Protein 1DHK (pdb70)

Organism: Sus scrofa (NCBI:txid9823)

Secondary structure (DSSP, 8-state):
-----STT--EEEEETT--HHHHHHHIIIIITTTT--EEEEPP-S-BB--TTTTS-GGGGGSBS---S-BTTB-HHHHHHHHHHHHHTT-EEEEEE--SEEEETTSPSBS-BTT---BBGGGTBBTTTTB-GGGBSTTT--SSSSB---TT-HHHHHHSBSTTEEEB-TTSHHHHHHHHHHHHHHHHHT--EEEETTGGGS-HHHHHHHHHTPPPP-TTTS-TTPPPEEEE----SSSSS--GGGGTTTSEEE-HHHHHHHHHHHHT-TT--GGGGGG-SGGGTPPPGGGEEE-S--TTTTSS-TTS------GGGHHHHHHHHHHHHHS-SSEEEEEE-B-----EETTEES-TT--SSEETTEEPP-PBPTTS-B-TTB--GGGSHHHHHHHHHHHHTTTPPEEEEEE-SSSEEEEEETTTEEEEEE-SSS-EEEEEE--SPSEEEE-TTT--EETTEESS-EEEE-TTSEEEEEE-TTSSS-EEEEEGGGB-/----EEEESS--GGGEEEESSEEE-TTS-EEESSS-SSEEEEEEESS-EESEETTTTEE-EEEEEEEEEEE-----SEEEEEEEE---EEEEEETTTTEEEEEETTEEEEEEE--GGGTTTS-EEEEEEEETTTTEEEEEEE-TTT--EEEEEEE----SGGGSEEEEEEEEEE-SGGGS--EEEEEEEEEEEE-

Solvent-accessible surface area: 23912 Å² total

InterPro domains:
  IPR006046 Alpha amylase [PR00110] (73-90)
  IPR006046 Alpha amylase [PR00110] (105-116)
  IPR006046 Alpha amylase [PR00110] (206-217)
  IPR006046 Alpha amylase [PR00110] (244-262)
  IPR006046 Alpha amylase [PR00110] (305-317)
  IPR006047 Glycosyl hydrolase family 13, catalytic domain [PF00128] (84-217)
  IPR006047 Glycosyl hydrolase family 13, catalytic domain [SM00642] (26-413)
  IPR006048 Alpha-amylase/branching enzyme, C-terminal all beta [PF02806] (425-507)
  IPR013780 Glycosyl hydrolase, all-beta [G3DSA:2.60.40.1180] (419-511)
  IPR017853 Glycoside hydrolase superfamily [SSF51445] (17-414)
  IPR031319 Alpha-amylase, C-terminal domain [SM00632] (422-510)

Radius of gyration: 26.5 Å; Cα contacts (8 Å, |Δi|>4): 1754; chains: 2; bounding box: 72×70×67 Å

Foldse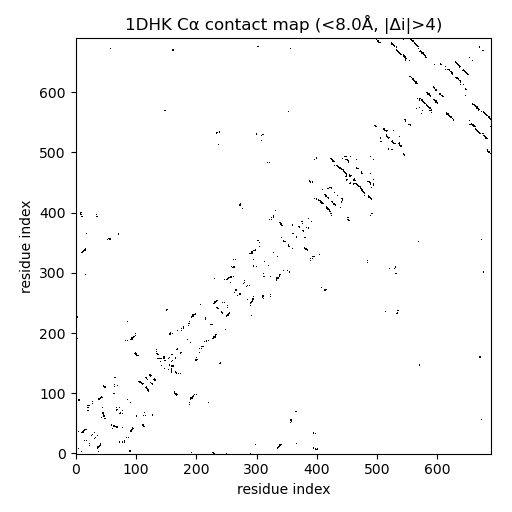ek 3Di:
DDQQFPALFFEEAEPQPAALQQLLVCLVPPCLVLRHRAYEYQAQAKFAADVVVHRFSPRSLAALALARFALSHHDVSNLSSQVSNLVSRYAYAYAQNQFFHHFLPDDFAQRMRVRATAHSVQQARPNLGDGPVQFLQPVADDPVQAQDDQQDLSRLQRGDDVRTTGGPLVDVVSLVSSLVSVQVVQQSFHQAYEHPSPSRHQLVSLVSSQVSHDAHDVVRGPPPHGHAYEYEDDPCPDHDDDPVSNQVPHAYEWPVLLQVLLCALVCHPVHFQVVCPVPAVVVVTDAQRRYEYENAELQRVDWQPLHPGSRDDVVNVQSRLVSLLVVLFDSGHRYYHYWAFDDDQDDDPRTGPCSRDDAQDDSSNHDHWDADPVRATDSRGGGPCSQQSNSVSSVLSSQLPPFCWAQWDDPVGHWIKIAGAQFKIKIADSDQFKDWDKGQRNYAFAKFAFSRQFAQDDPRTPGDIWGADRRRITIDIAGNPDSHRMTMTGPVRGD/DDWDKDKFQFADCVQKDKADQWDADPRRKIKGLAPWAQDKIWMWGNDKHFQADPVVLDGKKKKKKWKKAKAQLLCQFFKWKWWAQCLIWIFTCRPVVQKTFGDGPNRGPDIDGHDVVVRHRAIKMKMWIADSVVQKTKIWIARVVPGDIDIDMDHDDCSDPSRRITITTMMGHAHDDSRSHMMMIIRIMIMTIDD

B-factor: mean 22.89, std 11.28, range [7.16, 77.37]

CATH classification: 3.20.20.80 (+1 more: 2.60.40.1180)

Structure (mmCIF, N/CA/C/O backbone):
data_1DHK
#
_entry.id   1DHK
#
_cell.length_a   151.600
_cell.length_b   79.400
_cell.length_c   68.000
_cell.angle_alpha   90.00
_cell.angle_beta   91.54
_cell.angle_gamma   90.00
#
_symmetry.space_group_name_H-M   'C 1 2 1'
#
loop_
_entity.id
_entity.type
_entity.pdbx_description
1 polymer 'PORCINE PANCREATIC ALPHA-AMYLASE'
2 polymer 'BEAN LECTIN-LIKE INHIBITOR'
3 branched 2-acetamido-2-deoxy-beta-D-glucopyranose-(1-4)-2-acetamido-2-deoxy-beta-D-glucopyranose
4 non-polymer 'CALCIUM ION'
5 non-polymer 'CHLORIDE ION'
6 non-polymer 2-acetamido-2-deoxy-beta-D-glucopyranose
7 water water
#
loop_
_atom_site.group_PDB
_atom_site.id
_atom_site.type_symbol
_atom_site.label_atom_id
_atom_site.label_alt_id
_atom_site.label_comp_id
_atom_site.label_asym_id
_atom_site.label_entity_id
_atom_site.label_seq_id
_atom_site.pdbx_PDB_ins_code
_atom_site.Cartn_x
_atom_site.Cartn_y
_atom_site.Cartn_z
_atom_site.occupancy
_atom_site.B_iso_or_equiv
_atom_site.auth_seq_id
_atom_site.auth_comp_id
_atom_site.auth_asym_id
_atom_site.auth_atom_id
_atom_site.pdbx_PDB_model_num
ATOM 9 N N . TYR A 1 2 ? 90.498 51.545 19.370 1.00 19.31 2 TYR A N 1
ATOM 10 C CA . TYR A 1 2 ? 91.027 51.030 18.116 1.00 17.94 2 TYR A CA 1
ATOM 11 C C . TYR A 1 2 ? 92.308 51.713 17.687 1.00 17.91 2 TYR A C 1
ATOM 12 O O . TYR A 1 2 ? 93.097 51.129 16.956 1.00 20.42 2 TYR A O 1
ATOM 23 N N . ALA A 1 3 ? 92.513 52.948 18.139 1.00 19.24 3 ALA A N 1
ATOM 24 C CA . ALA A 1 3 ? 93.717 53.704 17.801 1.00 19.67 3 ALA A CA 1
ATOM 25 C C . ALA A 1 3 ? 94.872 53.204 18.662 1.00 20.18 3 ALA A C 1
ATOM 26 O O . ALA A 1 3 ? 94.781 53.192 19.888 1.00 20.72 3 ALA A O 1
ATOM 29 N N . PRO A 1 4 ? 95.992 52.819 18.030 1.00 20.99 4 PRO A N 1
ATOM 30 C CA . PRO A 1 4 ? 97.169 52.310 18.738 1.00 20.76 4 PRO A CA 1
ATOM 31 C C . PRO A 1 4 ? 97.856 53.280 19.684 1.00 18.69 4 PRO A C 1
ATOM 32 O O . PRO A 1 4 ? 98.558 52.854 20.587 1.00 20.04 4 PRO A O 1
ATOM 36 N N . GLN A 1 5 ? 97.648 54.577 19.480 1.00 18.99 5 GLN A N 1
ATOM 37 C CA . GLN A 1 5 ? 98.264 55.611 20.311 1.00 19.93 5 GLN A CA 1
ATOM 38 C C . GLN A 1 5 ? 99.777 55.662 20.141 1.00 21.66 5 GLN A C 1
ATOM 39 O O . GLN A 1 5 ? 100.504 56.049 21.058 1.00 22.14 5 GLN A O 1
ATOM 48 N N . THR A 1 6 ? 100.251 55.234 18.977 1.00 21.23 6 THR A N 1
ATOM 49 C CA . THR A 1 6 ? 101.675 55.270 18.685 1.00 19.76 6 THR A CA 1
ATOM 50 C C . THR A 1 6 ? 102.014 56.719 18.335 1.00 24.84 6 THR A C 1
ATOM 51 O O . THR A 1 6 ? 101.120 57.537 18.093 1.00 25.18 6 THR A O 1
ATOM 57 N N . GLN A 1 7 ? 103.298 57.045 18.340 1.00 29.29 7 GLN A N 1
ATOM 58 C CA . GLN A 1 7 ? 103.740 58.383 17.996 1.00 34.16 7 GLN A CA 1
ATOM 59 C C . GLN A 1 7 ? 103.453 58.562 16.509 1.00 36.11 7 GLN A C 1
ATOM 60 O O . GLN A 1 7 ? 103.600 57.619 15.725 1.00 35.94 7 GLN A O 1
ATOM 69 N N . SER A 1 8 ? 103.001 59.753 16.136 1.00 37.30 8 SER A N 1
ATOM 70 C CA . SER A 1 8 ? 103.036 60.180 14.743 1.00 38.24 8 SER A CA 1
ATOM 71 C C . SER A 1 8 ? 103.613 59.443 13.735 1.00 35.80 8 SER A C 1
ATOM 72 O O . SER A 1 8 ? 104.825 59.661 13.781 1.00 33.96 8 SER A O 1
ATOM 77 N N . GLY A 1 9 ? 103.051 58.616 12.861 1.00 33.78 9 GLY A N 1
ATOM 78 C CA . GLY A 1 9 ? 103.839 57.990 11.820 1.00 32.50 9 GLY A CA 1
ATOM 79 C C . GLY A 1 9 ? 104.340 56.581 12.058 1.00 32.61 9 GLY A C 1
ATOM 80 O O . GLY A 1 9 ? 105.032 56.281 11.126 1.00 36.50 9 GLY A O 1
ATOM 82 N N . ARG A 1 10 ? 104.210 56.057 13.274 1.00 27.14 10 ARG A N 1
ATOM 83 C CA . ARG A 1 10 ? 104.678 54.701 13.548 1.00 20.13 10 ARG A CA 1
ATOM 84 C C . ARG A 1 10 ? 103.506 53.757 13.373 1.00 17.87 10 ARG A C 1
ATOM 85 O O . ARG A 1 10 ? 102.448 53.962 13.954 1.00 21.77 10 ARG A O 1
ATOM 99 N N . THR A 1 11 ? 103.709 52.710 12.583 1.00 15.76 11 THR A N 1
ATOM 100 C CA . THR A 1 11 ? 102.636 51.788 12.233 1.00 15.75 11 THR A CA 1
ATOM 101 C C . THR A 1 11 ? 102.680 50.318 12.661 1.00 13.55 11 THR A C 1
ATOM 102 O O . THR A 1 11 ? 101.791 49.556 12.293 1.00 15.55 11 THR A O 1
ATOM 108 N N . SER A 1 12 ? 103.691 49.901 13.410 1.00 12.66 12 SER A N 1
ATOM 109 C CA . SER A 1 12 ? 103.768 48.504 13.837 1.00 12.70 12 SER A CA 1
ATOM 110 C C . SER A 1 12 ? 104.218 48.371 15.277 1.00 16.15 12 SER A C 1
ATOM 111 O O . SER A 1 12 ? 104.833 49.282 15.842 1.00 16.95 12 SER A O 1
ATOM 116 N N . ILE A 1 13 ? 103.902 47.231 15.872 1.00 15.34 13 ILE A N 1
ATOM 117 C CA . ILE A 1 13 ? 104.361 46.934 17.218 1.00 16.70 13 ILE A CA 1
ATOM 118 C C . ILE A 1 13 ? 105.081 45.590 17.079 1.00 16.14 13 ILE A C 1
ATOM 119 O O . ILE A 1 13 ? 104.849 44.854 16.114 1.00 14.39 13 ILE A O 1
ATOM 125 N N . VAL A 1 14 ? 106.032 45.328 17.965 1.00 12.17 14 VAL A N 1
ATOM 126 C CA . VAL A 1 14 ? 106.781 44.081 17.931 1.00 13.41 14 VAL A CA 1
ATOM 127 C C . VAL A 1 14 ? 106.597 43.374 19.271 1.00 13.65 14 VAL A C 1
ATOM 128 O O . VAL A 1 14 ? 106.480 44.022 20.305 1.00 13.32 14 VAL A O 1
ATOM 133 N N . HIS A 1 15 ? 106.479 42.055 19.238 1.00 11.94 15 HIS A N 1
ATOM 134 C CA . HIS A 1 15 ? 106.314 41.277 20.456 1.00 11.54 15 HIS A CA 1
ATOM 135 C C . HIS A 1 15 ? 107.683 40.815 20.931 1.00 10.79 15 HIS A C 1
ATOM 136 O O . HIS A 1 15 ? 108.243 39.885 20.363 1.00 12.55 15 HIS A O 1
ATOM 146 N N . LEU A 1 16 ? 108.250 41.482 21.935 1.00 10.71 16 LEU A N 1
ATOM 147 C CA . LEU A 1 16 ? 109.545 41.048 22.460 1.00 10.25 16 LEU A CA 1
ATOM 148 C C . LEU A 1 16 ? 109.231 40.004 23.527 1.00 10.66 16 LEU A C 1
ATOM 149 O O . LEU A 1 16 ? 109.244 40.272 24.729 1.00 10.27 16 LEU A O 1
ATOM 155 N N . PHE A 1 17 ? 108.898 38.819 23.029 1.00 9.92 17 PHE A N 1
ATOM 156 C CA . PHE A 1 17 ? 108.499 37.646 23.797 1.00 11.13 17 PHE A CA 1
ATOM 157 C C . PHE A 1 17 ? 109.526 37.183 24.830 1.00 11.41 17 PHE A C 1
ATOM 158 O O . PHE A 1 17 ? 110.632 36.782 24.475 1.00 9.61 17 PHE A O 1
ATOM 167 N N . GLU A 1 18 ? 109.140 37.248 26.103 1.00 12.10 18 GLU A N 1
ATOM 168 C CA . GLU A 1 18 ? 109.979 36.822 27.229 1.00 12.30 18 GLU A CA 1
ATOM 169 C C . GLU A 1 18 ? 111.241 37.644 27.497 1.00 13.10 18 GLU A C 1
ATOM 170 O O . GLU A 1 18 ? 112.141 37.186 28.210 1.00 15.35 18 GLU A O 1
ATOM 177 N N . TRP A 1 19 ? 111.314 38.847 26.938 1.00 11.23 19 TRP A N 1
ATOM 178 C CA . TRP A 1 19 ? 112.475 39.720 27.152 1.00 14.72 19 TRP A CA 1
ATOM 179 C C . TRP A 1 19 ? 112.406 40.333 28.551 1.00 13.22 19 TRP A C 1
ATOM 180 O O . TRP A 1 19 ? 111.324 40.513 29.104 1.00 13.80 19 TRP A O 1
ATOM 193 N N . ARG A 1 20 ? 113.562 40.666 29.106 1.00 14.97 20 ARG A N 1
ATOM 194 C CA . ARG A 1 20 ? 113.632 41.290 30.419 1.00 15.10 20 ARG A CA 1
ATOM 195 C C . ARG A 1 20 ? 113.380 42.767 30.209 1.00 14.79 20 ARG A C 1
ATOM 196 O O . ARG A 1 20 ? 113.725 43.308 29.158 1.00 14.07 20 ARG A O 1
ATOM 210 N N . TRP A 1 21 ? 112.838 43.431 31.225 1.00 15.08 21 TRP A N 1
ATOM 211 C CA . TRP A 1 21 ? 112.534 44.858 31.145 1.00 17.04 21 TRP A CA 1
ATOM 212 C C . TRP A 1 21 ? 113.771 45.709 30.838 1.00 17.49 21 TRP A C 1
ATOM 213 O O . TRP A 1 21 ? 113.699 46.666 30.068 1.00 16.84 21 TRP A O 1
ATOM 226 N N . VAL A 1 22 ? 114.907 45.362 31.430 1.00 19.00 22 VAL A N 1
ATOM 227 C CA . VAL A 1 22 ? 116.133 46.117 31.193 1.00 21.17 22 VAL A CA 1
ATOM 228 C C . VAL A 1 22 ? 116.592 46.034 29.735 1.00 20.78 22 VAL A C 1
ATOM 229 O O . VAL A 1 22 ? 117.087 47.013 29.181 1.00 21.85 22 VAL A O 1
ATOM 234 N N . ASP A 1 23 ? 116.414 44.876 29.110 1.00 19.44 23 ASP A N 1
ATOM 235 C CA . ASP A 1 23 ? 116.812 44.704 27.718 1.00 18.23 23 ASP A CA 1
ATOM 236 C C . ASP A 1 23 ? 115.884 45.451 26.767 1.00 16.24 23 ASP A C 1
ATOM 237 O O . ASP A 1 23 ? 116.334 45.989 25.756 1.00 16.62 23 ASP A O 1
ATOM 243 N N . ILE A 1 24 ? 114.592 45.483 27.090 1.00 15.39 24 ILE A N 1
ATOM 244 C CA . ILE A 1 24 ? 113.618 46.194 26.270 1.00 13.76 24 ILE A CA 1
ATOM 245 C C . ILE A 1 24 ? 113.922 47.684 26.341 1.00 18.59 24 ILE A C 1
ATOM 246 O O . ILE A 1 24 ? 113.921 48.367 25.320 1.00 17.55 24 ILE A O 1
ATOM 252 N N . ALA A 1 25 ? 114.223 48.174 27.544 1.00 18.38 25 ALA A N 1
ATOM 253 C CA . ALA A 1 25 ? 114.551 49.584 27.751 1.00 18.38 25 ALA A CA 1
ATOM 254 C C . ALA A 1 25 ? 115.720 49.994 26.854 1.00 17.26 25 ALA A C 1
ATOM 255 O O . ALA A 1 25 ? 115.672 51.034 26.189 1.00 17.68 25 ALA A O 1
ATOM 258 N N . LEU A 1 26 ? 116.764 49.170 26.837 1.00 17.67 26 LEU A N 1
ATOM 259 C CA . LEU A 1 26 ? 117.937 49.426 26.012 1.00 18.57 26 LEU A CA 1
ATOM 260 C C . LEU A 1 26 ? 117.596 49.331 24.529 1.00 20.47 26 LEU A C 1
ATOM 261 O O . LEU A 1 26 ? 118.039 50.161 23.735 1.00 20.89 26 LEU A O 1
ATOM 267 N N . GLU A 1 27 ? 116.802 48.329 24.158 1.00 18.59 27 GLU A N 1
ATOM 268 C CA . GLU A 1 27 ? 116.415 48.146 22.759 1.00 19.31 27 GLU A CA 1
ATOM 269 C C . GLU A 1 27 ? 115.643 49.355 22.237 1.00 17.94 27 GLU A C 1
ATOM 270 O O . GLU A 1 27 ? 115.812 49.766 21.087 1.00 20.73 27 GLU A O 1
ATOM 277 N N . CYS A 1 28 ? 114.806 49.930 23.088 1.00 17.56 28 CYS A N 1
ATOM 278 C CA . CYS A 1 28 ? 114.022 51.094 22.718 1.00 19.40 28 CYS A CA 1
ATOM 279 C C . CYS A 1 28 ? 114.905 52.251 22.297 1.00 22.31 28 CYS A C 1
ATOM 280 O O . CYS A 1 28 ? 114.693 52.865 21.248 1.00 22.71 28 CYS A O 1
ATOM 284 N N . GLU A 1 29 ? 115.919 52.517 23.106 1.00 22.10 29 GLU A N 1
ATOM 285 C CA . GLU A 1 29 ? 116.832 53.618 22.862 1.00 22.09 29 GLU A CA 1
ATOM 286 C C . GLU A 1 29 ? 117.813 53.392 21.724 1.00 21.24 29 GLU A C 1
ATOM 287 O O . GLU A 1 29 ? 118.021 54.272 20.900 1.00 23.30 29 GLU A O 1
ATOM 294 N N . ARG A 1 30 ? 118.405 52.209 21.669 1.00 20.45 30 ARG A N 1
ATOM 295 C CA . ARG A 1 30 ? 119.400 51.918 20.653 1.00 21.09 30 ARG A CA 1
ATOM 296 C C . ARG A 1 30 ? 118.875 51.429 19.302 1.00 23.27 30 ARG A C 1
ATOM 297 O O . ARG A 1 30 ? 119.623 51.421 18.319 1.00 24.42 30 ARG A O 1
ATOM 311 N N . TYR A 1 31 ? 117.601 51.059 19.223 1.00 21.26 31 TYR A N 1
ATOM 312 C CA . TYR A 1 31 ? 117.097 50.509 17.970 1.00 19.47 31 TYR A CA 1
ATOM 313 C C . TYR A 1 31 ? 115.659 50.830 17.608 1.00 17.91 31 TYR A C 1
ATOM 314 O O . TYR A 1 31 ? 115.410 51.458 16.589 1.00 18.23 31 TYR A O 1
ATOM 325 N N . LEU A 1 32 ? 114.715 50.408 18.440 1.00 18.92 32 LEU A N 1
ATOM 326 C CA . LEU A 1 32 ? 113.293 50.618 18.156 1.00 19.18 32 LEU A CA 1
ATOM 327 C C . LEU A 1 32 ? 112.908 52.067 17.917 1.00 20.58 32 LEU A C 1
ATOM 328 O O . LEU A 1 32 ? 112.116 52.360 17.018 1.00 21.50 32 LEU A O 1
ATOM 334 N N . GLY A 1 33 ? 113.458 52.972 18.720 1.00 19.81 33 GLY A N 1
ATOM 335 C CA . GLY A 1 33 ? 113.155 54.380 18.551 1.00 21.23 33 GLY A CA 1
ATOM 336 C C . GLY A 1 33 ? 113.666 54.872 17.206 1.00 22.49 33 GLY A C 1
ATOM 337 O O . GLY A 1 33 ? 112.884 55.324 16.367 1.00 23.20 33 GLY A O 1
ATOM 339 N N . PRO A 1 34 ? 114.981 54.776 16.965 1.00 21.65 34 PRO A N 1
ATOM 340 C CA . PRO A 1 34 ? 115.609 55.210 15.715 1.00 22.82 34 PRO A CA 1
ATOM 341 C C . PRO A 1 34 ? 115.038 54.551 14.463 1.00 22.02 34 PRO A C 1
ATOM 342 O O . PRO A 1 34 ? 114.900 55.204 13.432 1.00 24.62 34 PRO A O 1
ATOM 346 N N . LYS A 1 35 ? 114.712 53.265 14.558 1.00 19.67 35 LYS A N 1
ATOM 347 C CA . LYS A 1 35 ? 114.182 52.513 13.426 1.00 18.15 35 LYS A CA 1
ATOM 348 C C . LYS A 1 35 ? 112.690 52.656 13.161 1.00 15.90 35 LYS A C 1
ATOM 349 O O . LYS A 1 35 ? 112.134 51.922 12.349 1.00 18.30 35 LYS A O 1
ATOM 359 N N . GLY A 1 36 ? 112.037 53.567 13.869 1.00 14.76 36 GLY A N 1
ATOM 360 C CA . GLY A 1 36 ? 110.622 53.804 13.651 1.00 14.85 36 GLY A CA 1
ATOM 361 C C . GLY A 1 36 ? 109.594 52.785 14.107 1.00 15.72 36 GLY A C 1
ATOM 362 O O . GLY A 1 36 ? 108.493 52.754 13.565 1.00 16.33 36 GLY A O 1
ATOM 364 N N . PHE A 1 37 ? 109.922 51.959 15.096 1.00 15.62 37 PHE A N 1
ATOM 365 C CA . PHE A 1 37 ? 108.959 50.979 15.592 1.00 13.97 37 PHE A CA 1
ATOM 366 C C . PHE A 1 37 ? 107.955 51.695 16.487 1.00 14.67 37 PHE A C 1
ATOM 367 O O . PHE A 1 37 ? 108.331 52.541 17.297 1.00 15.92 37 PHE A O 1
ATOM 376 N N . GLY A 1 38 ? 106.677 51.369 16.327 1.00 14.09 38 GLY A N 1
ATOM 377 C CA . GLY A 1 38 ? 105.640 52.013 17.113 1.00 16.07 38 GLY A CA 1
ATOM 378 C C . GLY A 1 38 ? 105.490 51.584 18.562 1.00 16.18 38 GLY A C 1
ATOM 379 O O . GLY A 1 38 ? 105.134 52.398 19.418 1.00 16.10 38 GLY A O 1
ATOM 381 N N . GLY A 1 39 ? 105.742 50.317 18.857 1.00 15.15 39 GLY A N 1
ATOM 382 C CA . GLY A 1 39 ? 105.594 49.879 20.228 1.00 14.98 39 GLY A CA 1
ATOM 383 C C . GLY A 1 39 ? 106.073 48.476 20.463 1.00 13.51 39 GLY A C 1
ATOM 384 O O . GLY A 1 39 ? 106.533 47.801 19.536 1.00 12.60 39 GLY A O 1
ATOM 386 N N . VAL A 1 40 ? 105.929 48.025 21.703 1.00 11.63 40 VAL A N 1
ATOM 387 C CA . VAL A 1 40 ? 106.360 46.696 22.095 1.00 9.44 40 VAL A CA 1
ATOM 388 C C . VAL A 1 40 ? 105.280 46.020 22.901 1.00 11.81 40 VAL A C 1
ATOM 389 O O . VAL A 1 40 ? 104.677 46.644 23.765 1.00 14.15 40 VAL A O 1
ATOM 394 N N . GLN A 1 41 ? 105.004 44.761 22.592 1.00 12.22 41 GLN A N 1
ATOM 395 C CA . GLN A 1 41 ? 104.046 43.991 23.369 1.00 13.11 41 GLN A CA 1
ATOM 396 C C . GLN A 1 41 ? 104.962 43.217 24.308 1.00 12.73 41 GLN A C 1
ATOM 397 O O . GLN A 1 41 ? 105.891 42.539 23.848 1.00 11.02 41 GLN A O 1
ATOM 406 N N . VAL A 1 42 ? 104.729 43.348 25.612 1.00 12.94 42 VAL A N 1
ATOM 407 C CA . VAL A 1 42 ? 105.546 42.672 26.612 1.00 10.66 42 VAL A CA 1
ATOM 408 C C . VAL A 1 42 ? 104.831 41.463 27.187 1.00 10.31 42 VAL A C 1
ATOM 409 O O . VAL A 1 42 ? 103.599 41.369 27.127 1.00 10.08 42 VAL A O 1
ATOM 414 N N . SER A 1 43 ? 105.607 40.516 27.702 1.00 10.76 43 SER A N 1
ATOM 415 C CA . SER A 1 43 ? 105.036 39.340 28.338 1.00 11.56 43 SER A CA 1
ATOM 416 C C . SER A 1 43 ? 104.324 39.812 29.622 1.00 9.64 43 SER A C 1
ATOM 417 O O . SER A 1 43 ? 104.560 40.928 30.075 1.00 10.73 43 SER A O 1
ATOM 422 N N . PRO A 1 44 ? 103.408 38.999 30.193 1.00 11.20 44 PRO A N 1
ATOM 423 C CA . PRO A 1 44 ? 102.690 39.399 31.414 1.00 11.63 44 PRO A CA 1
ATOM 424 C C . PRO A 1 44 ? 103.639 39.883 32.515 1.00 11.04 44 PRO A C 1
ATOM 425 O O . PRO A 1 44 ? 104.545 39.160 32.920 1.00 13.02 44 PRO A O 1
ATOM 429 N N . PRO A 1 45 ? 103.460 41.132 32.986 1.00 12.22 45 PRO A N 1
ATOM 430 C CA . PRO A 1 45 ? 104.316 41.704 34.034 1.00 14.95 45 PRO A CA 1
ATOM 431 C C . PRO A 1 45 ? 103.936 41.381 35.487 1.00 16.12 45 PRO A C 1
ATOM 432 O O . PRO A 1 45 ? 104.664 41.750 36.419 1.00 16.36 45 PRO A O 1
ATOM 436 N N . ASN A 1 46 ? 102.808 40.703 35.680 1.00 16.50 46 ASN A N 1
ATOM 437 C CA . ASN A 1 46 ? 102.339 40.359 37.018 1.00 14.46 46 ASN A CA 1
ATOM 438 C C . ASN A 1 46 ? 102.826 38.997 37.477 1.00 16.01 46 ASN A C 1
ATOM 439 O O . ASN A 1 46 ? 103.057 38.097 36.667 1.00 13.99 46 ASN A O 1
ATOM 447 N N . GLU A 1 47 ? 102.914 38.843 38.794 1.00 12.94 47 GLU A N 1
ATOM 448 C CA . GLU A 1 47 ? 103.378 37.614 39.427 1.00 12.40 47 GLU A CA 1
ATOM 449 C C . GLU A 1 47 ? 102.649 36.340 38.999 1.00 11.59 47 GLU A C 1
ATOM 450 O O . GLU A 1 47 ? 101.411 36.268 38.998 1.00 11.19 47 GLU A O 1
ATOM 457 N N . ASN A 1 48 ? 103.436 35.306 38.714 1.00 12.69 48 ASN A N 1
ATOM 458 C CA . ASN A 1 48 ? 102.898 34.028 38.272 1.00 14.08 48 ASN A CA 1
ATOM 459 C C . ASN A 1 48 ? 103.452 32.854 39.077 1.00 14.09 48 ASN A C 1
ATOM 460 O O . ASN A 1 48 ? 104.440 32.980 39.801 1.00 15.60 48 ASN A O 1
ATOM 468 N N . VAL A 1 49 ? 102.789 31.716 38.958 1.00 15.80 49 VAL A N 1
ATOM 469 C CA . VAL A 1 49 ? 103.200 30.504 39.641 1.00 17.98 49 VAL A CA 1
ATOM 470 C C . VAL A 1 49 ? 104.471 29.940 38.968 1.00 19.50 49 VAL A C 1
ATOM 471 O O . VAL A 1 49 ? 104.696 30.123 37.762 1.00 17.00 49 VAL A O 1
ATOM 476 N N . VAL A 1 50 ? 105.336 29.323 39.767 1.00 17.32 50 VAL A N 1
ATOM 477 C CA . VAL A 1 50 ? 106.566 28.724 39.260 1.00 14.84 50 VAL A CA 1
ATOM 478 C C . VAL A 1 50 ? 106.305 27.261 38.916 1.00 16.83 50 VAL A C 1
ATOM 479 O O . VAL A 1 50 ? 105.780 26.508 39.741 1.00 18.52 50 VAL A O 1
ATOM 484 N N . VAL A 1 51 ? 106.617 26.873 37.683 1.00 14.00 51 VAL A N 1
ATOM 485 C CA . VAL A 1 51 ? 106.447 25.489 37.252 1.00 14.45 51 VAL A CA 1
ATOM 486 C C . VAL A 1 51 ? 107.848 24.919 37.100 1.00 14.41 51 VAL A C 1
ATOM 487 O O . VAL A 1 51 ? 108.673 25.480 36.377 1.00 15.29 51 VAL A O 1
ATOM 492 N N . THR A 1 52 ? 108.138 23.846 37.831 1.00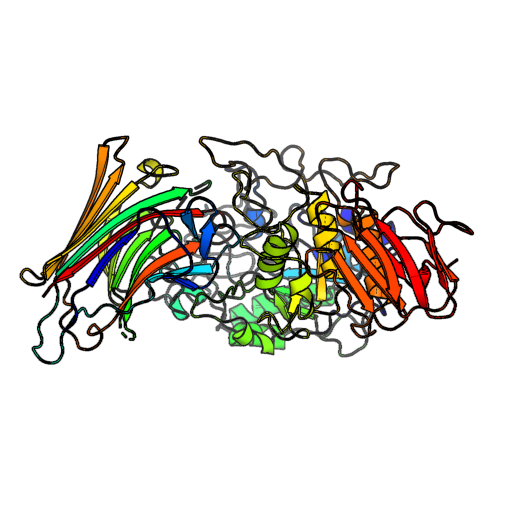 17.78 52 THR A N 1
ATOM 493 C CA . THR A 1 52 ? 109.460 23.226 37.791 1.00 21.42 52 THR A CA 1
ATOM 494 C C . THR A 1 52 ? 109.515 21.952 36.958 1.00 22.34 52 THR A C 1
ATOM 495 O O . THR A 1 52 ? 110.591 21.425 36.684 1.00 24.25 52 THR A O 1
ATOM 501 N N . ASN A 1 53 ? 108.352 21.440 36.583 1.00 24.73 53 ASN A N 1
ATOM 502 C CA . ASN A 1 53 ? 108.285 20.251 35.750 1.00 26.71 53 ASN A CA 1
ATOM 503 C C . ASN A 1 53 ? 107.152 20.492 34.756 1.00 26.08 53 ASN A C 1
ATOM 504 O O . ASN A 1 53 ? 105.979 20.380 35.119 1.00 26.43 53 ASN A O 1
ATOM 512 N N . PRO A 1 54 ? 107.480 20.898 33.512 1.00 22.92 54 PRO A N 1
ATOM 513 C CA . PRO A 1 54 ? 108.810 21.151 32.955 1.00 21.46 54 PRO A CA 1
ATOM 514 C C . PRO A 1 54 ? 109.442 22.369 33.605 1.00 19.54 54 PRO A C 1
ATOM 515 O O . PRO A 1 54 ? 108.751 23.198 34.196 1.00 20.26 54 PRO A O 1
ATOM 519 N N . SER A 1 55 ? 110.747 22.501 33.435 1.00 20.20 55 SER A N 1
ATOM 520 C CA . SER A 1 55 ? 111.505 23.595 34.017 1.00 20.77 55 SER A CA 1
ATOM 521 C C . SER A 1 55 ? 111.232 24.992 33.460 1.00 19.27 55 SER A C 1
ATOM 522 O O . SER A 1 55 ? 111.775 25.374 32.418 1.00 20.31 55 SER A O 1
ATOM 527 N N . ARG A 1 56 ? 110.433 25.765 34.190 1.00 16.09 56 ARG A N 1
ATOM 528 C CA . ARG A 1 56 ? 110.091 27.143 33.830 1.00 13.21 56 ARG A CA 1
ATOM 529 C C . ARG A 1 56 ? 109.633 27.316 32.372 1.00 13.15 56 ARG A C 1
ATOM 530 O O . ARG A 1 56 ? 110.280 28.013 31.585 1.00 13.49 56 ARG A O 1
ATOM 544 N N . PRO A 1 57 ? 108.507 26.696 32.001 1.00 12.50 57 PRO A N 1
ATOM 545 C CA . PRO A 1 57 ? 108.000 26.811 30.629 1.00 14.13 57 PRO A CA 1
ATOM 546 C C . PRO A 1 57 ? 107.504 28.224 30.340 1.00 13.65 57 PRO A C 1
ATOM 547 O O . PRO A 1 57 ? 107.226 28.982 31.263 1.00 13.20 57 PRO A O 1
ATOM 551 N N . TRP A 1 58 ? 107.368 28.585 29.070 1.00 11.29 58 TRP A N 1
ATOM 552 C CA . TRP A 1 58 ? 106.879 29.921 28.740 1.00 10.77 58 TRP A CA 1
ATOM 553 C C . TRP A 1 58 ? 105.455 30.124 29.273 1.00 11.09 58 TRP A C 1
ATOM 554 O O . TRP A 1 58 ? 105.091 31.219 29.719 1.00 11.10 58 TRP A O 1
ATOM 567 N N . TRP A 1 59 ? 104.667 29.053 29.278 1.00 10.86 59 TRP A N 1
ATOM 568 C CA . TRP A 1 59 ? 103.283 29.144 29.710 1.00 12.35 59 TRP A CA 1
ATOM 569 C C . TRP A 1 59 ? 102.994 29.323 31.199 1.00 11.68 59 TRP A C 1
ATOM 570 O O . TRP A 1 59 ? 101.843 29.531 31.573 1.00 10.48 59 TRP A O 1
ATOM 583 N N . GLU A 1 60 ? 104.010 29.249 32.053 1.00 11.48 60 GLU A N 1
ATOM 584 C CA . GLU A 1 60 ? 103.761 29.469 33.474 1.00 14.53 60 GLU A CA 1
ATOM 585 C C . GLU A 1 60 ? 103.337 30.934 33.677 1.00 13.00 60 GLU A C 1
ATOM 586 O O . GLU A 1 60 ? 102.600 31.255 34.614 1.00 12.84 60 GLU A O 1
ATOM 593 N N . ARG A 1 61 ? 103.760 31.811 32.765 1.00 12.81 61 ARG A N 1
ATOM 594 C CA . ARG A 1 61 ? 103.431 33.228 32.857 1.00 10.30 61 ARG A CA 1
ATOM 595 C C . ARG A 1 61 ? 101.968 33.545 32.599 1.00 10.33 61 ARG A C 1
ATOM 596 O O . ARG A 1 61 ? 101.529 34.675 32.792 1.00 10.56 61 ARG A O 1
ATOM 610 N N . TYR A 1 62 ? 101.192 32.539 32.224 1.00 7.16 62 TYR A N 1
ATOM 611 C CA . TYR A 1 62 ? 99.779 32.758 31.982 1.00 10.20 62 TYR A CA 1
ATOM 612 C C . TYR A 1 62 ? 98.946 32.171 33.117 1.00 12.00 62 TYR A C 1
ATOM 613 O O . TYR A 1 62 ? 97.755 31.889 32.962 1.00 12.84 62 TYR A O 1
ATOM 624 N N . GLN A 1 63 ? 99.590 32.004 34.271 1.00 13.31 63 GLN A N 1
ATOM 625 C CA . GLN A 1 63 ? 98.933 31.493 35.471 1.00 13.36 63 GLN A CA 1
ATOM 626 C C . GLN A 1 63 ? 99.244 32.478 36.604 1.00 12.57 63 GLN A C 1
ATOM 627 O O . GLN A 1 63 ? 100.180 32.282 37.379 1.00 12.99 63 GLN A O 1
ATOM 636 N N . PRO A 1 64 ? 98.473 33.572 36.690 1.00 12.87 64 PRO A N 1
ATOM 637 C CA . PRO A 1 64 ? 98.660 34.606 37.712 1.00 11.75 64 PRO A CA 1
ATOM 638 C C . PRO A 1 64 ? 98.417 34.147 39.139 1.00 12.90 64 PRO A C 1
ATOM 639 O O . PRO A 1 64 ? 97.645 33.223 39.377 1.00 14.13 64 PRO A O 1
ATOM 643 N N . VAL A 1 65 ? 99.112 34.773 40.084 1.00 14.80 65 VAL A N 1
ATOM 644 C CA . VAL A 1 65 ? 98.917 34.475 41.499 1.00 15.26 65 VAL A CA 1
ATOM 645 C C . VAL A 1 65 ? 98.676 35.794 42.247 1.00 17.49 65 VAL A C 1
ATOM 646 O O . VAL A 1 65 ? 98.172 35.800 43.370 1.00 20.16 65 VAL A O 1
ATOM 651 N N . SER A 1 66 ? 99.002 36.910 41.600 1.00 16.90 66 SER A N 1
ATOM 652 C CA . SER A 1 66 ? 98.786 38.247 42.159 1.00 18.20 66 SER A CA 1
ATOM 653 C C . SER A 1 66 ? 99.036 39.266 41.056 1.00 17.86 66 SER A C 1
ATOM 654 O O . SER A 1 66 ? 99.416 38.902 39.939 1.00 18.45 66 SER A O 1
ATOM 659 N N . TYR A 1 67 ? 98.832 40.540 41.370 1.00 16.20 67 TYR A N 1
ATOM 660 C CA . TYR A 1 67 ? 99.054 41.600 40.404 1.00 16.38 67 TYR A CA 1
ATOM 661 C C . TYR A 1 67 ? 100.299 42.417 40.719 1.00 14.98 67 TYR A C 1
ATOM 662 O O . TYR A 1 67 ? 100.442 43.539 40.244 1.00 17.40 67 TYR A O 1
ATOM 673 N N . LYS A 1 68 ? 101.201 41.856 41.520 1.00 16.35 68 LYS A N 1
ATOM 674 C CA . LYS A 1 68 ? 102.449 42.544 41.841 1.00 17.32 68 LYS A CA 1
ATOM 675 C C . LYS A 1 68 ? 103.313 42.477 40.589 1.00 19.52 68 LYS A C 1
ATOM 676 O O . LYS A 1 68 ? 103.374 41.433 39.933 1.00 20.00 68 LYS A O 1
ATOM 686 N N . LEU A 1 69 ? 103.975 43.575 40.253 1.00 18.48 69 LEU A N 1
ATOM 687 C CA . LEU A 1 69 ? 104.829 43.616 39.070 1.00 18.83 69 LEU A CA 1
ATOM 688 C C . LEU A 1 69 ? 106.164 42.989 39.437 1.00 18.42 69 LEU A C 1
ATOM 689 O O . LEU A 1 69 ? 107.166 43.678 39.612 1.00 22.15 69 LEU A O 1
ATOM 695 N N . CYS A 1 70 ? 106.189 41.665 39.462 1.00 18.21 70 CYS A N 1
ATOM 696 C CA . CYS A 1 70 ? 107.373 40.945 39.877 1.00 19.40 70 CYS A CA 1
ATOM 697 C C . CYS A 1 70 ? 107.425 39.589 39.173 1.00 18.13 70 CYS A C 1
ATOM 698 O O . CYS A 1 70 ? 106.720 38.646 39.548 1.00 16.34 70 CYS A O 1
ATOM 702 N N . THR A 1 71 ? 108.274 39.501 38.152 1.00 17.96 71 THR A N 1
ATOM 703 C CA . THR A 1 71 ? 108.407 38.294 37.334 1.00 17.26 71 THR A CA 1
ATOM 704 C C . THR A 1 71 ? 109.861 38.076 36.934 1.00 17.02 71 THR A C 1
ATOM 705 O O . THR A 1 71 ? 110.743 38.845 37.321 1.00 16.88 71 THR A O 1
ATOM 711 N N . ARG A 1 72 ? 110.094 37.069 36.096 1.00 14.57 72 ARG A N 1
ATOM 712 C CA . ARG A 1 72 ? 111.437 36.789 35.622 1.00 14.04 72 ARG A CA 1
ATOM 713 C C . ARG A 1 72 ? 111.946 37.903 34.710 1.00 14.94 72 ARG A C 1
ATOM 714 O O . ARG A 1 72 ? 113.153 38.050 34.530 1.00 16.37 72 ARG A O 1
ATOM 728 N N . SER A 1 73 ? 111.041 38.692 34.137 1.00 12.85 73 SER A N 1
ATOM 729 C CA . SER A 1 73 ? 111.471 39.796 33.290 1.00 14.21 73 SER A CA 1
ATOM 730 C C . SER A 1 73 ? 112.005 40.953 34.136 1.00 16.31 73 SER A C 1
ATOM 731 O O . SER A 1 73 ? 112.736 41.810 33.633 1.00 13.51 73 SER A O 1
ATOM 736 N N . GLY A 1 74 ? 111.623 40.989 35.412 1.00 17.47 74 GLY A N 1
ATOM 737 C CA . GLY A 1 74 ? 112.091 42.047 36.289 1.00 15.98 74 GLY A CA 1
ATOM 738 C C . GLY A 1 74 ? 111.087 42.460 37.341 1.00 15.38 74 GLY A C 1
ATOM 739 O O . GLY A 1 74 ? 110.023 41.847 37.474 1.00 16.24 74 GLY A O 1
ATOM 741 N N . ASN A 1 75 ? 111.400 43.533 38.060 1.00 16.56 75 ASN A N 1
ATOM 742 C CA . ASN A 1 75 ? 110.527 44.019 39.123 1.00 18.71 75 ASN A CA 1
ATOM 743 C C . ASN A 1 75 ? 109.844 45.320 38.731 1.00 20.23 75 ASN A C 1
ATOM 744 O O . ASN A 1 75 ? 110.060 45.832 37.628 1.00 19.84 75 ASN A O 1
ATOM 752 N N . GLU A 1 76 ? 109.052 45.871 39.646 1.00 18.96 76 GLU A N 1
ATOM 753 C CA . GLU A 1 76 ? 108.315 47.095 39.374 1.00 20.75 76 GLU A CA 1
ATOM 754 C C . GLU A 1 76 ? 109.145 48.304 38.980 1.00 21.19 76 GLU A C 1
ATOM 755 O O . GLU A 1 76 ? 108.747 49.069 38.102 1.00 20.01 76 GLU A O 1
ATOM 762 N N . ASN A 1 77 ? 110.287 48.496 39.626 1.00 21.04 77 ASN A N 1
ATOM 763 C CA . ASN A 1 77 ? 111.132 49.641 39.300 1.00 24.78 77 ASN A CA 1
ATOM 764 C C . ASN A 1 77 ? 111.733 49.489 37.907 1.00 23.87 77 ASN A C 1
ATOM 765 O O . ASN A 1 77 ? 111.794 50.450 37.146 1.00 23.49 77 ASN A O 1
ATOM 773 N N . GLU A 1 78 ? 112.158 48.276 37.571 1.00 22.30 78 GLU A N 1
ATOM 774 C CA . GLU A 1 78 ? 112.720 48.000 36.256 1.00 21.95 78 GLU A CA 1
ATOM 775 C C . GLU A 1 78 ? 111.639 48.174 35.187 1.00 21.09 78 GLU A C 1
ATOM 776 O O . GLU A 1 78 ? 111.917 48.667 34.089 1.00 20.10 78 GLU A O 1
ATOM 783 N N . PHE A 1 79 ? 110.410 47.788 35.523 1.00 20.18 79 PHE A N 1
ATOM 784 C CA . PHE A 1 79 ? 109.280 47.923 34.615 1.00 19.24 79 PHE A CA 1
ATOM 785 C C . PHE A 1 79 ? 108.955 49.395 34.371 1.00 20.81 79 PHE A C 1
ATOM 786 O O . PHE A 1 79 ? 108.682 49.799 33.240 1.00 19.49 79 PHE A O 1
ATOM 795 N N . ARG A 1 80 ? 108.962 50.191 35.436 1.00 19.38 80 ARG A N 1
ATOM 796 C CA . ARG A 1 80 ? 108.683 51.622 35.322 1.00 22.28 80 ARG A CA 1
ATOM 797 C C . ARG A 1 80 ? 109.762 52.295 34.483 1.00 21.23 80 ARG A C 1
ATOM 798 O O . ARG A 1 80 ? 109.474 53.114 33.610 1.00 21.07 80 ARG A O 1
ATOM 812 N N . ASP A 1 81 ? 111.009 51.929 34.752 1.00 20.29 81 ASP A N 1
ATOM 813 C CA . ASP A 1 81 ? 112.162 52.477 34.052 1.00 21.05 81 ASP A CA 1
ATOM 814 C C . ASP A 1 81 ? 112.027 52.223 32.550 1.00 22.95 81 ASP A C 1
ATOM 815 O O . ASP A 1 81 ? 112.258 53.121 31.735 1.00 21.12 81 ASP A O 1
ATOM 821 N N . MET A 1 82 ? 111.637 50.999 32.205 1.00 20.89 82 MET A N 1
ATOM 822 C CA . MET A 1 82 ? 111.449 50.602 30.816 1.00 19.74 82 MET A CA 1
ATOM 823 C C . MET A 1 82 ? 110.366 51.435 30.143 1.00 18.48 82 MET A C 1
ATOM 824 O O . MET A 1 82 ? 110.584 51.959 29.057 1.00 21.89 82 MET A O 1
ATOM 830 N N . VAL A 1 83 ? 109.206 51.560 30.786 1.00 17.09 83 VAL A N 1
ATOM 831 C CA . VAL A 1 83 ? 108.101 52.330 30.224 1.00 16.77 83 VAL A CA 1
ATOM 832 C C . VAL A 1 83 ? 108.485 53.790 30.012 1.00 19.28 83 VAL A C 1
ATOM 833 O O . VAL A 1 83 ? 108.170 54.380 28.975 1.00 19.58 83 VAL A O 1
ATOM 838 N N . THR A 1 84 ? 109.170 54.373 30.989 1.00 19.40 84 THR A N 1
ATOM 839 C CA . THR A 1 84 ? 109.597 55.761 30.889 1.00 19.77 84 THR A CA 1
ATOM 840 C C . THR A 1 84 ? 110.596 55.948 29.746 1.00 18.35 84 THR A C 1
ATOM 841 O O . THR A 1 84 ? 110.405 56.794 28.872 1.00 21.45 84 THR A O 1
ATOM 847 N N . ARG A 1 85 ? 111.639 55.131 29.731 1.00 17.93 85 ARG A N 1
ATOM 848 C CA . ARG A 1 85 ? 112.665 55.236 28.708 1.00 18.39 85 ARG A CA 1
ATOM 849 C C . ARG A 1 85 ? 112.155 54.997 27.287 1.00 20.15 85 ARG A C 1
ATOM 850 O O . ARG A 1 85 ? 112.550 55.697 26.354 1.00 20.26 85 ARG A O 1
ATOM 864 N N . CYS A 1 86 ? 111.262 54.030 27.124 1.00 20.88 86 CYS A N 1
ATOM 865 C CA . CYS A 1 86 ? 110.700 53.743 25.811 1.00 18.81 86 CYS A CA 1
ATOM 866 C C . CYS A 1 86 ? 109.818 54.892 25.343 1.00 17.60 86 CYS A C 1
ATOM 867 O O . CYS A 1 86 ? 109.960 55.370 24.214 1.00 20.16 86 CYS A O 1
ATOM 871 N N . ASN A 1 87 ? 108.942 55.371 26.221 1.00 16.69 87 ASN A N 1
ATOM 872 C CA . ASN A 1 87 ? 108.062 56.487 25.886 1.00 19.59 87 ASN A CA 1
ATOM 873 C C . ASN A 1 87 ? 108.865 57.720 25.488 1.00 21.08 87 ASN A C 1
ATOM 874 O O . ASN A 1 87 ? 108.495 58.439 24.559 1.00 21.76 87 ASN A O 1
ATOM 882 N N . ASN A 1 88 ? 109.979 57.946 26.175 1.00 22.40 88 ASN A N 1
ATOM 883 C CA . ASN A 1 88 ? 110.826 59.097 25.886 1.00 25.80 88 ASN A CA 1
ATOM 884 C C . ASN A 1 88 ? 111.411 59.082 24.476 1.00 28.19 88 ASN A C 1
ATOM 885 O O . ASN A 1 88 ? 111.726 60.138 23.922 1.00 31.31 88 ASN A O 1
ATOM 893 N N . VAL A 1 89 ? 111.587 57.894 23.901 1.00 26.78 89 VAL A N 1
ATOM 894 C CA . VAL A 1 89 ? 112.098 57.810 22.539 1.00 24.89 89 VAL A CA 1
ATOM 895 C C . VAL A 1 89 ? 110.983 57.478 21.546 1.00 24.87 89 VAL A C 1
ATOM 896 O O . VAL A 1 89 ? 111.249 57.033 20.433 1.00 28.31 89 VAL A O 1
ATOM 901 N N . GLY A 1 90 ? 109.735 57.679 21.966 1.00 23.17 90 GLY A N 1
ATOM 902 C CA . GLY A 1 90 ? 108.595 57.440 21.095 1.00 21.83 90 GLY A CA 1
ATOM 903 C C . GLY A 1 90 ? 108.154 56.015 20.810 1.00 20.22 90 GLY A C 1
ATOM 904 O O . GLY A 1 90 ? 107.489 55.770 19.801 1.00 19.75 90 GLY A O 1
ATOM 906 N N . VAL A 1 91 ? 108.511 55.076 21.678 1.00 19.77 91 VAL A N 1
ATOM 907 C CA . VAL A 1 91 ? 108.118 53.681 21.505 1.00 16.96 91 VAL A CA 1
ATOM 908 C C . VAL A 1 91 ? 107.160 53.335 22.639 1.00 20.37 91 VAL A C 1
ATOM 909 O O . VAL A 1 91 ? 107.525 53.457 23.810 1.00 21.44 91 VAL A O 1
ATOM 914 N N . ARG A 1 92 ? 105.938 52.928 22.303 1.00 17.78 92 ARG A N 1
ATOM 915 C CA . ARG A 1 92 ? 104.938 52.593 23.315 1.00 16.49 92 ARG A CA 1
ATOM 916 C C . ARG A 1 92 ? 105.048 51.176 23.861 1.00 15.02 92 ARG A C 1
ATOM 917 O O . ARG A 1 92 ? 105.657 50.302 23.239 1.00 15.27 92 ARG A O 1
ATOM 931 N N . ILE A 1 93 ? 104.444 50.956 25.027 1.00 15.85 93 ILE A N 1
ATOM 932 C CA . ILE A 1 93 ? 104.435 49.645 25.670 1.00 15.07 93 ILE A CA 1
ATOM 933 C C . ILE A 1 93 ? 102.984 49.172 25.814 1.00 12.69 93 ILE A C 1
ATOM 934 O O . ILE A 1 93 ? 102.116 49.915 26.278 1.00 15.39 93 ILE A O 1
ATOM 940 N N . TYR A 1 94 ? 102.718 47.953 25.369 1.00 12.98 94 TYR A N 1
ATOM 941 C CA . TYR A 1 94 ? 101.391 47.371 25.454 1.00 10.49 94 TYR A CA 1
ATOM 942 C C . TYR A 1 94 ? 101.528 46.141 26.324 1.00 10.02 94 TYR A C 1
ATOM 943 O O . TYR A 1 94 ? 102.369 45.286 26.073 1.00 13.22 94 TYR A O 1
ATOM 954 N N . VAL A 1 95 ? 100.708 46.059 27.360 1.00 11.36 95 VAL A N 1
ATOM 955 C CA . VAL A 1 95 ? 100.779 44.946 28.293 1.00 11.21 95 VAL A CA 1
ATOM 956 C C . VAL A 1 95 ? 99.859 43.775 27.985 1.00 10.00 95 VAL A C 1
ATOM 957 O O . VAL A 1 95 ? 98.697 43.954 27.610 1.00 11.45 95 VAL A O 1
ATOM 962 N N . ASP A 1 96 ? 100.398 42.574 28.145 1.00 8.72 96 ASP A N 1
ATOM 963 C CA . ASP A 1 96 ? 99.645 41.353 27.946 1.00 10.34 96 ASP A CA 1
ATOM 964 C C . ASP A 1 96 ? 98.882 41.161 29.262 1.00 12.97 96 ASP A C 1
ATOM 965 O O . ASP A 1 96 ? 99.472 40.772 30.280 1.00 12.05 96 ASP A O 1
ATOM 971 N N . ALA A 1 97 ? 97.592 41.487 29.243 1.00 11.06 97 ALA A N 1
ATOM 972 C CA . ALA A 1 97 ? 96.725 41.383 30.415 1.00 11.91 97 ALA A CA 1
ATOM 973 C C . ALA A 1 97 ? 96.050 40.029 30.563 1.00 12.66 97 ALA A C 1
ATOM 974 O O . ALA A 1 97 ? 95.152 39.679 29.789 1.00 12.86 97 ALA A O 1
ATOM 977 N N . VAL A 1 98 ? 96.482 39.266 31.562 1.00 11.51 98 VAL A N 1
ATOM 978 C CA . VAL A 1 98 ? 95.921 37.946 31.833 1.00 12.61 98 VAL A CA 1
ATOM 979 C C . VAL A 1 98 ? 94.872 38.169 32.920 1.00 15.40 98 VAL A C 1
ATOM 980 O O . VAL A 1 98 ? 95.190 38.177 34.110 1.00 16.27 98 VAL A O 1
ATOM 985 N N . ILE A 1 99 ? 93.619 38.336 32.507 1.00 15.67 99 ILE A N 1
ATOM 986 C CA . ILE A 1 99 ? 92.542 38.640 33.446 1.00 13.90 99 ILE A CA 1
ATOM 987 C C . ILE A 1 99 ? 91.351 37.689 33.527 1.00 14.72 99 ILE A C 1
ATOM 988 O O . ILE A 1 99 ? 90.421 37.936 34.290 1.00 16.25 99 ILE A O 1
ATOM 994 N N . ASN A 1 100 ? 91.358 36.618 32.742 1.00 11.35 100 ASN A N 1
ATOM 995 C CA . ASN A 1 100 ? 90.247 35.669 32.765 1.00 12.97 100 ASN A CA 1
ATOM 996 C C . ASN A 1 100 ? 90.357 34.664 33.903 1.00 12.41 100 ASN A C 1
ATOM 997 O O . ASN A 1 100 ? 89.343 34.151 34.386 1.00 13.49 100 ASN A O 1
ATOM 1005 N N . HIS A 1 101 ? 91.578 34.438 34.369 1.00 11.15 101 HIS A N 1
ATOM 1006 C CA . HIS A 1 101 ? 91.827 33.418 35.367 1.00 11.63 101 HIS A CA 1
ATOM 1007 C C . HIS A 1 101 ? 93.063 33.664 36.223 1.00 14.20 101 HIS A C 1
ATOM 1008 O O . HIS A 1 101 ? 93.825 34.608 35.996 1.00 11.49 101 HIS A O 1
ATOM 1018 N N . MET A 1 102 ? 93.239 32.793 37.213 1.00 16.08 102 MET A N 1
ATOM 1019 C CA . MET A 1 102 ? 94.403 32.816 38.082 1.00 17.32 102 MET A CA 1
ATOM 1020 C C . MET A 1 102 ? 95.163 31.543 37.685 1.00 18.64 102 MET A C 1
ATOM 1021 O O . MET A 1 102 ? 95.100 31.144 36.520 1.00 22.14 102 MET A O 1
ATOM 1027 N N . CYS A 1 103 ? 95.850 30.887 38.612 1.00 17.05 103 CYS A N 1
ATOM 1028 C CA . CYS A 1 103 ? 96.602 29.685 38.257 1.00 14.31 103 CYS A CA 1
ATOM 1029 C C . CYS A 1 103 ? 95.755 28.418 38.231 1.00 13.91 103 CYS A C 1
ATOM 1030 O O . CYS A 1 103 ? 94.549 28.456 38.465 1.00 16.13 103 CYS A O 1
ATOM 1034 N N . GLY A 1 104 ? 96.393 27.298 37.907 1.00 14.55 104 GLY A N 1
ATOM 1035 C CA . GLY A 1 104 ? 95.696 26.030 37.844 1.00 16.48 104 GLY A CA 1
ATOM 1036 C C . GLY A 1 104 ? 95.146 25.616 39.192 1.00 21.39 104 GLY A C 1
ATOM 1037 O O . GLY A 1 104 ? 95.815 25.745 40.217 1.00 20.36 104 GLY A O 1
ATOM 1039 N N . SER A 1 105 ? 93.926 25.096 39.184 1.00 23.16 105 SER A N 1
ATOM 1040 C CA . SER A 1 105 ? 93.263 24.659 40.404 1.00 27.04 105 SER A CA 1
ATOM 1041 C C . SER A 1 105 ? 94.024 23.517 41.075 1.00 28.76 105 SER A C 1
ATOM 1042 O O . SER A 1 105 ? 93.852 23.262 42.269 1.00 30.90 105 SER A O 1
ATOM 1047 N N . GLY A 1 106 ? 94.868 22.839 40.304 1.00 30.05 106 GLY A N 1
ATOM 1048 C CA . GLY A 1 106 ? 95.644 21.736 40.838 1.00 30.00 106 GLY A CA 1
ATOM 1049 C C . GLY A 1 106 ? 97.024 22.156 41.307 1.00 32.94 106 GLY A C 1
ATOM 1050 O O . GLY A 1 106 ? 97.852 21.307 41.651 1.00 36.01 106 GLY A O 1
ATOM 1052 N N . ALA A 1 107 ? 97.290 23.460 41.295 1.00 31.50 107 ALA A N 1
ATOM 1053 C CA . ALA A 1 107 ? 98.582 23.971 41.730 1.00 30.54 107 ALA A CA 1
ATOM 1054 C C . ALA A 1 107 ? 98.746 23.771 43.239 1.00 30.52 107 ALA A C 1
ATOM 1055 O O . ALA A 1 107 ? 97.770 23.811 43.995 1.00 28.77 107 ALA A O 1
ATOM 1058 N N . ALA A 1 108 ? 99.981 23.546 43.666 1.00 31.75 108 ALA A N 1
ATOM 1059 C CA . ALA A 1 108 ? 100.276 23.329 45.075 1.00 33.99 108 ALA A CA 1
ATOM 1060 C C . ALA A 1 108 ? 100.259 24.631 45.864 1.00 32.73 108 ALA A C 1
ATOM 1061 O O . ALA A 1 108 ? 100.787 25.653 45.411 1.00 32.05 108 ALA A O 1
ATOM 1064 N N . ALA A 1 109 ? 99.644 24.588 47.044 1.00 31.74 109 ALA A N 1
ATOM 1065 C CA . ALA A 1 109 ? 99.580 25.758 47.913 1.00 30.77 109 ALA A CA 1
ATOM 1066 C C . ALA A 1 109 ? 100.993 26.011 48.427 1.00 28.29 109 ALA A C 1
ATOM 1067 O O . ALA A 1 109 ? 101.772 25.074 48.608 1.00 29.34 109 ALA A O 1
ATOM 1070 N N . GLY A 1 110 ? 101.283 27.278 48.584 1.00 26.21 110 GLY A N 1
ATOM 1071 C CA . GLY A 1 110 ? 102.679 27.501 48.932 1.00 23.95 110 GLY A CA 1
ATOM 1072 C C . GLY A 1 110 ? 103.125 28.882 48.478 1.00 22.34 110 GLY A C 1
ATOM 1073 O O . GLY A 1 110 ? 102.307 29.775 48.205 1.00 20.29 110 GLY A O 1
ATOM 1075 N N . THR A 1 111 ? 104.409 28.997 48.397 1.00 20.24 111 THR A N 1
ATOM 1076 C CA . THR A 1 111 ? 105.038 30.228 48.071 1.00 21.30 111 THR A CA 1
ATOM 1077 C C . THR A 1 111 ? 105.978 30.031 46.816 1.00 19.04 111 THR A C 1
ATOM 1078 O O . THR A 1 111 ? 106.889 30.821 46.530 1.00 18.77 111 THR A O 1
ATOM 1084 N N . GLY A 1 112 ? 105.670 28.977 46.016 1.00 18.87 112 GLY A N 1
ATOM 1085 C CA . GLY A 1 112 ? 106.397 28.686 44.771 1.00 18.61 112 GLY A CA 1
ATOM 1086 C C . GLY A 1 112 ? 105.851 29.612 43.674 1.00 18.31 112 GLY A C 1
ATOM 1087 O O . GLY A 1 112 ? 105.161 29.173 42.744 1.00 18.52 112 GLY A O 1
ATOM 1089 N N . THR A 1 113 ? 106.061 30.906 43.876 1.00 16.80 113 THR A N 1
ATOM 1090 C CA . THR A 1 113 ? 105.567 31.948 42.996 1.00 16.04 113 THR A CA 1
ATOM 1091 C C . THR A 1 113 ? 106.748 32.854 42.667 1.00 16.86 113 THR A C 1
ATOM 1092 O O . THR A 1 113 ? 107.746 32.859 43.391 1.00 17.94 113 THR A O 1
ATOM 1098 N N . THR A 1 114 ? 106.652 33.630 41.591 1.00 17.24 114 THR A N 1
ATOM 1099 C CA . THR A 1 114 ? 107.772 34.481 41.197 1.00 16.12 114 THR A CA 1
ATOM 1100 C C . THR A 1 114 ? 108.130 35.609 42.165 1.00 18.27 114 THR A C 1
ATOM 1101 O O . THR A 1 114 ? 109.230 36.158 42.092 1.00 19.59 114 THR A O 1
ATOM 1107 N N . CYS A 1 115 ? 107.226 35.946 43.079 1.00 17.15 115 CYS A N 1
ATOM 1108 C CA . CYS A 1 115 ? 107.525 36.997 44.038 1.00 20.14 115 CYS A CA 1
ATOM 1109 C C . CYS A 1 115 ? 107.367 36.541 45.490 1.00 21.71 115 CYS A C 1
ATOM 1110 O O . CYS A 1 115 ? 107.331 37.363 46.407 1.00 21.39 115 CYS A O 1
ATOM 1114 N N . GLY A 1 116 ? 107.263 35.231 45.688 1.00 18.93 116 GLY A N 1
ATOM 1115 C CA . GLY A 1 116 ? 107.131 34.690 47.025 1.00 21.09 116 GLY A CA 1
ATOM 1116 C C . GLY A 1 116 ? 105.783 34.855 47.697 1.00 21.80 116 GLY A C 1
ATOM 1117 O O . GLY A 1 116 ? 105.669 34.602 48.900 1.00 25.22 116 GLY A O 1
ATOM 1119 N N . SER A 1 117 ? 104.766 35.294 46.958 1.00 18.57 117 SER A N 1
ATOM 1120 C CA . SER A 1 117 ? 103.440 35.441 47.543 1.00 18.44 117 SER A CA 1
ATOM 1121 C C . SER A 1 117 ? 102.881 34.068 47.842 1.00 18.96 117 SER A C 1
ATOM 1122 O O . SER A 1 117 ? 103.221 33.084 47.180 1.00 20.04 117 SER A O 1
ATOM 1127 N N . TYR A 1 118 ? 102.031 34.008 48.856 1.00 19.22 118 TYR A N 1
ATOM 1128 C CA . TYR A 1 118 ? 101.404 32.765 49.246 1.00 20.36 118 TYR A CA 1
ATOM 1129 C C . TYR A 1 118 ? 100.062 32.673 48.538 1.00 18.36 118 TYR A C 1
ATOM 1130 O O . TYR A 1 118 ? 99.430 33.688 48.239 1.00 21.40 118 TYR A O 1
ATOM 1141 N N . CYS A 1 119 ? 99.656 31.451 48.229 1.00 18.52 119 CYS A N 1
ATOM 1142 C CA . CYS A 1 119 ? 98.368 31.214 47.607 1.00 20.77 119 CYS A CA 1
ATOM 1143 C C . CYS A 1 119 ? 97.990 29.769 47.869 1.00 17.31 119 CYS A C 1
ATOM 1144 O O . CYS A 1 119 ? 98.848 28.925 48.128 1.00 17.92 119 CYS A O 1
ATOM 1148 N N . ASN A 1 120 ? 96.694 29.508 47.883 1.00 18.91 120 ASN A N 1
ATOM 1149 C CA . ASN A 1 120 ? 96.196 28.163 48.091 1.00 22.89 120 ASN A CA 1
ATOM 1150 C C . ASN A 1 120 ? 95.132 27.965 47.023 1.00 20.98 120 ASN A C 1
ATOM 1151 O O . ASN A 1 120 ? 93.940 28.199 47.253 1.00 18.08 120 ASN A O 1
ATOM 1159 N N . PRO A 1 121 ? 95.562 27.566 45.817 1.00 22.28 121 PRO A N 1
ATOM 1160 C CA . PRO A 1 121 ? 94.683 27.333 44.672 1.00 20.08 121 PRO A CA 1
ATOM 1161 C C . PRO A 1 121 ? 93.530 26.396 44.993 1.00 20.02 121 PRO A C 1
ATOM 1162 O O . PRO A 1 121 ? 92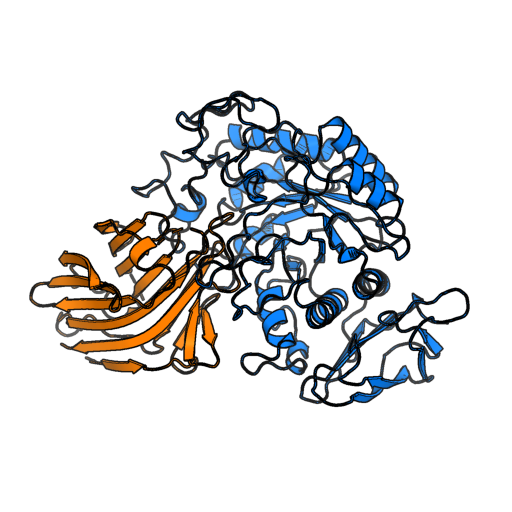.391 26.663 44.613 1.00 19.32 121 PRO A O 1
ATOM 1166 N N . GLY A 1 122 ? 93.817 25.332 45.740 1.00 23.38 122 GLY A N 1
ATOM 1167 C CA . GLY A 1 122 ? 92.788 24.373 46.111 1.00 22.90 122 GLY A CA 1
ATOM 1168 C C . GLY A 1 122 ? 91.593 25.008 46.801 1.00 26.31 122 GLY A C 1
ATOM 1169 O O . GLY A 1 122 ? 90.455 24.603 46.572 1.00 27.28 122 GLY A O 1
ATOM 1171 N N . SER A 1 123 ? 91.843 26.002 47.652 1.00 26.47 123 SER A N 1
ATOM 1172 C CA . SER A 1 123 ? 90.767 26.691 48.361 1.00 27.92 123 SER A CA 1
ATOM 1173 C C . SER A 1 123 ? 90.464 28.050 47.746 1.00 25.91 123 SER A C 1
ATOM 1174 O O . SER A 1 123 ? 89.782 28.873 48.362 1.00 24.04 123 SER A O 1
ATOM 1179 N N . ARG A 1 124 ? 90.960 28.271 46.530 1.00 23.81 124 ARG A N 1
ATOM 1180 C CA . ARG A 1 124 ? 90.759 29.526 45.805 1.00 21.41 124 ARG A CA 1
ATOM 1181 C C . ARG A 1 124 ? 91.176 30.738 46.617 1.00 19.48 124 ARG A C 1
ATOM 1182 O O . ARG A 1 124 ? 90.505 31.766 46.598 1.00 19.05 124 ARG A O 1
ATOM 1196 N N . GLU A 1 125 ? 92.289 30.614 47.326 1.00 19.88 125 GLU A N 1
ATOM 1197 C CA . GLU A 1 125 ? 92.789 31.706 48.149 1.00 22.28 125 GLU A CA 1
ATOM 1198 C C . GLU A 1 125 ? 93.996 32.369 47.516 1.00 17.85 125 GLU A C 1
ATOM 1199 O O . GLU A 1 125 ? 95.030 31.731 47.317 1.00 18.15 125 GLU A O 1
ATOM 1206 N N . PHE A 1 126 ? 93.859 33.653 47.214 1.00 17.41 126 PHE A N 1
ATOM 1207 C CA . PHE A 1 126 ? 94.936 34.447 46.639 1.00 17.18 126 PHE A CA 1
ATOM 1208 C C . PHE A 1 126 ? 94.983 35.710 47.487 1.00 19.23 126 PHE A C 1
ATOM 1209 O O . PHE A 1 126 ? 94.547 36.788 47.072 1.00 16.83 126 PHE A O 1
ATOM 1218 N N . PRO A 1 127 ? 95.496 35.577 48.722 1.00 21.21 127 PRO A N 1
ATOM 1219 C CA . PRO A 1 127 ? 95.610 36.675 49.687 1.00 21.76 127 PRO A CA 1
ATOM 1220 C C . PRO A 1 127 ? 96.391 37.905 49.239 1.00 20.32 127 PRO A C 1
ATOM 1221 O O . PRO A 1 127 ? 96.187 38.994 49.779 1.00 21.20 127 PRO A O 1
ATOM 1225 N N 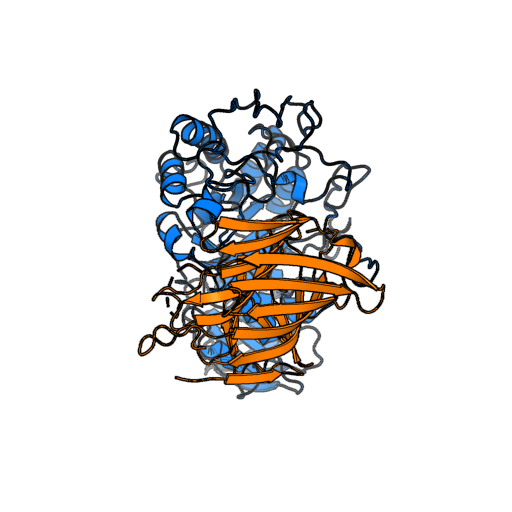. ALA A 1 128 ? 97.252 37.753 48.237 1.00 19.58 128 ALA A N 1
ATOM 1226 C CA . ALA A 1 128 ? 98.030 38.885 47.742 1.00 19.92 128 ALA A CA 1
ATOM 1227 C C . ALA A 1 128 ? 97.204 39.818 46.852 1.00 17.66 128 ALA A C 1
ATOM 1228 O O . ALA A 1 128 ? 97.664 40.895 46.482 1.00 20.88 128 ALA A O 1
ATOM 1231 N N . VAL A 1 129 ? 95.997 39.401 46.485 1.00 16.45 129 VAL A N 1
ATOM 1232 C CA . VAL A 1 129 ? 95.161 40.241 45.640 1.00 17.43 129 VAL A CA 1
ATOM 1233 C C . VAL A 1 129 ? 94.279 41.218 46.422 1.00 19.71 129 VAL A C 1
ATOM 1234 O O . VAL A 1 129 ? 94.464 42.430 46.303 1.00 21.13 129 VAL A O 1
ATOM 1239 N N . PRO A 1 130 ? 93.339 40.724 47.253 1.00 18.69 130 PRO A N 1
ATOM 1240 C CA . PRO A 1 130 ? 92.982 39.340 47.567 1.00 19.14 130 PRO A CA 1
ATOM 1241 C C . PRO A 1 130 ? 91.740 38.829 46.837 1.00 18.24 130 PRO A C 1
ATOM 1242 O O . PRO A 1 130 ? 90.843 39.594 46.486 1.00 18.59 130 PRO A O 1
ATOM 1246 N N . TYR A 1 131 ? 91.713 37.522 46.610 1.00 17.73 131 TYR A N 1
ATOM 1247 C CA . TYR A 1 131 ? 90.587 36.854 45.980 1.00 18.07 131 TYR A CA 1
ATOM 1248 C C . TYR A 1 131 ? 90.290 35.683 46.894 1.00 18.34 131 TYR A C 1
ATOM 1249 O O . TYR A 1 131 ? 91.211 35.102 47.476 1.00 18.87 131 TYR A O 1
ATOM 1260 N N . SER A 1 132 ? 89.015 35.331 46.991 1.00 21.65 132 SER A N 1
ATOM 1261 C CA . SER A 1 132 ? 88.556 34.219 47.809 1.00 24.17 132 SER A CA 1
ATOM 1262 C C . SER A 1 132 ? 87.672 33.373 46.923 1.00 24.28 132 SER A C 1
ATOM 1263 O O . SER A 1 132 ? 87.261 33.813 45.849 1.00 22.30 132 SER A O 1
ATOM 1268 N N . ALA A 1 133 ? 87.315 32.196 47.422 1.00 25.23 133 ALA A N 1
ATOM 1269 C CA . ALA A 1 133 ? 86.482 31.247 46.703 1.00 27.22 133 ALA A CA 1
ATOM 1270 C C . ALA A 1 133 ? 85.274 31.841 45.996 1.00 29.33 133 ALA A C 1
ATOM 1271 O O . ALA A 1 133 ? 84.896 31.371 44.922 1.00 29.90 133 ALA A O 1
ATOM 1274 N N . TRP A 1 134 ? 84.680 32.879 46.579 1.00 30.08 134 TRP A N 1
ATOM 1275 C CA . TRP A 1 134 ? 83.494 33.503 45.990 1.00 34.41 134 TRP A CA 1
ATOM 1276 C C . TRP A 1 134 ? 83.770 34.425 44.806 1.00 29.73 134 TRP A C 1
ATOM 1277 O O . TRP A 1 134 ? 82.845 34.967 44.202 1.00 26.97 134 TRP A O 1
ATOM 1290 N N . ASP A 1 135 ? 85.042 34.600 44.479 1.00 24.64 135 ASP A N 1
ATOM 1291 C CA . ASP A 1 135 ? 85.427 35.444 43.361 1.00 22.03 135 ASP A CA 1
ATOM 1292 C C . ASP A 1 135 ? 85.658 34.612 42.095 1.00 22.46 135 ASP A C 1
ATOM 1293 O O . ASP A 1 135 ? 86.147 35.131 41.090 1.00 22.53 135 ASP A O 1
ATOM 1299 N N . PHE A 1 136 ? 85.281 33.335 42.138 1.00 20.49 136 PHE A N 1
ATOM 1300 C CA . PHE A 1 136 ? 85.455 32.431 41.004 1.00 20.04 136 PHE A CA 1
ATOM 1301 C C . PHE A 1 136 ? 84.124 31.852 40.500 1.00 22.48 136 PHE A C 1
ATOM 1302 O O . PHE A 1 136 ? 83.121 31.879 41.210 1.00 22.12 136 PHE A O 1
ATOM 1311 N N . ASN A 1 137 ? 84.128 31.308 39.284 1.00 19.68 137 ASN A N 1
ATOM 1312 C CA . ASN A 1 137 ? 82.923 30.771 38.649 1.00 19.21 137 ASN A CA 1
ATOM 1313 C C . ASN A 1 137 ? 82.538 29.335 38.946 1.00 19.77 137 ASN A C 1
ATOM 1314 O O . ASN A 1 137 ? 81.658 28.785 38.285 1.00 20.33 137 ASN A O 1
ATOM 1322 N N . ASP A 1 138 ? 83.146 28.737 39.960 1.00 22.02 138 ASP A N 1
ATOM 1323 C CA . ASP A 1 138 ? 82.854 27.349 40.306 1.00 24.21 138 ASP A CA 1
ATOM 1324 C C . ASP A 1 138 ? 81.367 26.983 40.386 1.00 25.35 138 ASP A C 1
ATOM 1325 O O . ASP A 1 138 ? 80.952 25.942 39.874 1.00 25.64 138 ASP A O 1
ATOM 1331 N N . GLY A 1 139 ? 80.563 27.848 40.991 1.00 24.19 139 GLY A N 1
ATOM 1332 C CA . GLY A 1 139 ? 79.147 27.552 41.115 1.00 25.71 139 GLY A CA 1
ATOM 1333 C C . GLY A 1 139 ? 78.300 27.866 39.897 1.00 26.20 139 GLY A C 1
ATOM 1334 O O . GLY A 1 139 ? 77.171 27.389 39.777 1.00 26.21 139 GLY A O 1
ATOM 1336 N N . LYS A 1 140 ? 78.843 28.670 38.993 1.00 25.08 140 LYS A N 1
ATOM 1337 C CA . LYS A 1 140 ? 78.126 29.071 37.794 1.00 24.54 140 LYS A CA 1
ATOM 1338 C C . LYS A 1 140 ? 78.299 28.084 36.643 1.00 23.96 140 LYS A C 1
ATOM 1339 O O . LYS A 1 140 ? 77.399 27.925 35.810 1.00 26.62 140 LYS A O 1
ATOM 1349 N N . CYS A 1 141 ? 79.464 27.449 36.582 1.00 20.55 141 CYS A N 1
ATOM 1350 C CA . CYS A 1 141 ? 79.765 26.497 35.526 1.00 20.25 141 CYS A CA 1
ATOM 1351 C C . CYS A 1 141 ? 78.777 25.332 35.505 1.00 22.34 141 CYS A C 1
ATOM 1352 O O . CYS A 1 141 ? 78.530 24.689 36.526 1.00 21.88 141 CYS A O 1
ATOM 1356 N N . LYS A 1 142 ? 78.241 25.049 34.320 1.00 23.23 142 LYS A N 1
ATOM 1357 C CA . LYS A 1 142 ? 77.252 23.991 34.147 1.00 24.82 142 LYS A CA 1
ATOM 1358 C C . LYS A 1 142 ? 77.757 22.565 33.976 1.00 25.35 142 LYS A C 1
ATOM 1359 O O . LYS A 1 142 ? 76.959 21.633 34.022 1.00 29.10 142 LYS A O 1
ATOM 1369 N N . THR A 1 143 ? 79.055 22.372 33.770 1.00 21.19 143 THR A N 1
ATOM 1370 C CA . THR A 1 143 ? 79.566 21.026 33.562 1.00 18.71 143 THR A CA 1
ATOM 1371 C C . THR A 1 143 ? 79.858 20.267 34.841 1.00 19.00 143 THR A C 1
ATOM 1372 O O . THR A 1 143 ? 80.108 20.858 35.888 1.00 20.52 143 THR A O 1
ATOM 1378 N N . ALA A 1 144 ? 79.847 18.945 34.733 1.00 21.71 144 ALA A N 1
ATOM 1379 C CA . ALA A 1 144 ? 80.119 18.071 35.865 1.00 24.54 144 ALA A CA 1
ATOM 1380 C C . ALA A 1 144 ? 81.598 18.107 36.243 1.00 25.41 144 ALA A C 1
ATOM 1381 O O . ALA A 1 144 ? 81.958 17.878 37.397 1.00 26.42 144 ALA A O 1
ATOM 1384 N N . SER A 1 145 ? 82.452 18.383 35.266 1.00 23.31 145 SER A N 1
ATOM 1385 C CA . SER A 1 145 ? 83.884 18.439 35.508 1.00 21.80 145 SER A CA 1
ATOM 1386 C C . SER A 1 145 ? 84.308 19.817 35.993 1.00 21.88 145 SER A C 1
ATOM 1387 O O . SER A 1 145 ? 85.366 19.973 36.600 1.00 23.47 145 SER A O 1
ATOM 1392 N N . GLY A 1 146 ? 83.498 20.826 35.694 1.00 20.08 146 GLY A N 1
ATOM 1393 C CA . GLY A 1 146 ? 83.848 22.177 36.081 1.00 18.74 146 GLY A CA 1
ATOM 1394 C C . GLY A 1 146 ? 84.744 22.800 35.020 1.00 20.58 146 GLY A C 1
ATOM 1395 O O . GLY A 1 146 ? 85.165 23.958 35.145 1.00 20.19 146 GLY A O 1
ATOM 1397 N N . GLY A 1 147 ? 85.041 22.034 33.974 1.00 19.85 147 GLY A N 1
ATOM 1398 C CA . GLY A 1 147 ? 85.877 22.529 32.892 1.00 22.90 147 GLY A CA 1
ATOM 1399 C C . GLY A 1 147 ? 85.056 22.670 31.621 1.00 22.70 147 GLY A C 1
ATOM 1400 O O . GLY A 1 147 ? 83.881 22.295 31.601 1.00 20.22 147 GLY A O 1
ATOM 1402 N N . ILE A 1 148 ? 85.642 23.255 30.578 1.00 22.57 148 ILE A N 1
ATOM 1403 C CA . ILE A 1 148 ? 84.943 23.426 29.304 1.00 19.69 148 ILE A CA 1
ATOM 1404 C C . ILE A 1 148 ? 84.898 22.047 28.660 1.00 22.29 148 ILE A C 1
ATOM 1405 O O . ILE A 1 148 ? 85.931 21.384 28.552 1.00 25.85 148 ILE A O 1
ATOM 1411 N N . GLU A 1 149 ? 83.704 21.594 28.290 1.00 20.66 149 GLU A N 1
ATOM 1412 C CA . GLU A 1 149 ? 83.544 20.286 27.663 1.00 21.96 149 GLU A CA 1
ATOM 1413 C C . GLU A 1 149 ? 83.072 20.378 26.217 1.00 21.33 149 GLU A C 1
ATOM 1414 O O . GLU A 1 149 ? 83.155 19.398 25.466 1.00 23.17 149 GLU A O 1
ATOM 1421 N N . SER A 1 150 ? 82.573 21.544 25.828 1.00 21.33 150 SER A N 1
ATOM 1422 C CA . SER A 1 150 ? 82.101 21.764 24.466 1.00 20.86 150 SER A CA 1
ATOM 1423 C C . SER A 1 150 ? 82.244 23.228 24.075 1.00 20.99 150 SER A C 1
ATOM 1424 O O . SER A 1 150 ? 81.719 24.113 24.751 1.00 19.07 150 SER A O 1
ATOM 1429 N N . TYR A 1 151 ? 82.946 23.479 22.972 1.00 19.70 151 TYR A N 1
ATOM 1430 C CA . TYR A 1 151 ? 83.145 24.840 22.489 1.00 17.65 151 TYR A CA 1
ATOM 1431 C C . TYR A 1 151 ? 81.950 25.343 21.693 1.00 17.96 151 TYR A C 1
ATOM 1432 O O . TYR A 1 151 ? 81.976 26.440 21.143 1.00 18.03 151 TYR A O 1
ATOM 1443 N N . ASN A 1 152 ? 80.907 24.527 21.616 1.00 18.71 152 ASN A N 1
ATOM 1444 C CA . ASN A 1 152 ? 79.703 24.917 20.901 1.00 24.18 152 ASN A CA 1
ATOM 1445 C C . ASN A 1 152 ? 78.685 25.536 21.868 1.00 23.01 152 ASN A C 1
ATOM 1446 O O . ASN A 1 152 ? 77.589 25.929 21.467 1.00 23.01 152 ASN A O 1
ATOM 1454 N N . ASP A 1 153 ? 79.072 25.633 23.138 1.00 20.87 153 ASP A N 1
ATOM 1455 C CA . ASP A 1 153 ? 78.225 26.198 24.183 1.00 17.91 153 ASP A CA 1
ATOM 1456 C C . ASP A 1 153 ? 78.966 27.385 24.785 1.00 16.45 153 ASP A C 1
ATOM 1457 O O . ASP A 1 153 ? 79.885 27.204 25.575 1.00 17.43 153 ASP A O 1
ATOM 1463 N N . PRO A 1 154 ? 78.534 28.616 24.470 1.00 15.25 154 PRO A N 1
ATOM 1464 C CA . PRO A 1 154 ? 79.138 29.861 24.962 1.00 16.84 154 PRO A CA 1
ATOM 1465 C C . PRO A 1 154 ? 79.264 29.940 26.487 1.00 17.53 154 PRO A C 1
ATOM 1466 O O . PRO A 1 154 ? 80.228 30.498 27.011 1.00 17.06 154 PRO A O 1
ATOM 1470 N N . TYR A 1 155 ? 78.275 29.402 27.194 1.00 16.81 155 TYR A N 1
ATOM 1471 C CA . TYR A 1 155 ? 78.286 29.419 28.651 1.00 16.56 155 TYR A CA 1
ATOM 1472 C C . TYR A 1 155 ? 79.423 28.588 29.206 1.00 15.76 155 TYR A C 1
ATOM 1473 O O . TYR A 1 155 ? 80.071 28.991 30.167 1.00 15.75 155 TYR A O 1
ATOM 1484 N N . GLN A 1 156 ? 79.693 27.447 28.583 1.00 14.20 156 GLN A N 1
ATOM 1485 C CA . GLN A 1 156 ? 80.785 26.600 29.034 1.00 15.18 156 GLN A CA 1
ATOM 1486 C C . GLN A 1 156 ? 82.142 27.253 28.799 1.00 15.30 156 GLN A C 1
ATOM 1487 O O . GLN A 1 156 ? 82.981 27.284 29.697 1.00 15.04 156 GLN A O 1
ATOM 1496 N N . VAL A 1 157 ? 82.360 27.795 27.603 1.00 17.37 157 VAL A N 1
ATOM 1497 C CA . VAL A 1 157 ? 83.659 28.399 27.317 1.00 14.41 157 VAL A CA 1
ATOM 1498 C C . VAL A 1 157 ? 83.958 29.656 28.125 1.00 13.62 157 VAL A C 1
ATOM 1499 O O . VAL A 1 157 ? 85.117 29.918 28.438 1.00 13.70 157 VAL A O 1
ATOM 1504 N N . ARG A 1 158 ? 82.922 30.381 28.539 1.00 11.12 158 ARG A N 1
ATOM 1505 C CA . ARG A 1 158 ? 83.121 31.597 29.318 1.00 11.36 158 ARG A CA 1
ATOM 1506 C C . ARG A 1 158 ? 83.060 31.458 30.840 1.00 12.65 158 ARG A C 1
ATOM 1507 O O . ARG A 1 158 ? 83.847 32.105 31.557 1.00 14.61 158 ARG A O 1
ATOM 1521 N N . ASP A 1 159 ? 82.194 30.573 31.324 1.00 15.29 159 ASP A N 1
ATOM 1522 C CA . ASP A 1 159 ? 82.012 30.378 32.763 1.00 15.85 159 ASP A CA 1
ATOM 1523 C C . ASP A 1 159 ? 82.711 29.182 33.385 1.00 17.00 159 ASP A C 1
ATOM 1524 O O . ASP A 1 159 ? 82.744 29.059 34.612 1.00 17.42 159 ASP A O 1
ATOM 1530 N N . CYS A 1 160 ? 83.248 28.287 32.563 1.00 16.01 160 CYS A N 1
ATOM 1531 C CA . CYS A 1 160 ? 83.945 27.128 33.104 1.00 14.88 160 CYS A CA 1
ATOM 1532 C C . CYS A 1 160 ? 85.457 27.294 33.007 1.00 15.24 160 CYS A C 1
ATOM 1533 O O . CYS A 1 160 ? 85.954 28.250 32.396 1.00 15.65 160 CYS A O 1
ATOM 1537 N N . GLN A 1 161 ? 86.184 26.384 33.643 1.00 15.01 161 GLN A N 1
ATOM 1538 C CA . GLN A 1 161 ? 87.637 26.440 33.664 1.00 14.86 161 GLN A CA 1
ATOM 1539 C C . GLN A 1 161 ? 88.336 26.099 32.351 1.00 14.82 161 GLN A C 1
ATOM 1540 O O . GLN A 1 161 ? 88.140 25.019 31.797 1.00 13.15 161 GLN A O 1
ATOM 1549 N N . LEU A 1 162 ? 89.164 27.025 31.877 1.00 15.26 162 LEU A N 1
ATOM 1550 C CA . LEU A 1 162 ? 89.944 26.835 30.654 1.00 14.74 162 LEU A CA 1
ATOM 1551 C C . LEU A 1 162 ? 91.148 25.999 31.078 1.00 13.51 162 LEU A C 1
ATOM 1552 O O . LEU A 1 162 ? 91.992 26.477 31.837 1.00 12.89 162 LEU A O 1
ATOM 1558 N N . VAL A 1 163 ? 91.233 24.771 30.571 1.00 15.46 163 VAL A N 1
ATOM 1559 C CA . VAL A 1 163 ? 92.315 23.831 30.893 1.00 15.63 163 VAL A CA 1
ATOM 1560 C C . VAL A 1 163 ? 92.757 23.812 32.362 1.00 17.14 163 VAL A C 1
ATOM 1561 O O . VAL A 1 163 ? 93.954 23.846 32.673 1.00 15.70 163 VAL A O 1
ATOM 1566 N N . GLY A 1 164 ? 91.775 23.743 33.259 1.00 16.08 164 GLY A N 1
ATOM 1567 C CA . GLY A 1 164 ? 92.061 23.684 34.682 1.00 14.09 164 GLY A CA 1
ATOM 1568 C C . GLY A 1 164 ? 92.402 24.975 35.402 1.00 16.64 164 GLY A C 1
ATOM 1569 O O . GLY A 1 164 ? 92.708 24.940 36.596 1.00 18.39 164 GLY A O 1
ATOM 1571 N N . LEU A 1 165 ? 92.364 26.107 34.706 1.00 20.00 165 LEU A N 1
ATOM 1572 C CA . LEU A 1 165 ? 92.675 27.393 35.329 1.00 20.00 165 LEU A CA 1
ATOM 1573 C C . LEU A 1 165 ? 91.462 27.926 36.085 1.00 20.00 165 LEU A C 1
ATOM 1574 O O . LEU A 1 165 ? 90.349 27.934 35.552 1.00 20.00 165 LEU A O 1
ATOM 1580 N N . LEU A 1 166 ? 91.684 28.397 37.310 1.00 15.94 166 LEU A N 1
ATOM 1581 C CA . LEU A 1 166 ? 90.614 28.967 38.135 1.00 15.70 166 LEU A CA 1
ATOM 1582 C C . LEU A 1 166 ? 90.005 30.176 37.420 1.00 15.06 166 LEU A C 1
ATOM 1583 O O . LEU A 1 166 ? 90.673 31.188 37.207 1.00 14.84 166 LEU A O 1
ATOM 1589 N N . ASP A 1 167 ? 88.725 30.058 37.080 1.00 14.97 167 ASP A N 1
ATOM 1590 C CA . ASP A 1 167 ? 87.997 31.074 36.332 1.00 11.75 167 ASP A CA 1
ATOM 1591 C C . ASP A 1 167 ? 87.377 32.189 37.174 1.00 15.85 167 ASP A C 1
ATOM 1592 O O . ASP A 1 167 ? 86.451 31.951 37.945 1.00 17.43 167 ASP A O 1
ATOM 1598 N N . LEU A 1 168 ? 87.854 33.412 36.964 1.00 14.96 168 LEU A N 1
ATOM 1599 C CA . LEU A 1 168 ? 87.391 34.595 37.686 1.00 17.50 168 LEU A CA 1
ATOM 1600 C C . LEU A 1 168 ? 85.942 34.990 37.395 1.00 19.53 168 LEU A C 1
ATOM 1601 O O . LEU A 1 168 ? 85.492 34.964 36.245 1.00 17.96 168 LEU A O 1
ATOM 1607 N N . ALA A 1 169 ? 85.221 35.389 38.437 1.00 18.27 169 ALA A N 1
ATOM 1608 C CA . ALA A 1 169 ? 83.834 35.807 38.291 1.00 19.27 169 ALA A CA 1
ATOM 1609 C C . ALA A 1 169 ? 83.803 37.269 37.846 1.00 20.87 169 ALA A C 1
ATOM 1610 O O . ALA A 1 169 ? 83.518 38.169 38.641 1.00 18.98 169 ALA A O 1
ATOM 1613 N N . LEU A 1 170 ? 84.050 37.490 36.556 1.00 19.25 170 LEU A N 1
ATOM 1614 C CA . LEU A 1 170 ? 84.088 38.835 35.976 1.00 20.51 170 LEU A CA 1
ATOM 1615 C C . LEU A 1 170 ? 82.810 39.673 35.968 1.00 17.15 170 LEU A C 1
ATOM 1616 O O . LEU A 1 170 ? 82.836 40.794 35.493 1.00 17.92 170 LEU A O 1
ATOM 1622 N N . GLU A 1 171 ? 81.687 39.129 36.415 1.00 19.63 171 GLU A N 1
ATOM 1623 C CA . GLU A 1 171 ? 80.457 39.919 36.445 1.00 23.19 171 GLU A CA 1
ATOM 1624 C C . GLU A 1 171 ? 80.348 40.684 37.765 1.00 24.30 171 GLU A C 1
ATOM 1625 O O . GLU A 1 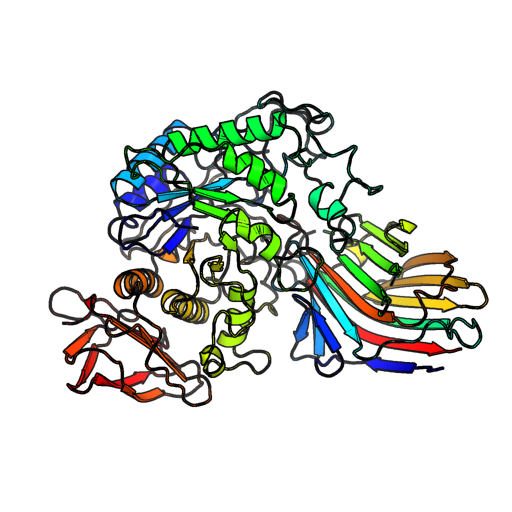171 ? 79.569 41.631 37.882 1.00 23.66 171 GLU A O 1
ATOM 1632 N N . LYS A 1 172 ? 81.126 40.253 38.756 1.00 24.76 172 LYS A N 1
ATOM 1633 C CA . LYS A 1 172 ? 81.132 40.875 40.074 1.00 23.81 172 LYS A CA 1
ATOM 1634 C C . LYS A 1 172 ? 81.916 42.166 40.038 1.00 24.14 172 LYS A C 1
ATOM 1635 O O . LYS A 1 172 ? 83.041 42.201 39.539 1.00 25.14 172 LYS A O 1
ATOM 1645 N N . ASP A 1 173 ? 81.357 43.220 40.621 1.00 23.77 173 ASP A N 1
ATOM 1646 C CA . ASP A 1 173 ? 82.042 44.499 40.630 1.00 24.45 173 ASP A CA 1
ATOM 1647 C C . ASP A 1 173 ? 83.359 44.457 41.402 1.00 21.38 173 ASP A C 1
ATOM 1648 O O . ASP A 1 173 ? 84.283 45.191 41.079 1.00 23.08 173 ASP A O 1
ATOM 1654 N N . TYR A 1 174 ? 83.447 43.605 42.419 1.00 20.96 174 TYR A N 1
ATOM 1655 C CA . TYR A 1 174 ? 84.678 43.496 43.199 1.00 19.79 174 TYR A CA 1
ATOM 1656 C C . TYR A 1 174 ? 85.827 43.022 42.310 1.00 20.01 174 TYR A C 1
ATOM 1657 O O . TYR A 1 174 ? 86.920 43.592 42.331 1.00 20.80 174 TYR A O 1
ATOM 1668 N N . VAL A 1 175 ? 85.580 41.941 41.572 1.00 18.90 175 VAL A N 1
ATOM 1669 C CA . VAL A 1 175 ? 86.572 41.360 40.666 1.00 17.72 175 VAL A CA 1
ATOM 1670 C C . VAL A 1 175 ? 86.928 42.375 39.586 1.00 16.95 175 VAL A C 1
ATOM 1671 O O . VAL A 1 175 ? 88.105 42.629 39.326 1.00 16.99 175 VAL A O 1
ATOM 1676 N N . ARG A 1 176 ? 85.902 42.979 38.994 1.00 18.13 176 ARG A N 1
ATOM 1677 C CA . ARG A 1 176 ? 86.076 43.997 37.971 1.00 19.44 176 ARG A CA 1
ATOM 1678 C C . ARG A 1 176 ? 86.951 45.128 38.489 1.00 20.86 176 ARG A C 1
ATOM 1679 O O . ARG A 1 176 ? 87.841 45.617 37.784 1.00 20.64 176 ARG A O 1
ATOM 1693 N N . SER A 1 177 ? 86.723 45.514 39.739 1.00 21.38 177 SER A N 1
ATOM 1694 C CA . SER A 1 177 ? 87.485 46.586 40.362 1.00 21.15 177 SER A CA 1
ATOM 1695 C C . SER A 1 177 ? 88.943 46.215 40.636 1.00 19.24 177 SER A C 1
ATOM 1696 O O . SER A 1 177 ? 89.838 47.037 40.435 1.00 21.45 177 SER A O 1
ATOM 1701 N N . MET A 1 178 ? 89.186 44.982 41.078 1.00 18.99 178 MET A N 1
ATOM 1702 C CA . MET A 1 178 ? 90.548 44.524 41.354 1.00 19.15 178 MET A CA 1
ATOM 1703 C C . MET A 1 178 ? 91.381 44.550 40.078 1.00 20.33 178 MET A C 1
ATOM 1704 O O . MET A 1 178 ? 92.539 44.976 40.080 1.00 18.35 178 MET A O 1
ATOM 1710 N N . ILE A 1 179 ? 90.779 44.079 38.992 1.00 20.05 179 ILE A N 1
ATOM 1711 C CA . ILE A 1 179 ? 91.439 44.051 37.697 1.00 17.77 179 ILE A CA 1
ATOM 1712 C C . ILE A 1 179 ? 91.651 45.476 37.188 1.00 16.95 179 ILE A C 1
ATOM 1713 O O . ILE A 1 179 ? 92.747 45.817 36.748 1.00 16.70 179 ILE A O 1
ATOM 1719 N N . ALA A 1 180 ? 90.634 46.326 37.326 1.00 17.40 180 ALA A N 1
ATOM 1720 C CA . ALA A 1 180 ? 90.732 47.724 36.905 1.00 19.05 180 ALA A CA 1
ATOM 1721 C C . ALA A 1 180 ? 91.861 48.461 37.634 1.00 20.51 180 ALA A C 1
ATOM 1722 O O . ALA A 1 180 ? 92.551 49.290 37.039 1.00 20.49 180 ALA A O 1
ATOM 1725 N N . ASP A 1 181 ? 92.047 48.168 38.920 1.00 22.20 181 ASP A N 1
ATOM 1726 C CA . ASP A 1 181 ? 93.110 48.798 39.704 1.00 23.81 181 ASP A CA 1
ATOM 1727 C C . ASP A 1 181 ? 94.474 48.396 39.168 1.00 19.91 181 ASP A C 1
ATOM 1728 O O . ASP A 1 181 ? 95.407 49.199 39.137 1.00 18.83 181 ASP A O 1
ATOM 1734 N N . TYR A 1 182 ? 94.583 47.131 38.779 1.00 18.53 182 TYR A N 1
ATOM 1735 C CA . TYR A 1 182 ? 95.809 46.591 38.219 1.00 17.23 182 TYR A CA 1
ATOM 1736 C C . TYR A 1 182 ? 96.122 47.311 36.899 1.00 16.56 182 TYR A C 1
ATOM 1737 O O . TYR A 1 182 ? 97.214 47.858 36.721 1.00 17.34 182 TYR A O 1
ATOM 1748 N N . LEU A 1 183 ? 95.142 47.354 36.000 1.00 18.65 183 LEU A N 1
ATOM 1749 C CA . LEU A 1 183 ? 95.305 48.005 34.697 1.00 15.45 183 LEU A CA 1
ATOM 1750 C C . LEU A 1 183 ? 95.526 49.513 34.803 1.00 16.81 183 LEU A C 1
ATOM 1751 O O . LEU A 1 183 ? 96.326 50.077 34.062 1.00 18.66 183 LEU A O 1
ATOM 1757 N N . ASN A 1 184 ? 94.847 50.162 35.745 1.00 19.49 184 ASN A N 1
ATOM 1758 C CA . ASN A 1 184 ? 95.002 51.603 35.941 1.00 18.63 184 ASN A CA 1
ATOM 1759 C C . ASN A 1 184 ? 96.382 51.966 36.456 1.00 18.20 184 ASN A C 1
ATOM 1760 O O . ASN A 1 184 ? 96.909 53.025 36.118 1.00 18.11 184 ASN A O 1
ATOM 1768 N N . LYS A 1 185 ? 96.961 51.093 37.279 1.00 20.98 185 LYS A N 1
ATOM 1769 C CA . LYS A 1 185 ? 98.308 51.299 37.819 1.00 22.12 185 LYS A CA 1
ATOM 1770 C C . LYS A 1 185 ? 99.302 51.295 36.651 1.00 22.73 185 LYS A C 1
ATOM 1771 O O . LYS A 1 185 ? 100.254 52.080 36.630 1.00 21.60 185 LYS A O 1
ATOM 1781 N N . LEU A 1 186 ? 99.065 50.409 35.682 1.00 20.26 186 LEU A N 1
ATOM 1782 C CA . LEU A 1 186 ? 99.905 50.299 34.490 1.00 17.94 186 LEU A CA 1
ATOM 1783 C C . LEU A 1 186 ? 99.735 51.540 33.617 1.00 15.78 186 LEU A C 1
ATOM 1784 O O . LEU A 1 186 ? 100.712 52.099 33.118 1.00 18.10 186 LEU A O 1
ATOM 1790 N N . ILE A 1 187 ? 98.490 51.960 33.421 1.00 16.22 187 ILE A N 1
ATOM 1791 C CA . ILE A 1 187 ? 98.203 53.144 32.619 1.00 16.82 187 ILE A CA 1
ATOM 1792 C C . ILE A 1 187 ? 98.920 54.356 33.207 1.00 19.55 187 ILE A C 1
ATOM 1793 O O . ILE A 1 187 ? 99.609 55.084 32.487 1.00 19.30 187 ILE A O 1
ATOM 1799 N N . ASP A 1 188 ? 98.824 54.525 34.521 1.00 20.88 188 ASP A N 1
ATOM 1800 C CA . ASP A 1 188 ? 99.468 55.653 35.186 1.00 22.66 188 ASP A CA 1
ATOM 1801 C C . ASP A 1 188 ? 100.986 55.600 35.051 1.00 20.81 188 ASP A C 1
ATOM 1802 O O . ASP A 1 188 ? 101.646 56.638 35.021 1.00 23.70 188 ASP A O 1
ATOM 1808 N N . ILE A 1 189 ? 101.544 54.396 34.975 1.00 19.81 189 ILE A N 1
ATOM 1809 C CA . ILE A 1 189 ? 102.986 54.246 34.804 1.00 20.00 189 ILE A CA 1
ATOM 1810 C C . ILE A 1 189 ? 103.359 54.734 33.400 1.00 21.80 189 ILE A C 1
ATOM 1811 O O . ILE A 1 189 ? 104.473 55.202 33.177 1.00 23.08 189 ILE A O 1
ATOM 1817 N N . GLY A 1 190 ? 102.417 54.645 32.463 1.00 21.20 190 GLY A N 1
ATOM 1818 C CA . GLY A 1 190 ? 102.685 55.110 31.113 1.00 21.96 190 GLY A CA 1
ATOM 1819 C C . GLY A 1 190 ? 102.395 54.146 29.974 1.00 22.84 190 GLY A C 1
ATOM 1820 O O . GLY A 1 190 ? 102.737 54.441 28.825 1.00 24.90 190 GLY A O 1
ATOM 1822 N N . VAL A 1 191 ? 101.807 52.995 30.291 1.00 21.26 191 VAL A N 1
ATOM 1823 C CA . VAL A 1 191 ? 101.452 51.973 29.299 1.00 19.29 191 VAL A CA 1
ATOM 1824 C C . VAL A 1 191 ? 100.401 52.540 28.341 1.00 18.76 191 VAL A C 1
ATOM 1825 O O . VAL A 1 191 ? 99.499 53.265 28.762 1.00 20.11 191 VAL A O 1
ATOM 1830 N N . ALA A 1 192 ? 100.521 52.213 27.056 1.00 17.68 192 ALA A N 1
ATOM 1831 C CA . ALA A 1 192 ? 99.603 52.723 26.035 1.00 15.47 192 ALA A CA 1
ATOM 1832 C C . AL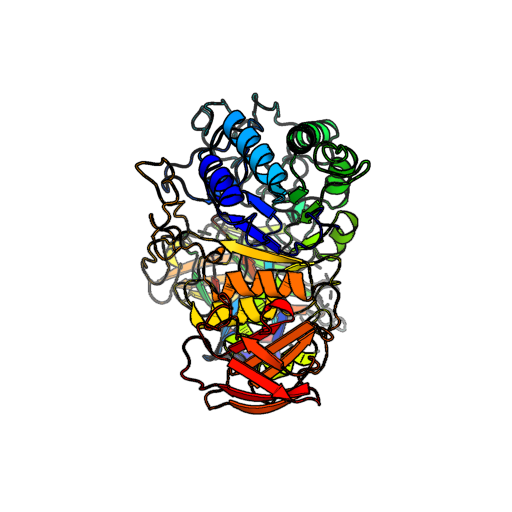A A 1 192 ? 98.370 51.874 25.746 1.00 14.89 192 ALA A C 1
ATOM 1833 O O . ALA A 1 192 ? 97.394 52.366 25.181 1.00 15.50 192 ALA A O 1
ATOM 1836 N N . GLY A 1 193 ? 98.412 50.599 26.107 1.00 14.06 193 GLY A N 1
ATOM 1837 C CA . GLY A 1 193 ? 97.282 49.736 25.839 1.00 12.89 193 GLY A CA 1
ATOM 1838 C C . GLY A 1 193 ? 97.532 48.321 26.297 1.00 13.25 193 GLY A C 1
ATOM 1839 O O . GLY A 1 193 ? 98.601 48.018 26.839 1.00 13.84 193 GLY A O 1
ATOM 1841 N N . PHE A 1 194 ? 96.580 47.436 26.017 1.00 14.55 194 PHE A N 1
ATOM 1842 C CA . PHE A 1 194 ? 96.679 46.053 26.457 1.00 14.05 194 PHE A CA 1
ATOM 1843 C C . PHE A 1 194 ? 96.219 45.016 25.453 1.00 14.29 194 PHE A C 1
ATOM 1844 O O . PHE A 1 194 ? 95.315 45.253 24.647 1.00 14.21 194 PHE A O 1
ATOM 1853 N N . ARG A 1 195 ? 96.832 43.847 25.552 1.00 11.65 195 ARG A N 1
ATOM 1854 C CA . ARG A 1 195 ? 96.446 42.697 24.767 1.00 12.13 195 ARG A CA 1
ATOM 1855 C C . ARG A 1 195 ? 95.602 41.958 25.802 1.00 15.15 195 ARG A C 1
ATOM 1856 O O . ARG A 1 195 ? 96.092 41.682 26.901 1.00 15.34 195 ARG A O 1
ATOM 1870 N N . ILE A 1 196 ? 94.331 41.707 25.511 1.00 12.56 196 ILE A N 1
ATOM 1871 C CA . ILE A 1 196 ? 93.494 40.990 26.464 1.00 11.84 196 ILE A CA 1
ATOM 1872 C C . ILE A 1 196 ? 93.600 39.495 26.178 1.00 11.89 196 ILE A C 1
ATOM 1873 O O . ILE A 1 196 ? 93.040 38.983 25.207 1.00 10.54 196 ILE A O 1
ATOM 1879 N N . ASP A 1 197 ? 94.361 38.802 27.014 1.00 9.96 197 ASP A N 1
ATOM 1880 C CA . ASP A 1 197 ? 94.556 37.369 26.874 1.00 10.69 197 ASP A CA 1
ATOM 1881 C C . ASP A 1 197 ? 93.258 36.592 27.084 1.00 11.85 197 ASP A C 1
ATOM 1882 O O . ASP A 1 197 ? 92.431 36.958 27.919 1.00 12.63 197 ASP A O 1
ATOM 1888 N N . ALA A 1 198 ? 93.073 35.535 26.299 1.00 9.09 198 ALA A N 1
ATOM 1889 C CA . ALA A 1 198 ? 91.917 34.655 26.404 1.00 11.61 198 ALA A CA 1
ATOM 1890 C C . ALA A 1 198 ? 90.551 35.332 26.392 1.00 11.53 198 ALA A C 1
ATOM 1891 O O . ALA A 1 198 ? 89.638 34.892 27.095 1.00 13.68 198 ALA A O 1
ATOM 1894 N N . SER A 1 199 ? 90.377 36.330 25.535 1.00 10.46 199 SER A N 1
ATOM 1895 C CA . SER A 1 199 ? 89.114 37.060 25.455 1.00 11.05 199 SER A CA 1
ATOM 1896 C C . SER A 1 199 ? 87.882 36.229 25.104 1.00 12.28 199 SER A C 1
ATOM 1897 O O . SER A 1 199 ? 86.767 36.569 25.497 1.00 13.48 199 SER A O 1
ATOM 1902 N N . LYS A 1 200 ? 88.081 35.136 24.378 1.00 11.01 200 LYS A N 1
ATOM 1903 C CA . LYS A 1 200 ? 86.978 34.267 23.991 1.00 11.80 200 LYS A CA 1
ATOM 1904 C C . LYS A 1 200 ? 86.334 33.664 25.231 1.00 13.73 200 LYS A C 1
ATOM 1905 O O . LYS A 1 200 ? 85.164 33.291 25.219 1.00 11.70 200 LYS A O 1
ATOM 1915 N N . HIS A 1 201 ? 87.103 33.598 26.313 1.00 12.95 201 HIS A N 1
ATOM 1916 C CA . HIS A 1 201 ? 86.634 32.997 27.549 1.00 12.93 201 HIS A CA 1
ATOM 1917 C C . HIS A 1 201 ? 86.011 33.941 28.560 1.00 14.87 201 HIS A C 1
ATOM 1918 O O . HIS A 1 201 ? 85.805 33.563 29.730 1.00 14.90 201 HIS A O 1
ATOM 1928 N N . MET A 1 202 ? 85.703 35.153 28.111 1.00 13.78 202 MET A N 1
ATOM 1929 C CA . MET A 1 202 ? 85.068 36.171 28.935 1.00 14.89 202 MET A CA 1
ATOM 1930 C C . MET A 1 202 ? 83.933 36.757 28.114 1.00 16.15 202 MET A C 1
ATOM 1931 O O . MET A 1 202 ? 83.978 36.726 26.888 1.00 13.78 202 MET A O 1
ATOM 1937 N N . TRP A 1 203 ? 82.898 37.240 28.790 1.00 14.33 203 TRP A N 1
ATOM 1938 C CA . TRP A 1 203 ? 81.763 37.850 28.114 1.00 12.78 203 TRP A CA 1
ATOM 1939 C C . TRP A 1 203 ? 82.192 39.233 27.649 1.00 12.42 203 TRP A C 1
ATOM 1940 O O . TRP A 1 203 ? 82.914 39.929 28.361 1.00 14.91 203 TRP A O 1
ATOM 1953 N N . PRO A 1 204 ? 81.807 39.630 26.422 1.00 12.63 204 PRO A N 1
ATOM 1954 C CA . PRO A 1 204 ? 82.163 40.944 25.885 1.00 13.97 204 PRO A CA 1
ATOM 1955 C C . PRO A 1 204 ? 81.736 42.066 26.834 1.00 15.03 204 PRO A C 1
ATOM 1956 O O . PRO A 1 204 ? 82.461 43.047 27.022 1.00 16.28 204 PRO A O 1
ATOM 1960 N N . GLY A 1 205 ? 80.564 41.905 27.443 1.00 16.12 205 GLY A N 1
ATOM 1961 C CA . GLY A 1 205 ? 80.060 42.901 28.373 1.00 17.59 205 GLY A CA 1
ATOM 1962 C C . GLY A 1 205 ? 80.902 43.050 29.628 1.00 16.42 205 GLY A C 1
ATOM 1963 O O . GLY A 1 205 ? 81.023 44.152 30.168 1.00 19.30 205 GLY A O 1
ATOM 1965 N N . ASP A 1 206 ? 81.467 41.947 30.110 1.00 15.75 206 ASP A N 1
ATOM 1966 C CA . ASP A 1 206 ? 82.307 41.988 31.302 1.00 14.03 206 ASP A CA 1
ATOM 1967 C C . ASP A 1 206 ? 83.594 42.724 30.999 1.00 14.96 206 ASP A C 1
ATOM 1968 O O . ASP A 1 206 ? 84.066 43.518 31.808 1.00 17.65 206 ASP A O 1
ATOM 1974 N N . ILE A 1 207 ? 84.176 42.454 29.837 1.00 15.63 207 ILE A N 1
ATOM 1975 C CA . ILE A 1 207 ? 85.413 43.125 29.454 1.00 16.79 207 ILE A CA 1
ATOM 1976 C C . ILE A 1 207 ? 85.110 44.613 29.352 1.00 15.08 207 ILE A C 1
ATOM 1977 O O . ILE A 1 207 ? 85.865 45.446 29.858 1.00 14.12 207 ILE A O 1
ATOM 1983 N N . LYS A 1 208 ? 83.975 44.932 28.735 1.00 17.52 208 LYS A N 1
ATOM 1984 C CA . LYS A 1 208 ? 83.538 46.311 28.560 1.00 19.88 208 LYS A CA 1
ATOM 1985 C C . LYS A 1 208 ? 83.439 47.028 29.911 1.00 19.88 208 LYS A C 1
ATOM 1986 O O . LYS A 1 208 ? 83.880 48.169 30.048 1.00 19.18 208 LYS A O 1
ATOM 1996 N N . ALA A 1 209 ? 82.886 46.342 30.906 1.00 18.64 209 ALA A N 1
ATOM 1997 C CA . ALA A 1 209 ? 82.732 46.907 32.241 1.00 17.92 209 ALA A CA 1
ATOM 1998 C C . ALA A 1 209 ? 84.077 47.312 32.832 1.00 19.21 209 ALA A C 1
ATOM 1999 O O . ALA A 1 209 ? 84.207 48.398 33.402 1.00 21.43 209 ALA A O 1
ATOM 2002 N N . VAL A 1 210 ? 85.079 46.448 32.682 1.00 19.35 210 VAL A N 1
ATOM 2003 C CA . VAL A 1 210 ? 86.417 46.733 33.188 1.00 16.83 210 VAL A CA 1
ATOM 2004 C C . VAL A 1 210 ? 87.004 47.913 32.418 1.00 18.37 210 VAL A C 1
ATOM 2005 O O . VAL A 1 210 ? 87.519 48.860 33.013 1.00 19.54 210 VAL A O 1
ATOM 2010 N N . LEU A 1 211 ? 86.905 47.864 31.096 1.00 19.17 211 LEU A N 1
ATOM 2011 C CA . LEU A 1 211 ? 87.431 48.928 30.249 1.00 20.44 211 LEU A CA 1
ATOM 2012 C C . LEU A 1 211 ? 86.866 50.305 30.603 1.00 21.25 211 LEU A C 1
ATOM 2013 O O . LEU A 1 211 ? 87.596 51.294 30.613 1.00 21.62 211 LEU A O 1
ATOM 2019 N N . ASP A 1 212 ? 85.580 50.369 30.920 1.00 20.21 212 ASP A N 1
ATOM 2020 C CA . ASP A 1 212 ? 84.960 51.642 31.276 1.00 23.55 212 ASP A CA 1
ATOM 2021 C C . ASP A 1 212 ? 85.535 52.243 32.556 1.00 25.68 212 ASP A C 1
ATOM 2022 O O . ASP A 1 212 ? 85.379 53.431 32.808 1.00 27.96 212 ASP A O 1
ATOM 2028 N N . LYS A 1 213 ? 86.195 51.418 33.360 1.00 26.44 213 LYS A N 1
ATOM 2029 C CA . LYS A 1 213 ? 86.783 51.874 34.615 1.00 25.24 213 LYS A CA 1
ATOM 2030 C C . LYS A 1 213 ? 88.218 52.362 34.455 1.00 24.72 213 LYS A C 1
ATOM 2031 O O . LYS A 1 213 ? 88.831 52.811 35.424 1.00 28.91 213 LYS A O 1
ATOM 2041 N N . LEU A 1 214 ? 88.761 52.278 33.245 1.00 23.54 214 LEU A N 1
ATOM 2042 C CA . LEU A 1 214 ? 90.140 52.687 33.010 1.00 22.24 214 LEU A CA 1
ATOM 2043 C C . LEU A 1 214 ? 90.347 54.187 32.823 1.00 23.13 214 LEU A C 1
ATOM 2044 O O . LEU A 1 214 ? 89.482 54.888 32.298 1.00 25.23 214 LEU A O 1
ATOM 2050 N N . HIS A 1 215 ? 91.495 54.668 33.294 1.00 23.88 215 HIS A N 1
ATOM 2051 C CA . HIS A 1 215 ? 91.870 56.077 33.199 1.00 24.72 215 HIS A CA 1
ATOM 2052 C C . HIS A 1 215 ? 92.298 56.371 31.777 1.00 25.81 215 HIS A C 1
ATOM 2053 O O . HIS A 1 215 ? 92.566 55.459 30.995 1.00 26.28 215 HIS A O 1
ATOM 2063 N N . ASN A 1 216 ? 92.404 57.655 31.460 1.00 25.76 216 ASN A N 1
ATOM 2064 C CA . ASN A 1 216 ? 92.896 58.065 30.156 1.00 25.43 216 ASN A CA 1
ATOM 2065 C C . ASN A 1 216 ? 94.404 57.917 30.306 1.00 24.70 216 ASN A C 1
ATOM 2066 O O . ASN A 1 216 ? 94.916 57.827 31.426 1.00 22.65 216 ASN A O 1
ATOM 2074 N N . LEU A 1 217 ? 95.121 57.926 29.193 1.00 25.71 217 LEU A N 1
ATOM 2075 C CA . LEU A 1 217 ? 96.568 57.764 29.222 1.00 24.67 217 LEU A CA 1
ATOM 2076 C C . LEU A 1 217 ? 97.337 58.918 29.863 1.00 24.07 217 LEU A C 1
ATOM 2077 O O . LEU A 1 217 ? 96.871 60.056 29.891 1.00 23.00 217 LEU A O 1
ATOM 2083 N N . ASN A 1 218 ? 98.520 58.599 30.377 1.00 24.32 218 ASN A 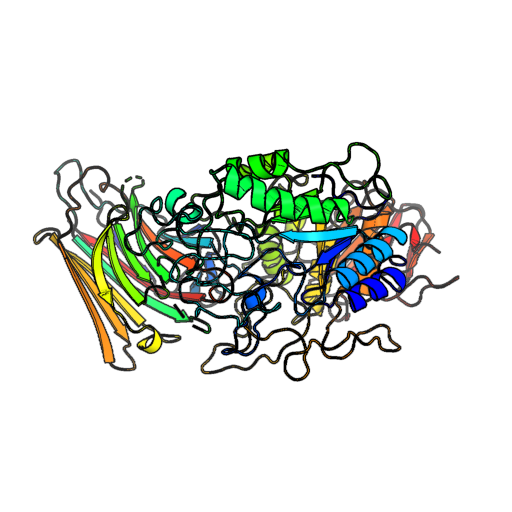N 1
ATOM 2084 C CA . ASN A 1 218 ? 99.391 59.561 31.046 1.00 26.23 218 ASN A CA 1
ATOM 2085 C C . ASN A 1 218 ? 99.736 60.742 30.139 1.00 26.40 218 ASN A C 1
ATOM 2086 O O . ASN A 1 218 ? 100.475 60.590 29.163 1.00 26.14 218 ASN A O 1
ATOM 2094 N N . THR A 1 219 ? 99.255 61.929 30.505 1.00 26.42 219 THR A N 1
ATOM 2095 C CA . THR A 1 219 ? 99.482 63.139 29.714 1.00 28.80 219 THR A CA 1
ATOM 2096 C C . THR A 1 219 ? 100.931 63.574 29.546 1.00 28.16 219 THR A C 1
ATOM 2097 O O . THR A 1 219 ? 101.220 64.507 28.796 1.00 29.84 219 THR A O 1
ATOM 2103 N N . ASN A 1 220 ? 101.838 62.917 30.254 1.00 29.16 220 ASN A N 1
ATOM 2104 C CA . ASN A 1 220 ? 103.254 63.223 30.132 1.00 30.24 220 ASN A CA 1
ATOM 2105 C C . ASN A 1 220 ? 103.692 62.862 28.721 1.00 32.35 220 ASN A C 1
ATOM 2106 O O . ASN A 1 220 ? 104.589 63.491 28.164 1.00 34.65 220 ASN A O 1
ATOM 2114 N N . TRP A 1 221 ? 103.059 61.838 28.149 1.00 31.66 221 TRP A N 1
ATOM 2115 C CA . TRP A 1 221 ? 103.404 61.384 26.803 1.00 30.59 221 TRP A CA 1
ATOM 2116 C C . TRP A 1 221 ? 102.223 61.328 25.837 1.00 30.27 221 TRP A C 1
ATOM 2117 O O . TRP A 1 221 ? 102.418 61.249 24.621 1.00 31.47 221 TRP A O 1
ATOM 2130 N N . PHE A 1 222 ? 101.005 61.354 26.369 1.00 28.75 222 PHE A N 1
ATOM 2131 C CA . PHE A 1 222 ? 99.817 61.278 25.529 1.00 27.52 222 PHE A CA 1
ATOM 2132 C C . PHE A 1 222 ? 98.928 62.506 25.637 1.00 30.13 222 PHE A C 1
ATOM 2133 O O . PHE A 1 222 ? 98.865 63.151 26.683 1.00 30.95 222 PHE A O 1
ATOM 2142 N N . PRO A 1 223 ? 98.242 62.859 24.541 1.00 31.97 223 PRO A N 1
ATOM 2143 C CA . PRO A 1 223 ? 97.344 64.016 24.527 1.00 33.11 223 PRO A CA 1
ATOM 2144 C C . PRO A 1 223 ? 96.220 63.766 25.532 1.00 33.92 223 PRO A C 1
ATOM 2145 O O . PRO A 1 223 ? 95.877 62.614 25.820 1.00 33.41 223 PRO A O 1
ATOM 2149 N N . ALA A 1 224 ? 95.644 64.836 26.063 1.00 34.66 224 ALA A N 1
ATOM 2150 C CA . ALA A 1 224 ? 94.567 64.699 27.034 1.00 35.13 224 ALA A CA 1
ATOM 2151 C C . ALA A 1 224 ? 93.363 64.003 26.413 1.00 35.20 224 ALA A C 1
ATOM 2152 O O . ALA A 1 224 ? 93.016 64.258 25.260 1.00 36.58 224 ALA A O 1
ATOM 2155 N N . GLY A 1 225 ? 92.766 63.088 27.167 1.00 34.95 225 GLY A N 1
ATOM 2156 C CA . GLY A 1 225 ? 91.592 62.381 26.690 1.00 32.71 225 GLY A CA 1
ATOM 2157 C C . GLY A 1 225 ? 91.851 61.132 25.871 1.00 31.61 225 GLY A C 1
ATOM 2158 O O . GLY A 1 225 ? 90.917 60.581 25.287 1.00 33.40 225 GLY A O 1
ATOM 2160 N N . SER A 1 226 ? 93.095 60.665 25.847 1.00 27.99 226 SER A N 1
ATOM 2161 C CA . SER A 1 226 ? 93.441 59.469 25.091 1.00 23.83 226 SER A CA 1
ATOM 2162 C C . SER A 1 226 ? 93.018 58.194 25.808 1.00 22.36 226 SER A C 1
ATOM 2163 O O . SER A 1 226 ? 93.310 58.011 26.986 1.00 23.30 226 SER A O 1
ATOM 2168 N N . ARG A 1 227 ? 92.329 57.314 25.097 1.00 20.20 227 ARG A N 1
ATOM 2169 C CA . ARG A 1 227 ? 91.897 56.051 25.673 1.00 20.37 227 ARG A CA 1
ATOM 2170 C C . ARG A 1 227 ? 92.927 54.983 25.335 1.00 21.33 227 ARG A C 1
ATOM 2171 O O . ARG A 1 227 ? 93.588 55.052 24.300 1.00 21.94 227 ARG A O 1
ATOM 2185 N N . PRO A 1 228 ? 93.112 53.996 26.222 1.00 20.07 228 PRO A N 1
ATOM 2186 C CA . PRO A 1 228 ? 94.094 52.953 25.924 1.00 18.83 228 PRO A CA 1
ATOM 2187 C C . PRO A 1 228 ? 93.712 52.072 24.730 1.00 16.72 228 PRO A C 1
ATOM 2188 O O . PRO A 1 228 ? 92.533 51.799 24.493 1.00 17.95 228 PRO A O 1
ATOM 2192 N N . PHE A 1 229 ? 94.722 51.687 23.955 1.00 18.41 229 PHE A N 1
ATOM 2193 C CA . PHE A 1 229 ? 94.542 50.820 22.792 1.00 17.09 229 PHE A CA 1
ATOM 2194 C C . PHE A 1 229 ? 94.215 49.424 23.323 1.00 16.35 229 PHE A C 1
ATOM 2195 O O . PHE A 1 229 ? 94.864 48.941 24.252 1.00 16.16 229 PHE A O 1
ATOM 2204 N N . ILE A 1 230 ? 93.225 48.771 22.730 1.00 14.94 230 ILE A N 1
ATOM 2205 C CA . ILE A 1 230 ? 92.824 47.449 23.184 1.00 12.35 230 ILE A CA 1
ATOM 2206 C C . ILE A 1 230 ? 92.749 46.425 22.059 1.00 13.88 230 ILE A C 1
ATOM 2207 O O . ILE A 1 230 ? 92.079 46.664 21.058 1.00 16.40 230 ILE A O 1
ATOM 2213 N N . PHE A 1 231 ? 93.491 45.326 22.183 1.00 12.87 231 PHE A N 1
ATOM 2214 C CA . PHE A 1 231 ? 93.399 44.240 21.206 1.00 12.72 231 PHE A CA 1
ATOM 2215 C C . PHE A 1 231 ? 93.160 42.942 21.964 1.00 12.12 231 PHE A C 1
ATOM 2216 O O . PHE A 1 231 ? 93.910 42.577 22.867 1.00 15.17 231 PHE A O 1
ATOM 2225 N N . GLN A 1 232 ? 92.055 42.291 21.632 1.00 9.17 232 GLN A N 1
ATOM 2226 C CA . GLN A 1 232 ? 91.623 41.071 22.292 1.00 9.02 232 GLN A CA 1
ATOM 2227 C C . GLN A 1 232 ? 92.013 39.806 21.557 1.00 12.18 232 GLN A C 1
ATOM 2228 O O . GLN A 1 232 ? 91.830 39.708 20.343 1.00 13.24 232 GLN A O 1
ATOM 2237 N N . GLU A 1 233 ? 92.557 38.835 22.283 1.00 11.20 233 GLU A N 1
ATOM 2238 C CA . GLU A 1 233 ? 92.929 37.573 21.664 1.00 12.24 233 GLU A CA 1
ATOM 2239 C C . GLU A 1 233 ? 91.693 36.683 21.557 1.00 14.25 233 GLU A C 1
ATOM 2240 O O . GLU A 1 233 ? 91.180 36.186 22.567 1.00 13.64 233 GLU A O 1
ATOM 2247 N N . VAL A 1 234 ? 91.201 36.508 20.337 1.00 11.93 234 VAL A N 1
ATOM 2248 C CA . VAL A 1 234 ? 90.045 35.663 20.076 1.00 11.69 234 VAL A CA 1
ATOM 2249 C C . VAL A 1 234 ? 90.409 34.854 18.839 1.00 11.36 234 VAL A C 1
ATOM 2250 O O . VAL A 1 234 ? 90.760 35.436 17.810 1.00 11.24 234 VAL A O 1
ATOM 2255 N N . ILE A 1 235 ? 90.415 33.529 18.968 1.00 11.35 235 ILE A N 1
ATOM 2256 C CA . ILE A 1 235 ? 90.726 32.651 17.847 1.00 13.23 235 ILE A CA 1
ATOM 2257 C C . ILE A 1 235 ? 89.403 32.219 17.213 1.00 15.33 235 ILE A C 1
ATOM 2258 O O . ILE A 1 235 ? 88.659 31.414 17.779 1.00 16.89 235 ILE A O 1
ATOM 2264 N N . ASP A 1 236 ? 89.086 32.809 16.066 1.00 15.08 236 ASP A N 1
ATOM 2265 C CA . ASP A 1 236 ? 87.857 32.494 15.354 1.00 12.65 236 ASP A CA 1
ATOM 2266 C C . ASP A 1 236 ? 88.166 32.230 13.884 1.00 14.10 236 ASP A C 1
ATOM 2267 O O . ASP A 1 236 ? 88.312 33.158 13.084 1.00 13.29 236 ASP A O 1
ATOM 2273 N N . LEU A 1 237 ? 88.277 30.955 13.540 1.00 13.85 237 LEU A N 1
ATOM 2274 C CA . LEU A 1 237 ? 88.555 30.565 12.168 1.00 17.76 237 LEU A CA 1
ATOM 2275 C C . LEU A 1 237 ? 87.247 30.192 11.483 1.00 19.56 237 LEU A C 1
ATOM 2276 O O . LEU A 1 237 ? 87.241 29.721 10.349 1.00 21.62 237 LEU A O 1
ATOM 2282 N N . GLY A 1 238 ? 86.141 30.393 12.196 1.00 22.56 238 GLY A N 1
ATOM 2283 C CA . GLY A 1 238 ? 84.825 30.113 11.655 1.00 25.11 238 GLY A CA 1
ATOM 2284 C C . GLY A 1 238 ? 84.151 28.813 12.042 1.00 27.90 238 GLY A C 1
ATOM 2285 O O . GLY A 1 238 ? 82.991 28.604 11.692 1.00 34.12 238 GLY A O 1
ATOM 2287 N N . GLY A 1 239 ? 84.825 27.950 12.789 1.00 28.10 239 GLY A N 1
ATOM 2288 C CA . GLY A 1 239 ? 84.190 26.692 13.140 1.00 33.56 239 GLY A CA 1
ATOM 2289 C C . GLY A 1 239 ? 83.487 26.590 14.483 1.00 35.59 239 GLY A C 1
ATOM 2290 O O . GLY A 1 239 ? 83.418 25.481 15.026 1.00 39.38 239 GLY A O 1
ATOM 2292 N N . GLU A 1 240 ? 82.902 27.679 14.994 1.00 33.18 240 GLU A N 1
ATOM 2293 C CA . GLU A 1 240 ? 82.264 27.609 16.312 1.00 29.79 240 GLU A CA 1
ATOM 2294 C C . GLU A 1 240 ? 81.214 28.650 16.710 1.00 27.84 240 GLU A C 1
ATOM 2295 O O . GLU A 1 240 ? 80.921 29.579 15.966 1.00 28.72 240 GLU A O 1
ATOM 2302 N N . ALA A 1 241 ? 80.692 28.494 17.926 1.00 26.26 241 ALA A N 1
ATOM 2303 C CA . ALA A 1 241 ? 79.651 29.360 18.474 1.00 25.40 241 ALA A CA 1
ATOM 2304 C C . ALA A 1 241 ? 80.029 30.815 18.705 1.00 24.66 241 ALA A C 1
ATOM 2305 O O . ALA A 1 241 ? 79.227 31.709 18.445 1.00 27.40 241 ALA A O 1
ATOM 2308 N N . ILE A 1 242 ? 81.216 31.058 19.249 1.00 21.50 242 ILE A N 1
ATOM 2309 C CA . ILE A 1 242 ? 81.646 32.425 19.506 1.00 20.08 242 ILE A CA 1
ATOM 2310 C C . ILE A 1 242 ? 82.315 33.024 18.266 1.00 19.92 242 ILE A C 1
ATOM 2311 O O . ILE A 1 242 ? 83.096 32.355 17.588 1.00 21.98 242 ILE A O 1
ATOM 2317 N N . GLN A 1 243 ? 81.972 34.273 17.962 1.00 20.00 243 GLN A N 1
ATOM 2318 C CA . GLN A 1 243 ? 82.497 34.972 16.791 1.00 20.00 243 GLN A CA 1
ATOM 2319 C C . GLN A 1 243 ? 83.300 36.182 17.217 1.00 20.00 243 GLN A C 1
ATOM 2320 O O . GLN A 1 243 ? 82.961 36.828 18.201 1.00 20.00 243 GLN A O 1
ATOM 2329 N N . SER A 1 244 ? 84.306 36.541 16.424 1.00 16.47 244 SER A N 1
ATOM 2330 C CA . SER A 1 244 ? 85.149 37.696 16.706 1.00 15.30 244 SER A CA 1
ATOM 2331 C C . SER A 1 244 ? 84.359 38.988 16.788 1.00 14.45 244 SER A C 1
ATOM 2332 O O . SER A 1 244 ? 84.695 39.874 17.573 1.00 15.94 244 SER A O 1
ATOM 2337 N N . SER A 1 245 ? 83.302 39.088 15.984 1.00 15.80 245 SER A N 1
ATOM 2338 C CA . SER A 1 245 ? 82.480 40.291 15.941 1.00 15.87 245 SER A CA 1
ATOM 2339 C C . SER A 1 245 ? 81.851 40.675 17.281 1.00 16.92 245 SER A C 1
ATOM 2340 O O . SER A 1 245 ? 81.590 41.851 17.532 1.00 17.10 245 SER A O 1
ATOM 2345 N N . GLU A 1 246 ? 81.654 39.691 18.154 1.00 15.97 246 GLU A N 1
ATOM 2346 C CA . GLU A 1 246 ? 81.074 39.931 19.471 1.00 14.50 246 GLU A CA 1
ATOM 2347 C C . GLU A 1 246 ? 81.938 40.862 20.310 1.00 14.57 246 GLU A C 1
ATOM 2348 O O . GLU A 1 246 ? 81.461 41.455 21.277 1.00 15.97 246 GLU A O 1
ATOM 2355 N N . TYR A 1 247 ? 83.205 41.006 19.930 1.00 14.24 247 TYR A N 1
ATOM 2356 C CA . TYR A 1 247 ? 84.150 41.830 20.677 1.00 12.84 247 TYR A CA 1
ATOM 2357 C C . TYR A 1 247 ? 84.534 43.156 20.036 1.00 14.67 247 TYR A C 1
ATOM 2358 O O . TYR A 1 247 ? 85.343 43.901 20.597 1.00 13.49 247 TYR A O 1
ATOM 2369 N N . PHE A 1 248 ? 83.935 43.468 18.887 1.00 15.96 248 PHE A N 1
ATOM 2370 C CA . PHE A 1 248 ? 84.248 44.702 18.172 1.00 16.81 248 PHE A CA 1
ATOM 2371 C C . PHE A 1 248 ? 83.995 45.968 18.969 1.00 16.58 248 PHE A C 1
ATOM 2372 O O . PHE A 1 248 ? 84.645 46.980 18.731 1.00 18.65 248 PHE A O 1
ATOM 2381 N N . GLY A 1 249 ? 83.067 45.910 19.921 1.00 17.90 249 GLY A N 1
ATOM 2382 C CA . GLY A 1 249 ? 82.756 47.082 20.721 1.00 18.63 249 GLY A CA 1
ATOM 2383 C C . GLY A 1 249 ? 83.770 47.458 21.789 1.00 18.84 249 GLY A C 1
ATOM 2384 O O . GLY A 1 249 ? 83.716 48.563 22.329 1.00 20.79 249 GLY A O 1
ATOM 2386 N N . ASN A 1 250 ? 84.695 46.551 22.090 1.00 18.49 250 ASN A N 1
ATOM 2387 C CA . ASN A 1 250 ? 85.710 46.795 23.115 1.00 18.11 250 ASN A CA 1
ATOM 2388 C C . ASN A 1 250 ? 87.033 47.279 22.547 1.00 18.40 250 ASN A C 1
ATOM 2389 O O . ASN A 1 250 ? 87.825 47.898 23.258 1.00 19.24 250 ASN A O 1
ATOM 2397 N N . GLY A 1 251 ? 87.286 46.973 21.279 1.00 15.40 251 GLY A N 1
ATOM 2398 C CA . GLY A 1 251 ? 88.526 47.382 20.651 1.00 13.08 251 GLY A CA 1
ATOM 2399 C C . GLY A 1 251 ? 88.842 46.439 19.510 1.00 14.83 251 GLY A C 1
ATOM 2400 O O . GLY A 1 251 ? 87.939 45.797 18.972 1.00 14.03 251 GLY A O 1
ATOM 2402 N N . ARG A 1 252 ? 90.118 46.344 19.143 1.00 14.34 252 ARG A N 1
ATOM 2403 C CA . ARG A 1 252 ? 90.536 45.462 18.062 1.00 13.63 252 ARG A CA 1
ATOM 2404 C C . ARG A 1 252 ? 90.562 44.005 18.492 1.00 15.56 252 ARG A C 1
ATOM 2405 O O . ARG A 1 252 ? 90.583 43.691 19.689 1.00 14.87 252 ARG A O 1
ATOM 2419 N N . VAL A 1 253 ? 90.539 43.115 17.507 1.00 12.31 253 VAL A N 1
ATOM 2420 C CA . VAL A 1 253 ? 90.558 41.681 17.749 1.00 11.44 253 VAL A CA 1
ATOM 2421 C C . VAL A 1 253 ? 91.647 41.074 16.868 1.00 13.47 253 VAL A C 1
ATOM 2422 O O . VAL A 1 253 ? 91.924 41.572 15.770 1.00 11.90 253 VAL A O 1
ATOM 2427 N N . THR A 1 254 ? 92.303 40.041 17.381 1.00 11.48 254 THR A N 1
ATOM 2428 C CA . THR A 1 254 ? 93.339 39.332 16.649 1.00 11.28 254 THR A CA 1
ATOM 2429 C C . THR A 1 254 ? 92.668 38.577 15.501 1.00 13.31 254 THR A C 1
ATOM 2430 O O . THR A 1 254 ? 91.733 37.800 15.731 1.00 10.77 254 THR A O 1
ATOM 2436 N N . GLU A 1 255 ? 93.137 38.790 14.275 1.00 10.66 255 GLU A N 1
ATOM 2437 C CA . GLU A 1 255 ? 92.556 38.103 13.132 1.00 9.65 255 GLU A CA 1
ATOM 2438 C C . GLU A 1 255 ? 93.422 36.897 12.815 1.00 10.55 255 GLU A C 1
ATOM 2439 O O . GLU A 1 255 ? 94.393 37.002 12.063 1.00 12.97 255 GLU A O 1
ATOM 2446 N N . PHE A 1 256 ? 93.080 35.750 13.403 1.00 10.15 256 PHE A N 1
ATOM 2447 C CA . PHE A 1 256 ? 93.850 34.526 13.187 1.00 10.72 256 PHE A CA 1
ATOM 2448 C C . PHE A 1 256 ? 93.708 33.904 11.790 1.00 10.68 256 PHE A C 1
ATOM 2449 O O . PHE A 1 256 ? 94.531 33.085 11.383 1.00 9.07 256 PHE A O 1
ATOM 2458 N N . LYS A 1 257 ? 92.683 34.302 11.046 1.00 10.44 257 LYS A N 1
ATOM 2459 C CA . LYS A 1 257 ? 92.503 33.779 9.689 1.00 12.47 257 LYS A CA 1
ATOM 2460 C C . LYS A 1 257 ? 93.631 34.279 8.780 1.00 11.66 257 LYS A C 1
ATOM 2461 O O . LYS A 1 257 ? 94.045 33.587 7.851 1.00 14.40 257 LYS A O 1
ATOM 2471 N N . TYR A 1 258 ? 94.131 35.477 9.077 1.00 12.15 258 TYR A N 1
ATOM 2472 C CA . TYR A 1 258 ? 95.187 36.130 8.301 1.00 12.38 258 TYR A CA 1
ATOM 2473 C C . TYR A 1 258 ? 96.442 35.291 8.099 1.00 12.51 258 TYR A C 1
ATOM 2474 O O . TYR A 1 258 ? 96.790 34.949 6.968 1.00 11.06 258 TYR A O 1
ATOM 2485 N N . GLY A 1 259 ? 97.119 34.950 9.192 1.00 12.84 259 GLY A N 1
ATOM 2486 C CA . GLY A 1 259 ? 98.337 34.162 9.097 1.00 10.45 259 GLY A CA 1
ATOM 2487 C C . GLY A 1 259 ? 98.161 32.754 8.553 1.00 11.74 259 GLY A C 1
ATOM 2488 O O . GLY A 1 259 ? 99.053 32.240 7.875 1.00 11.80 259 GLY A O 1
ATOM 2490 N N . ALA A 1 260 ? 97.028 32.122 8.855 1.00 12.88 260 ALA A N 1
ATOM 2491 C CA . ALA A 1 260 ? 96.753 30.768 8.382 1.00 14.20 260 ALA A CA 1
ATOM 2492 C C . ALA A 1 260 ? 96.558 30.764 6.863 1.00 15.23 260 ALA A C 1
ATOM 2493 O O . ALA A 1 260 ? 97.118 29.914 6.164 1.00 16.29 260 ALA A O 1
ATOM 2496 N N . LYS A 1 261 ? 95.787 31.724 6.358 1.00 14.02 261 LYS A N 1
ATOM 2497 C CA . LYS A 1 261 ? 95.538 31.842 4.924 1.00 18.25 261 LYS A CA 1
ATOM 2498 C C . LYS A 1 261 ? 96.800 32.234 4.177 1.00 16.46 261 LYS A C 1
ATOM 2499 O O . LYS A 1 261 ? 97.133 31.631 3.158 1.00 15.40 261 LYS A O 1
ATOM 2509 N N . LEU A 1 262 ? 97.480 33.268 4.667 1.00 16.21 262 LEU A N 1
ATOM 2510 C CA . LEU A 1 262 ? 98.705 33.751 4.039 1.00 15.14 262 LEU A CA 1
ATOM 2511 C C . LEU A 1 262 ? 99.738 32.631 3.936 1.00 15.33 262 LEU A C 1
ATOM 2512 O O . LEU A 1 262 ? 100.388 32.474 2.901 1.00 15.40 262 LEU A O 1
ATOM 2518 N N . GLY A 1 263 ? 99.880 31.850 5.001 1.00 10.45 263 GLY A N 1
ATOM 2519 C CA . GLY A 1 263 ? 100.834 30.759 5.000 1.00 11.08 263 GLY A CA 1
ATOM 2520 C C . GLY A 1 263 ? 100.555 29.729 3.918 1.00 13.78 263 GLY A C 1
ATOM 2521 O O . GLY A 1 263 ? 101.476 29.237 3.278 1.00 14.61 263 GLY A O 1
ATOM 2523 N N . THR A 1 264 ? 99.285 29.401 3.707 1.00 13.47 264 THR A N 1
ATOM 2524 C CA . THR A 1 264 ? 98.899 28.427 2.690 1.00 15.53 264 THR A CA 1
ATOM 2525 C C . THR A 1 264 ? 99.245 28.937 1.280 1.00 16.82 264 THR A C 1
ATOM 2526 O O . THR A 1 264 ? 99.772 28.191 0.443 1.00 16.39 264 THR A O 1
ATOM 2532 N N . VAL A 1 265 ? 98.973 30.219 1.044 1.00 15.63 265 VAL A N 1
ATOM 2533 C CA . VAL A 1 265 ? 99.236 30.867 -0.236 1.00 15.45 265 VAL A CA 1
ATOM 2534 C C . VAL A 1 265 ? 100.730 30.936 -0.553 1.00 16.04 265 VAL A C 1
ATOM 2535 O O . VAL A 1 265 ? 101.165 30.482 -1.609 1.00 16.33 265 VAL A O 1
ATOM 2540 N N . VAL A 1 266 ? 101.520 31.460 0.378 1.00 15.00 266 VAL A N 1
ATOM 2541 C CA . VAL A 1 266 ? 102.955 31.590 0.170 1.00 13.11 266 VAL A CA 1
ATOM 2542 C C . VAL A 1 266 ? 103.632 30.235 -0.025 1.00 15.91 266 VAL A C 1
ATOM 2543 O O . VAL A 1 266 ? 104.609 30.123 -0.770 1.00 18.85 266 VAL A O 1
ATOM 2548 N N . ARG A 1 267 ? 103.109 29.201 0.621 1.00 13.11 267 ARG A N 1
ATOM 2549 C CA . ARG A 1 267 ? 103.676 27.866 0.472 1.00 14.73 267 ARG A CA 1
ATOM 2550 C C . ARG A 1 267 ? 103.167 27.203 -0.817 1.00 14.76 267 ARG A C 1
ATOM 2551 O O . ARG A 1 267 ? 103.718 26.203 -1.268 1.00 15.20 267 ARG A O 1
ATOM 2565 N N . LYS A 1 268 ? 102.139 27.800 -1.414 1.00 16.60 268 LYS A N 1
ATOM 2566 C CA . LYS A 1 268 ? 101.531 27.291 -2.638 1.00 18.57 268 LYS A CA 1
ATOM 2567 C C . LYS A 1 268 ? 100.866 25.935 -2.403 1.00 20.73 268 LYS A C 1
ATOM 2568 O O . LYS A 1 268 ? 100.981 25.011 -3.211 1.00 24.64 268 LYS A O 1
ATOM 2578 N N . TRP A 1 269 ? 100.148 25.826 -1.294 1.00 19.44 269 TRP A N 1
ATOM 2579 C CA . TRP A 1 269 ? 99.455 24.593 -0.961 1.00 19.22 269 TRP A CA 1
ATOM 2580 C C . TRP A 1 269 ? 97.983 24.700 -1.315 1.00 22.06 269 TRP A C 1
ATOM 2581 O O . TRP A 1 269 ? 97.443 25.798 -1.458 1.00 20.31 269 TRP A O 1
ATOM 2594 N N . SER A 1 270 ? 97.336 23.548 -1.445 1.00 25.67 270 SER A N 1
ATOM 2595 C CA . SER A 1 270 ? 95.907 23.486 -1.719 1.00 27.90 270 SER A CA 1
ATOM 2596 C C . SER A 1 270 ? 95.468 24.263 -2.951 1.00 26.00 270 SER A C 1
ATOM 2597 O O . SER A 1 270 ? 94.373 24.831 -2.975 1.00 25.50 270 SER A O 1
ATOM 2602 N N . GLY A 1 271 ? 96.327 24.292 -3.964 1.00 24.86 271 GLY A N 1
ATOM 2603 C CA . GLY A 1 271 ? 96.009 24.999 -5.191 1.00 27.22 271 GLY A CA 1
ATOM 2604 C C . GLY A 1 271 ? 95.999 26.518 -5.109 1.00 27.74 271 GLY A C 1
ATOM 2605 O O . GLY A 1 271 ? 95.527 27.184 -6.032 1.00 31.29 271 GLY A O 1
ATOM 2607 N N . GLU A 1 272 ? 96.525 27.071 -4.019 1.00 23.29 272 GLU A N 1
ATOM 2608 C CA . GLU A 1 272 ? 96.569 28.517 -3.846 1.00 22.14 272 GLU A CA 1
ATOM 2609 C C . GLU A 1 272 ? 97.728 29.103 -4.643 1.00 19.26 272 GLU A C 1
ATOM 2610 O O . GLU A 1 272 ? 98.771 28.471 -4.785 1.00 18.27 272 GLU A O 1
ATOM 2617 N N . LYS A 1 273 ? 97.532 30.315 -5.154 1.00 20.57 273 LYS A N 1
ATOM 2618 C CA . LYS A 1 273 ? 98.548 31.022 -5.928 1.00 20.86 273 LYS A CA 1
ATOM 2619 C C . LYS A 1 273 ? 98.581 32.438 -5.387 1.00 17.94 273 LYS A C 1
ATOM 2620 O O . LYS A 1 273 ? 97.546 32.963 -4.983 1.00 16.62 273 LYS A O 1
ATOM 2630 N N . MET A 1 274 ? 99.740 33.087 -5.455 1.00 18.07 274 MET A N 1
ATOM 2631 C CA . MET A 1 274 ? 99.854 34.461 -4.984 1.00 18.81 274 MET A CA 1
ATOM 2632 C C . MET A 1 274 ? 98.972 35.425 -5.767 1.00 18.62 274 MET A C 1
ATOM 2633 O O . MET A 1 274 ? 98.560 36.453 -5.234 1.00 17.88 274 MET A O 1
ATOM 2639 N N . SER A 1 275 ? 98.656 35.098 -7.019 1.00 15.03 275 SER A N 1
ATOM 2640 C CA . SER A 1 275 ? 97.807 35.981 -7.817 1.00 17.91 275 SER A CA 1
ATOM 2641 C C . SER A 1 275 ? 96.422 36.163 -7.194 1.00 16.72 275 SER A C 1
ATOM 2642 O O . SER A 1 275 ? 95.730 37.139 -7.476 1.00 19.79 275 SER A O 1
ATOM 2647 N N . TYR A 1 276 ? 96.046 35.246 -6.305 1.00 19.92 276 TYR A N 1
ATOM 2648 C CA . TYR A 1 276 ? 94.752 35.304 -5.631 1.00 19.61 276 TYR A CA 1
ATOM 2649 C C . TYR A 1 276 ? 94.684 36.385 -4.556 1.00 19.00 276 TYR A C 1
ATOM 2650 O O . TYR A 1 276 ? 93.596 36.766 -4.117 1.00 18.41 276 TYR A O 1
ATOM 2661 N N . LEU A 1 277 ? 95.841 36.904 -4.155 1.00 18.64 277 LEU A N 1
ATOM 2662 C CA . LEU A 1 277 ? 95.909 37.928 -3.113 1.00 17.06 277 LEU A CA 1
ATOM 2663 C C . LEU A 1 277 ? 95.444 39.299 -3.576 1.00 18.37 277 LEU A C 1
ATOM 2664 O O . LEU A 1 277 ? 95.462 40.260 -2.807 1.00 18.51 277 LEU A O 1
ATOM 2670 N N . LYS A 1 278 ? 95.009 39.383 -4.830 1.00 20.13 278 LYS A N 1
ATOM 2671 C CA . LYS A 1 278 ? 94.532 40.635 -5.402 1.00 19.62 278 LYS A CA 1
ATOM 2672 C C . LYS A 1 278 ? 93.484 41.306 -4.524 1.00 17.70 278 LYS A C 1
ATOM 2673 O O . LYS A 1 278 ? 93.525 42.513 -4.311 1.00 18.59 278 LYS A O 1
ATOM 2683 N N . ASN A 1 279 ? 92.558 40.517 -3.991 1.00 18.47 279 ASN A N 1
ATOM 2684 C CA . ASN A 1 279 ? 91.500 41.058 -3.139 1.00 19.22 279 ASN A CA 1
ATOM 2685 C C . ASN A 1 279 ? 91.668 40.700 -1.655 1.00 18.23 279 ASN A C 1
ATOM 2686 O O . ASN A 1 279 ? 90.689 40.578 -0.916 1.00 17.60 279 ASN A O 1
ATOM 2694 N N . TRP A 1 280 ? 92.922 40.558 -1.234 1.00 16.08 280 TRP A N 1
ATOM 2695 C CA . TRP A 1 280 ? 93.292 40.236 0.146 1.00 15.83 280 TRP A CA 1
ATOM 2696 C C . TRP A 1 280 ? 92.645 41.231 1.118 1.00 16.21 280 TRP A C 1
ATOM 2697 O O . TRP A 1 280 ? 92.527 42.424 0.823 1.00 17.28 280 TRP A O 1
ATOM 2710 N N . GLY A 1 281 ? 92.223 40.743 2.276 1.00 17.66 281 GLY A N 1
ATOM 2711 C CA . GLY A 1 281 ? 91.588 41.620 3.235 1.00 15.57 281 GLY A CA 1
ATOM 2712 C C . GLY A 1 281 ? 90.167 41.155 3.436 1.00 15.91 281 GLY A C 1
ATOM 2713 O O . GLY A 1 281 ? 89.910 39.950 3.458 1.00 14.82 281 GLY A O 1
ATOM 2715 N N . GLU A 1 282 ? 89.231 42.097 3.501 1.00 18.74 282 GLU A N 1
ATOM 2716 C CA . GLU A 1 282 ? 87.827 41.753 3.707 1.00 21.24 282 GLU A CA 1
ATOM 2717 C C . GLU A 1 282 ? 87.315 40.841 2.602 1.00 21.95 282 GLU A C 1
ATOM 2718 O O . GLU A 1 282 ? 86.409 40.040 2.826 1.00 23.24 282 GLU A O 1
ATOM 2725 N N . GLY A 1 283 ? 87.946 40.918 1.433 1.00 21.47 283 GLY A N 1
ATOM 2726 C CA . GLY A 1 283 ? 87.553 40.085 0.309 1.00 19.03 283 GLY A CA 1
ATOM 2727 C C . GLY A 1 283 ? 87.711 38.609 0.604 1.00 21.58 283 GLY A C 1
ATOM 2728 O O . GLY A 1 283 ? 86.994 37.779 0.048 1.00 24.17 283 GLY A O 1
ATOM 2730 N N . TRP A 1 284 ? 88.640 38.276 1.497 1.00 18.78 284 TRP A N 1
ATOM 2731 C CA . TRP A 1 284 ? 88.879 36.890 1.863 1.00 18.09 284 TRP A CA 1
ATOM 2732 C C . TRP A 1 284 ? 88.031 36.437 3.041 1.00 18.77 284 TRP A C 1
ATOM 2733 O O . TRP A 1 284 ? 88.207 35.333 3.545 1.00 20.87 284 TRP A O 1
ATOM 2746 N N . GLY A 1 285 ? 87.107 37.288 3.473 1.00 19.19 285 GLY A N 1
ATOM 2747 C CA . GLY A 1 285 ? 86.247 36.942 4.594 1.00 21.29 285 GLY A CA 1
ATOM 2748 C C . GLY A 1 285 ? 86.816 37.327 5.948 1.00 19.95 285 GLY A C 1
ATOM 2749 O O . GLY A 1 285 ? 86.411 36.781 6.973 1.00 23.63 285 GLY A O 1
ATOM 2751 N N . PHE A 1 286 ? 87.753 38.267 5.953 1.00 15.89 286 PHE A N 1
ATOM 2752 C CA . PHE A 1 286 ? 88.375 38.722 7.185 1.00 14.91 286 PHE A CA 1
ATOM 2753 C C . PHE A 1 286 ? 87.509 39.809 7.803 1.00 16.07 286 PHE A C 1
ATOM 2754 O O . PHE A 1 286 ? 86.603 40.338 7.160 1.00 16.90 286 PHE A O 1
ATOM 2763 N N . MET A 1 287 ? 87.794 40.146 9.054 1.00 15.50 287 MET A N 1
ATOM 2764 C CA . MET A 1 287 ? 87.037 41.172 9.764 1.00 15.53 287 MET A CA 1
ATOM 2765 C C . MET A 1 287 ? 87.381 42.548 9.205 1.00 15.84 287 MET A C 1
ATOM 2766 O O . MET A 1 287 ? 88.317 42.680 8.417 1.00 16.36 287 MET A O 1
ATOM 2772 N N . PRO A 1 288 ? 86.609 43.590 9.576 1.00 18.26 288 PRO A N 1
ATOM 2773 C CA . PRO A 1 288 ? 86.907 44.932 9.071 1.00 16.08 288 PRO A CA 1
ATOM 2774 C C . PRO A 1 288 ? 88.333 45.326 9.431 1.00 18.49 288 PRO A C 1
ATOM 2775 O O . PRO A 1 288 ? 88.789 45.090 10.552 1.00 14.90 288 PRO A O 1
ATOM 2779 N N . SER A 1 289 ? 89.029 45.920 8.467 1.00 15.96 289 SER A N 1
ATOM 2780 C CA . SER A 1 289 ? 90.408 46.349 8.635 1.00 16.79 289 SER A CA 1
ATOM 2781 C C . SER A 1 289 ? 90.649 47.170 9.907 1.00 16.80 289 SER A C 1
ATOM 2782 O O . SER A 1 289 ? 91.625 46.943 10.626 1.00 15.49 289 SER A O 1
ATOM 2787 N N . ASP A 1 290 ? 89.740 48.097 10.192 1.00 17.32 290 ASP A N 1
ATOM 2788 C CA . ASP A 1 290 ? 89.852 48.955 11.370 1.00 20.80 290 ASP A CA 1
ATOM 2789 C C . ASP A 1 290 ? 89.584 48.263 12.723 1.00 17.66 290 ASP A C 1
ATOM 2790 O O . ASP A 1 290 ? 89.657 48.896 13.773 1.00 16.30 290 ASP A O 1
ATOM 2796 N N . ARG A 1 291 ? 89.292 46.966 12.690 1.00 16.07 291 ARG A N 1
ATOM 2797 C CA . ARG A 1 291 ? 89.049 46.193 13.908 1.00 16.34 291 ARG A CA 1
ATOM 2798 C C . ARG A 1 291 ? 90.109 45.105 14.027 1.00 14.34 291 ARG A C 1
ATOM 2799 O O . ARG A 1 291 ? 90.162 44.400 15.029 1.00 16.25 291 ARG A O 1
ATOM 2813 N N . ALA A 1 292 ? 90.988 45.005 13.040 1.00 12.87 292 ALA A N 1
ATOM 2814 C CA . ALA A 1 292 ? 91.965 43.931 13.025 1.00 12.04 292 ALA A CA 1
ATOM 2815 C C . ALA A 1 292 ? 93.390 44.180 13.475 1.00 11.18 292 ALA A C 1
ATOM 2816 O O . ALA A 1 292 ? 93.966 45.236 13.214 1.00 12.88 292 ALA A O 1
ATOM 2819 N N . LEU A 1 293 ? 93.938 43.199 14.189 1.00 11.94 293 LEU A N 1
ATOM 2820 C CA . LEU A 1 293 ? 95.342 43.219 14.590 1.00 11.84 293 LEU A CA 1
ATOM 2821 C C . LEU A 1 293 ? 95.831 41.996 13.821 1.00 11.68 293 LEU A C 1
ATOM 2822 O O . LEU A 1 293 ? 95.297 40.892 13.989 1.00 8.44 293 LEU A O 1
ATOM 2828 N N . VAL A 1 294 ? 96.798 42.193 12.936 1.00 9.97 294 VAL A N 1
ATOM 2829 C CA . VAL A 1 294 ? 97.289 41.104 12.119 1.00 10.03 294 VAL A CA 1
ATOM 2830 C C . VAL A 1 294 ? 98.731 40.746 12.400 1.00 11.34 294 VAL A C 1
ATOM 2831 O O . VAL A 1 294 ? 99.490 41.545 12.955 1.00 13.97 294 VAL A O 1
ATOM 2836 N N . PHE A 1 295 ? 99.106 39.536 12.010 1.00 10.64 295 PHE A N 1
ATOM 2837 C CA . PHE A 1 295 ? 100.449 39.022 12.235 1.00 10.53 295 PHE A CA 1
ATOM 2838 C C . PHE A 1 295 ? 100.588 37.721 11.449 1.00 10.64 295 PHE A C 1
ATOM 2839 O O . PHE A 1 295 ? 99.584 37.092 11.100 1.00 11.94 295 PHE A O 1
ATOM 2848 N N . VAL A 1 296 ? 101.826 37.314 11.180 1.00 10.63 296 VAL A N 1
ATOM 2849 C CA . VAL A 1 296 ? 102.081 36.074 10.457 1.00 11.07 296 VAL A CA 1
ATOM 2850 C C . VAL A 1 296 ? 102.047 34.893 11.435 1.00 11.76 296 VAL A C 1
ATOM 2851 O O . VAL A 1 296 ? 101.399 33.879 11.180 1.00 10.92 296 VAL A O 1
ATOM 2856 N N . ASP A 1 297 ? 102.696 35.063 12.582 1.00 10.37 297 ASP A N 1
ATOM 2857 C CA . ASP A 1 297 ? 102.722 34.030 13.616 1.00 8.84 297 ASP A CA 1
ATOM 2858 C C . ASP A 1 297 ? 102.732 34.740 14.975 1.00 10.20 297 ASP A C 1
ATOM 2859 O O . ASP A 1 297 ? 102.997 35.949 15.047 1.00 7.99 297 ASP A O 1
ATOM 2865 N N . ASN A 1 298 ? 102.332 34.031 16.023 1.00 10.05 298 ASN A N 1
ATOM 2866 C CA . ASN A 1 298 ? 102.366 34.615 17.358 1.00 10.66 298 ASN A CA 1
ATOM 2867 C C . ASN A 1 298 ? 103.136 33.644 18.246 1.00 11.19 298 ASN A C 1
ATOM 2868 O O . ASN A 1 298 ? 103.526 32.570 17.791 1.00 10.91 298 ASN A O 1
ATOM 2876 N N . HIS A 1 299 ? 103.419 34.038 19.480 1.00 10.95 299 HIS A N 1
ATOM 2877 C CA . HIS A 1 299 ? 104.195 33.197 20.389 1.00 10.04 299 HIS A CA 1
ATOM 2878 C C . HIS A 1 299 ? 103.683 31.767 20.557 1.00 8.53 299 HIS A C 1
ATOM 2879 O O . HIS A 1 299 ? 104.469 30.840 20.734 1.00 10.57 299 HIS A O 1
ATOM 2889 N N . ASP A 1 300 ? 102.370 31.584 20.488 1.00 9.74 300 ASP A N 1
ATOM 2890 C CA . ASP A 1 300 ? 101.776 30.263 20.659 1.00 9.88 300 ASP A CA 1
ATOM 2891 C C . ASP A 1 300 ? 101.803 29.428 19.379 1.00 8.37 300 ASP A C 1
ATOM 2892 O O . ASP A 1 300 ? 102.338 28.320 19.366 1.00 9.73 300 ASP A O 1
ATOM 2898 N N . ASN A 1 301 ? 101.225 29.953 18.303 1.00 10.95 301 ASN A N 1
ATOM 2899 C CA . ASN A 1 301 ? 101.166 29.183 17.064 1.00 9.29 301 ASN A CA 1
ATOM 2900 C C . ASN A 1 301 ? 102.469 29.001 16.281 1.00 11.41 301 ASN A C 1
ATOM 2901 O O . ASN A 1 301 ? 102.493 28.252 15.308 1.00 11.06 301 ASN A O 1
ATOM 2909 N N . GLN A 1 302 ? 103.562 29.630 16.713 1.00 10.14 302 GLN A N 1
ATOM 2910 C CA . GLN A 1 302 ? 104.829 29.420 16.018 1.00 10.64 302 GLN A CA 1
ATOM 2911 C C . GLN A 1 302 ? 105.408 28.072 16.471 1.00 11.36 302 GLN A C 1
ATOM 2912 O O . GLN A 1 302 ? 106.351 27.555 15.876 1.00 14.78 302 GLN A O 1
ATOM 2921 N N . ARG A 1 303 ? 104.814 27.488 17.507 1.00 10.94 303 ARG A N 1
ATOM 2922 C CA . ARG A 1 303 ? 105.262 26.201 18.039 1.00 12.06 303 ARG A CA 1
ATOM 2923 C C . ARG A 1 303 ? 104.406 25.031 17.569 1.00 9.99 303 ARG A C 1
ATOM 2924 O O . ARG A 1 303 ? 103.352 25.216 16.957 1.00 14.62 303 ARG A O 1
ATOM 2938 N N . GLY A 1 304 ? 104.904 23.826 17.818 1.00 9.07 304 GLY A N 1
ATOM 2939 C CA . GLY A 1 304 ? 104.178 22.609 17.496 1.00 13.66 304 GLY A CA 1
ATOM 2940 C C . GLY A 1 304 ? 104.105 22.125 16.063 1.00 14.71 304 GLY A C 1
ATOM 2941 O O . GLY A 1 304 ? 103.350 21.198 15.781 1.00 13.92 304 GLY A O 1
ATOM 2943 N N . HIS A 1 305 ? 104.932 22.672 15.181 1.00 17.47 305 HIS A N 1
ATOM 2944 C CA . HIS A 1 305 ? 104.897 22.280 13.774 1.00 20.46 305 HIS A CA 1
ATOM 2945 C C . HIS A 1 305 ? 106.132 21.519 13.299 1.00 22.75 305 HIS A C 1
ATOM 2946 O O . HIS A 1 305 ? 106.388 21.440 12.095 1.00 27.66 305 HIS A O 1
ATOM 2956 N N . GLY A 1 306 ? 106.870 20.916 14.224 1.00 22.49 306 GLY A N 1
ATOM 2957 C CA . GLY A 1 306 ? 108.066 20.184 13.841 1.00 23.72 306 GLY A CA 1
ATOM 2958 C C . GLY A 1 306 ? 107.837 19.068 12.832 1.00 25.28 306 GLY A C 1
ATOM 2959 O O . GLY A 1 306 ? 108.666 18.849 11.947 1.00 26.85 306 GLY A O 1
ATOM 2961 N N . ALA A 1 307 ? 106.707 18.378 12.951 1.00 23.12 307 ALA A N 1
ATOM 2962 C CA . ALA A 1 307 ? 106.370 17.271 12.059 1.00 24.86 307 ALA A CA 1
ATOM 2963 C C . ALA A 1 307 ? 105.760 17.667 10.707 1.00 26.79 307 ALA A C 1
ATOM 2964 O O . ALA A 1 307 ? 105.330 16.794 9.947 1.00 29.67 307 ALA A O 1
ATOM 2967 N N . GLY A 1 308 ? 105.703 18.968 10.421 1.00 24.67 308 GLY A N 1
ATOM 2968 C CA . GLY A 1 308 ? 105.154 19.445 9.160 1.00 24.48 308 GLY A CA 1
ATOM 2969 C C . GLY A 1 308 ? 103.637 19.446 9.051 1.00 26.26 308 GLY A C 1
ATOM 2970 O O . GLY A 1 308 ? 102.926 19.241 10.041 1.00 27.18 308 GLY A O 1
ATOM 2972 N N . GLY A 1 309 ? 103.140 19.726 7.849 1.00 23.96 309 GLY A N 1
ATOM 2973 C CA . GLY A 1 309 ? 101.708 19.745 7.605 1.00 21.64 309 GLY A CA 1
ATOM 2974 C C . GLY A 1 309 ? 100.999 21.018 8.031 1.00 21.69 309 GLY A C 1
ATOM 2975 O O . GLY A 1 309 ? 99.811 21.195 7.757 1.00 23.49 309 GLY A O 1
ATOM 2977 N N . ALA A 1 310 ? 101.720 21.914 8.691 1.00 20.00 310 ALA A N 1
ATOM 2978 C CA . ALA A 1 310 ? 101.146 23.163 9.154 1.00 20.00 310 ALA A CA 1
ATOM 2979 C C . ALA A 1 310 ? 101.521 24.297 8.199 1.00 20.00 310 ALA A C 1
ATOM 2980 O O . ALA A 1 310 ? 102.672 24.403 7.785 1.00 20.00 310 ALA A O 1
ATOM 2983 N N . SER A 1 311 ? 100.559 25.148 7.858 1.00 14.34 311 SER A N 1
ATOM 2984 C CA . SER A 1 311 ? 100.818 26.254 6.939 1.00 13.49 311 SER A CA 1
ATOM 2985 C C . SER A 1 311 ? 101.462 27.462 7.599 1.00 12.65 311 SER A C 1
ATOM 2986 O O . SER A 1 311 ? 102.057 28.297 6.920 1.00 12.86 311 SER A O 1
ATOM 2991 N N . ILE A 1 312 ? 101.343 27.559 8.921 1.00 12.65 312 ILE A N 1
ATOM 2992 C CA . ILE A 1 312 ? 101.914 28.684 9.667 1.00 11.19 312 ILE A CA 1
ATOM 2993 C C . ILE A 1 312 ? 103.403 28.858 9.361 1.00 10.33 312 ILE A C 1
ATOM 2994 O O . ILE A 1 312 ? 104.180 27.912 9.461 1.00 13.00 312 ILE A O 1
ATOM 3000 N N . LEU A 1 313 ? 103.795 30.072 8.998 1.00 11.63 313 LEU A N 1
ATOM 3001 C CA . LEU A 1 313 ? 105.189 30.366 8.694 1.00 12.81 313 LEU A CA 1
ATOM 3002 C C . LEU A 1 313 ? 105.836 31.013 9.909 1.00 13.32 313 LEU A C 1
ATOM 3003 O O . LEU A 1 313 ? 105.220 31.853 10.568 1.00 12.08 313 LEU A O 1
ATOM 3009 N N . THR A 1 314 ? 107.087 30.645 10.176 1.00 13.16 314 THR A N 1
ATOM 3010 C CA . THR A 1 314 ? 107.827 31.166 11.324 1.00 12.69 314 THR A CA 1
ATOM 3011 C C . THR A 1 314 ? 109.282 31.370 10.913 1.00 15.21 314 THR A C 1
ATOM 3012 O O . THR A 1 314 ? 109.674 31.011 9.794 1.00 13.45 314 THR A O 1
ATOM 3018 N N . PHE A 1 315 ? 110.098 31.863 11.843 1.00 13.81 315 PHE A N 1
ATOM 3019 C CA . PHE A 1 315 ? 111.513 32.105 11.582 1.00 13.03 315 PHE A CA 1
ATOM 3020 C C . PHE A 1 315 ? 112.230 30.828 11.148 1.00 13.82 315 PHE A C 1
ATOM 3021 O O . PHE A 1 315 ? 113.289 30.891 10.536 1.00 17.61 315 PHE A O 1
ATOM 3030 N N . TRP A 1 316 ? 111.649 29.670 11.453 1.00 13.45 316 TRP A N 1
ATOM 3031 C CA . TRP A 1 316 ? 112.249 28.399 11.072 1.00 16.10 316 TRP A CA 1
ATOM 3032 C C . TRP A 1 316 ? 112.322 28.258 9.550 1.00 17.99 316 TRP A C 1
ATOM 3033 O O . TRP A 1 316 ? 113.180 27.544 9.037 1.00 22.07 316 TRP A O 1
ATOM 3046 N N . ASP A 1 317 ? 111.402 28.913 8.844 1.00 17.59 317 ASP A N 1
ATOM 3047 C CA . ASP A 1 317 ? 111.349 28.894 7.373 1.00 17.06 317 ASP A CA 1
ATOM 3048 C C . ASP A 1 317 ? 111.612 30.327 6.932 1.00 15.43 317 ASP A C 1
ATOM 3049 O O . ASP A 1 317 ? 110.773 30.973 6.306 1.00 16.35 317 ASP A O 1
ATOM 3055 N N . ALA A 1 318 ? 112.801 30.803 7.269 1.00 14.45 318 ALA A N 1
ATOM 3056 C CA . ALA A 1 318 ? 113.225 32.161 7.002 1.00 15.68 318 ALA A CA 1
ATOM 3057 C C . ALA A 1 318 ? 112.882 32.781 5.658 1.00 15.86 318 ALA A C 1
ATOM 3058 O O . ALA A 1 318 ? 112.326 33.881 5.614 1.00 12.20 318 ALA A O 1
ATOM 3061 N N . ARG A 1 319 ? 113.207 32.096 4.567 1.00 15.14 319 ARG A N 1
ATOM 3062 C CA . ARG A 1 319 ? 112.935 32.661 3.250 1.00 16.40 319 ARG A CA 1
ATOM 3063 C C . ARG A 1 319 ? 111.458 32.954 3.007 1.00 13.02 319 ARG A C 1
ATOM 3064 O O . ARG A 1 319 ? 111.097 34.075 2.653 1.00 16.96 319 ARG A O 1
ATOM 3078 N N . LEU A 1 320 ? 110.613 31.946 3.187 1.00 11.09 320 LEU A N 1
ATOM 3079 C CA . LEU A 1 320 ? 109.182 32.119 2.995 1.00 11.20 320 LEU A CA 1
ATOM 3080 C C . LEU A 1 320 ? 108.581 33.068 4.034 1.00 12.23 320 LEU A C 1
ATOM 3081 O O . LEU A 1 320 ? 107.646 33.808 3.737 1.00 11.48 320 LEU A O 1
ATOM 3087 N N . TYR A 1 321 ? 109.133 33.057 5.247 1.00 13.77 321 TYR A N 1
ATOM 3088 C CA . TYR A 1 321 ? 108.661 33.927 6.332 1.00 12.57 321 TYR A CA 1
ATOM 3089 C C . TYR A 1 321 ? 108.864 35.404 5.971 1.00 11.48 321 TYR A C 1
ATOM 3090 O O . TYR A 1 321 ? 107.954 36.214 6.143 1.00 11.88 321 TYR A O 1
ATOM 3101 N N . LYS A 1 322 ? 110.048 35.751 5.462 1.00 12.18 322 LYS A N 1
ATOM 3102 C CA . LYS A 1 322 ? 110.344 37.133 5.074 1.00 10.37 322 LYS A CA 1
ATOM 3103 C C . LYS A 1 322 ? 109.407 37.633 3.977 1.00 11.75 322 LYS A C 1
ATOM 3104 O O . LYS A 1 322 ? 109.000 38.798 3.983 1.00 13.44 322 LYS A O 1
ATOM 3114 N N . VAL A 1 323 ? 109.056 36.752 3.046 1.00 12.73 323 VAL A N 1
ATOM 3115 C CA . VAL A 1 323 ? 108.135 37.100 1.965 1.00 14.25 323 VAL A CA 1
ATOM 3116 C C . VAL A 1 323 ? 106.746 37.391 2.553 1.00 14.01 323 VAL A C 1
ATOM 3117 O O . VAL A 1 323 ? 106.116 38.386 2.204 1.00 13.59 323 VAL A O 1
ATOM 3122 N N . ALA A 1 324 ? 106.278 36.530 3.455 1.00 11.41 324 ALA A N 1
ATOM 3123 C CA . ALA A 1 324 ? 104.968 36.704 4.074 1.00 11.03 324 ALA A CA 1
ATOM 3124 C C . ALA A 1 324 ? 104.902 37.975 4.917 1.00 9.89 324 ALA A C 1
ATOM 3125 O O . ALA A 1 324 ? 103.930 38.721 4.841 1.00 10.60 324 ALA A O 1
ATOM 3128 N N . VAL A 1 325 ? 105.927 38.206 5.733 1.00 11.46 325 VAL A N 1
ATOM 3129 C CA . VAL A 1 325 ? 105.983 39.389 6.586 1.00 11.04 325 VAL A CA 1
ATOM 3130 C C . VAL A 1 325 ? 106.068 40.635 5.709 1.00 13.08 325 VAL A C 1
ATOM 3131 O O . VAL A 1 325 ? 105.449 41.650 6.018 1.00 12.86 325 VAL A O 1
ATOM 3136 N N . GLY A 1 326 ? 106.811 40.547 4.606 1.00 13.65 326 GLY A N 1
ATOM 3137 C CA . GLY A 1 326 ? 106.940 41.675 3.693 1.00 13.53 326 GLY A CA 1
ATOM 3138 C C . GLY A 1 326 ? 105.605 42.033 3.056 1.00 9.78 326 GLY A C 1
ATOM 3139 O O . GLY A 1 326 ? 105.251 43.210 2.956 1.00 10.56 326 GLY A O 1
ATOM 3141 N N . PHE A 1 327 ? 104.862 41.019 2.627 1.00 11.50 327 PHE A N 1
ATOM 3142 C CA . PHE A 1 327 ? 103.558 41.250 2.026 1.00 10.75 327 PHE A CA 1
ATOM 3143 C C . PHE A 1 327 ? 102.635 41.904 3.052 1.00 12.02 327 PHE A C 1
ATOM 3144 O O . PHE A 1 327 ? 101.961 42.884 2.751 1.00 11.27 327 PHE A O 1
ATOM 3153 N N . MET A 1 328 ? 102.620 41.359 4.266 1.00 12.78 328 MET A N 1
ATOM 3154 C CA . MET A 1 328 ? 101.784 41.894 5.338 1.00 11.50 328 MET A CA 1
ATOM 3155 C C . MET A 1 328 ? 102.094 43.363 5.609 1.00 9.22 328 MET A C 1
ATOM 3156 O O . MET A 1 328 ? 101.189 44.201 5.635 1.00 11.78 328 MET A O 1
ATOM 3162 N N . LEU A 1 329 ? 103.380 43.673 5.768 1.00 9.25 329 LEU A N 1
ATOM 3163 C CA . LEU A 1 329 ? 103.819 45.030 6.061 1.00 11.17 329 LEU A CA 1
ATOM 3164 C C . LEU A 1 329 ? 103.537 46.021 4.940 1.00 12.25 329 LEU A C 1
ATOM 3165 O O . LEU A 1 329 ? 103.382 47.217 5.184 1.00 12.84 329 LEU A O 1
ATOM 3171 N N . ALA A 1 330 ? 103.450 45.521 3.714 1.00 12.47 330 ALA A N 1
ATOM 3172 C CA . ALA A 1 330 ? 103.172 46.374 2.568 1.00 12.80 330 ALA A CA 1
ATOM 3173 C C . ALA A 1 330 ? 101.680 46.593 2.342 1.00 12.64 330 ALA A C 1
ATOM 3174 O O . ALA A 1 330 ? 101.281 47.663 1.889 1.00 14.02 330 ALA A O 1
ATOM 3177 N N . HIS A 1 331 ? 100.858 45.598 2.671 1.00 13.98 331 HIS A N 1
ATOM 3178 C CA . HIS A 1 331 ? 99.407 45.679 2.454 1.00 14.49 331 HIS A CA 1
ATOM 3179 C C . HIS A 1 331 ? 98.685 46.577 3.462 1.00 16.12 331 HIS A C 1
ATOM 3180 O O . HIS A 1 331 ? 98.935 46.488 4.657 1.00 18.98 331 HIS A O 1
ATOM 3190 N N . PRO A 1 332 ? 97.711 47.393 3.000 1.00 14.50 332 PRO A N 1
ATOM 3191 C CA . PRO A 1 332 ? 96.987 48.287 3.912 1.00 13.86 332 PRO A CA 1
ATOM 3192 C C . PRO A 1 332 ? 96.067 47.665 4.971 1.00 14.08 332 PRO A C 1
ATOM 3193 O O . PRO A 1 332 ? 95.666 48.348 5.913 1.00 17.46 332 PRO A O 1
ATOM 3197 N N . TYR A 1 333 ? 95.754 46.382 4.846 1.00 11.89 333 TYR A N 1
ATOM 3198 C CA . TYR A 1 333 ? 94.851 45.745 5.797 1.00 11.97 333 TYR A CA 1
ATOM 3199 C C . TYR A 1 333 ? 95.392 45.571 7.216 1.00 12.58 333 TYR A C 1
ATOM 3200 O O . TYR A 1 333 ? 96.481 45.031 7.408 1.00 13.67 333 TYR A O 1
ATOM 3211 N N . GLY A 1 334 ? 94.602 46.029 8.187 1.00 14.37 334 GLY A N 1
ATOM 3212 C CA . GLY A 1 334 ? 94.901 45.897 9.610 1.00 14.95 334 GLY A CA 1
ATOM 3213 C C . GLY A 1 334 ? 96.064 46.636 10.243 1.00 16.15 334 GLY A C 1
ATOM 3214 O O . GLY A 1 334 ? 96.740 47.428 9.589 1.00 15.07 334 GLY A O 1
ATOM 3216 N N . PHE A 1 335 ? 96.214 46.465 11.558 1.00 15.86 335 PHE A N 1
ATOM 3217 C CA . PHE A 1 335 ? 97.326 47.066 12.286 1.00 10.79 335 PHE A CA 1
ATOM 3218 C C . PHE A 1 335 ? 98.259 45.889 12.479 1.00 8.46 335 PHE A C 1
ATOM 3219 O O . PHE A 1 335 ? 97.867 44.850 13.009 1.00 10.29 335 PHE A O 1
ATOM 3228 N N . THR A 1 336 ? 99.511 46.072 12.096 1.00 9.01 336 THR A N 1
ATOM 3229 C CA . THR A 1 336 ? 100.487 44.993 12.111 1.00 9.56 336 THR A CA 1
ATOM 3230 C C . THR A 1 336 ? 101.344 44.783 13.348 1.00 9.86 336 THR A C 1
ATOM 3231 O O . THR A 1 336 ? 101.828 45.736 13.964 1.00 13.88 336 THR A O 1
ATOM 3237 N N . ARG A 1 337 ? 101.553 43.518 13.681 1.00 10.47 337 ARG A N 1
ATOM 3238 C CA . ARG A 1 337 ? 102.397 43.153 14.804 1.00 9.70 337 ARG A CA 1
ATOM 3239 C C . ARG A 1 337 ? 103.481 42.222 14.274 1.00 10.76 337 ARG A C 1
ATOM 3240 O O . ARG A 1 337 ? 103.193 41.254 13.561 1.00 12.52 337 ARG A O 1
ATOM 3254 N N . VAL A 1 338 ? 104.727 42.563 14.579 1.00 10.75 338 VAL A N 1
ATOM 3255 C CA . VAL A 1 338 ? 105.893 41.786 14.191 1.00 11.76 338 VAL A CA 1
ATOM 3256 C C . VAL A 1 338 ? 106.293 40.879 15.371 1.00 11.52 338 VAL A C 1
ATOM 3257 O O . VAL A 1 338 ? 106.227 41.288 16.528 1.00 12.68 338 VAL A O 1
ATOM 3262 N N . MET A 1 339 ? 106.679 39.645 15.073 1.00 10.67 339 MET A N 1
ATOM 3263 C CA . MET A 1 339 ? 107.090 38.690 16.093 1.00 11.12 339 MET A CA 1
ATOM 3264 C C . MET A 1 339 ? 108.613 38.738 16.280 1.00 15.21 339 MET A C 1
ATOM 3265 O O . MET A 1 339 ? 109.353 39.025 15.333 1.00 14.45 339 MET A O 1
ATOM 3271 N N . SER A 1 340 ? 109.071 38.527 17.511 1.00 12.11 340 SER A N 1
ATOM 3272 C CA . SER A 1 340 ? 110.500 38.474 17.818 1.00 11.44 340 SER A CA 1
ATOM 3273 C C . SER A 1 340 ? 110.619 37.323 18.819 1.00 12.45 340 SER A C 1
ATOM 3274 O O . SER A 1 340 ? 110.090 37.391 19.932 1.00 12.49 340 SER A O 1
ATOM 3279 N N . SER A 1 341 ? 111.301 36.262 18.400 1.00 11.91 341 SER A N 1
ATOM 3280 C CA . SER A 1 341 ? 111.430 35.036 19.185 1.00 14.06 341 SER A CA 1
ATOM 3281 C C . SER A 1 341 ? 112.813 34.659 19.709 1.00 12.79 341 SER A C 1
ATOM 3282 O O . SER A 1 341 ? 113.804 35.369 19.509 1.00 14.72 341 SER A O 1
ATOM 3287 N N . TYR A 1 342 ? 112.852 33.518 20.389 1.00 12.88 342 TYR A N 1
ATOM 3288 C CA . TYR A 1 342 ? 114.095 32.936 20.864 1.00 12.78 342 TYR A CA 1
ATOM 3289 C C . TYR A 1 342 ? 114.039 31.542 20.263 1.00 13.85 342 TYR A C 1
ATOM 3290 O O . TYR A 1 342 ? 112.948 31.007 20.036 1.00 15.18 342 TYR A O 1
ATOM 3301 N N . ARG A 1 343 ? 115.185 30.978 19.919 1.00 15.86 343 ARG A N 1
ATOM 3302 C CA . ARG A 1 343 ? 115.175 29.648 19.345 1.00 20.19 343 ARG A CA 1
ATOM 3303 C C . ARG A 1 343 ? 115.296 28.591 20.426 1.00 17.17 343 ARG A C 1
ATOM 3304 O O . ARG A 1 343 ? 115.867 28.829 21.485 1.00 21.96 343 ARG A O 1
ATOM 3318 N N . TRP A 1 344 ? 114.680 27.448 20.188 1.00 16.49 344 TRP A N 1
ATOM 3319 C CA . TRP A 1 344 ? 114.721 26.345 21.133 1.00 17.23 344 TRP A CA 1
ATOM 3320 C C . TRP A 1 344 ? 115.127 25.104 20.351 1.00 21.09 344 TRP A C 1
ATOM 3321 O O . TRP A 1 344 ? 115.093 25.109 19.116 1.00 20.10 344 TRP A O 1
ATOM 3334 N N . ALA A 1 345 ? 115.544 24.062 21.062 1.00 22.08 345 ALA A N 1
ATOM 3335 C CA . ALA A 1 345 ? 115.956 22.819 20.424 1.00 25.50 345 ALA A CA 1
ATOM 3336 C C . ALA A 1 345 ? 114.745 21.987 20.032 1.00 27.51 345 ALA A C 1
ATOM 3337 O O . ALA A 1 345 ? 113.976 21.557 20.886 1.00 27.16 345 ALA A O 1
ATOM 3340 N N . ARG A 1 346 ? 114.541 21.820 18.731 1.00 31.41 346 ARG A N 1
ATOM 3341 C CA . ARG A 1 346 ? 113.430 21.020 18.226 1.00 35.59 346 ARG A CA 1
ATOM 3342 C C . ARG A 1 346 ? 113.847 19.558 18.239 1.00 35.00 346 ARG A C 1
ATOM 3343 O O . ARG A 1 346 ? 114.503 19.091 17.309 1.00 36.68 346 ARG A O 1
ATOM 3357 N N . ASN A 1 347 ? 113.503 18.854 19.313 1.00 33.39 347 ASN A N 1
ATOM 3358 C CA . ASN A 1 347 ? 113.841 17.447 19.448 1.00 32.44 347 ASN A CA 1
ATOM 3359 C C . ASN A 1 347 ? 112.593 16.578 19.454 1.00 32.76 347 ASN A C 1
ATOM 3360 O O . ASN A 1 347 ? 111.616 16.883 20.140 1.00 35.50 347 ASN A O 1
ATOM 3368 N N . PHE A 1 348 ? 112.625 15.505 18.669 1.00 28.50 348 PHE A N 1
ATOM 3369 C CA . PHE A 1 348 ? 111.493 14.597 18.545 1.00 28.53 348 PHE A CA 1
ATOM 3370 C C . PHE A 1 348 ? 111.586 13.333 19.372 1.00 30.39 348 PHE A C 1
ATOM 3371 O O . PHE A 1 348 ? 112.657 12.760 19.549 1.00 32.46 348 PHE A O 1
ATOM 3380 N N . VAL A 1 349 ? 110.438 12.902 19.869 1.00 32.30 349 VAL A N 1
ATOM 3381 C CA . VAL A 1 349 ? 110.332 11.667 20.617 1.00 35.33 349 VAL A CA 1
ATOM 3382 C C . VAL A 1 349 ? 109.094 11.023 20.013 1.00 38.33 349 VAL A C 1
ATOM 3383 O O . VAL A 1 349 ? 107.988 11.557 20.123 1.00 36.80 349 VAL A O 1
ATOM 3388 N N . ASN A 1 350 ? 109.312 9.957 19.254 1.00 42.46 350 ASN A N 1
ATOM 3389 C CA . ASN A 1 350 ? 108.233 9.227 18.596 1.00 47.35 350 ASN A CA 1
ATOM 3390 C C . ASN A 1 350 ? 107.364 10.052 17.638 1.00 46.56 350 ASN A C 1
ATOM 3391 O O . ASN A 1 350 ? 106.144 9.877 17.582 1.00 48.85 350 ASN A O 1
ATOM 3399 N N . GLY A 1 351 ? 108.000 10.945 16.883 1.00 43.78 351 GLY A N 1
ATOM 3400 C CA . GLY A 1 351 ? 107.278 11.747 15.909 1.00 41.17 351 GLY A CA 1
ATOM 3401 C C . GLY A 1 351 ? 106.645 13.051 16.346 1.00 39.79 351 GLY A C 1
ATOM 3402 O O . GLY A 1 351 ? 105.926 13.682 15.563 1.00 39.62 351 GLY A O 1
ATOM 3404 N N . GLU A 1 352 ? 106.934 13.488 17.566 1.00 38.61 352 GLU A N 1
ATOM 3405 C CA . GLU A 1 352 ? 106.366 14.731 18.079 1.00 36.70 352 GLU A CA 1
ATOM 3406 C C . GLU A 1 352 ? 107.453 15.519 18.799 1.00 34.36 352 GLU A C 1
ATOM 3407 O O . GLU A 1 352 ? 108.290 14.925 19.479 1.00 30.13 352 GLU A O 1
ATOM 3414 N N . ASP A 1 353 ? 107.495 16.836 18.593 1.00 36.46 353 ASP A N 1
ATOM 3415 C CA . ASP A 1 353 ? 108.497 17.662 19.269 1.00 39.61 353 ASP A CA 1
ATOM 3416 C C . ASP A 1 353 ? 108.120 17.734 20.744 1.00 38.94 353 ASP A C 1
ATOM 3417 O O . ASP A 1 353 ? 106.950 17.893 21.098 1.00 40.07 353 ASP A O 1
ATOM 3423 N N . VAL A 1 354 ? 109.124 17.604 21.596 1.00 37.04 354 VAL A N 1
ATOM 3424 C CA . VAL A 1 354 ? 108.918 17.631 23.030 1.00 37.04 354 VAL A CA 1
ATOM 3425 C C . VAL A 1 354 ? 109.385 18.927 23.675 1.00 34.04 354 VAL A C 1
ATOM 3426 O O . VAL A 1 354 ? 109.303 19.082 24.888 1.00 36.25 354 VAL A O 1
ATOM 3431 N N . ASN A 1 355 ? 109.856 19.872 22.873 1.00 29.76 355 ASN A N 1
ATOM 3432 C CA . ASN A 1 355 ? 110.347 21.122 23.426 1.00 26.47 355 ASN A CA 1
ATOM 3433 C C . ASN A 1 355 ? 109.498 22.355 23.148 1.00 22.55 355 ASN A C 1
ATOM 3434 O O . ASN A 1 355 ? 109.990 23.480 23.202 1.00 23.56 355 ASN A O 1
ATOM 3442 N N . ASP A 1 356 ? 108.211 22.159 22.900 1.00 21.73 356 ASP A N 1
ATOM 3443 C CA . ASP A 1 356 ? 107.330 23.295 22.647 1.00 21.71 356 ASP A CA 1
ATOM 3444 C C . ASP A 1 356 ? 107.077 24.082 23.935 1.00 20.91 356 ASP A C 1
ATOM 3445 O O . ASP A 1 356 ? 106.552 25.189 23.898 1.00 20.97 356 ASP A O 1
ATOM 3451 N N . TRP A 1 357 ? 107.446 23.493 25.070 1.00 20.12 357 TRP A N 1
ATOM 3452 C CA . TRP A 1 357 ? 107.251 24.116 26.376 1.00 16.47 357 TRP A CA 1
ATOM 3453 C C . TRP A 1 357 ? 108.414 24.982 26.809 1.00 15.92 357 TRP A C 1
ATOM 3454 O O . TRP A 1 357 ? 108.244 25.871 27.639 1.00 17.28 357 TRP A O 1
ATOM 3467 N N . ILE A 1 358 ? 109.596 24.707 26.268 1.00 14.44 358 ILE A N 1
ATOM 3468 C CA . ILE A 1 358 ? 110.808 25.423 26.649 1.00 15.88 358 ILE A CA 1
ATOM 3469 C C . ILE A 1 358 ? 110.684 26.936 26.766 1.00 15.88 358 ILE A C 1
ATOM 3470 O O . ILE A 1 358 ? 110.143 27.602 25.880 1.00 15.53 358 ILE A O 1
ATOM 3476 N N . GLY A 1 359 ? 111.166 27.468 27.886 1.00 12.17 359 GLY A N 1
ATOM 3477 C CA . GLY A 1 359 ? 111.102 28.897 28.118 1.00 11.73 359 GLY A CA 1
ATOM 3478 C C . GLY A 1 359 ? 112.266 29.623 27.478 1.00 13.86 359 GLY A C 1
ATOM 3479 O O . GLY A 1 359 ? 113.071 29.005 26.775 1.00 15.03 359 GLY A O 1
ATOM 3481 N N . PRO A 1 360 ? 112.397 30.936 27.719 1.00 14.06 360 PRO A N 1
ATOM 3482 C CA . PRO A 1 360 ? 113.467 31.775 27.171 1.00 14.46 360 PRO A CA 1
ATOM 3483 C C . PRO A 1 360 ? 114.872 31.310 27.546 1.00 17.66 360 PRO A C 1
ATOM 3484 O O . PRO A 1 360 ? 115.034 30.493 28.451 1.00 19.59 360 PRO A O 1
ATOM 3488 N N . PRO A 1 361 ? 115.894 31.749 26.783 1.00 17.46 361 PRO A N 1
ATOM 3489 C CA . PRO A 1 361 ? 117.290 31.380 27.046 1.00 18.17 361 PRO A CA 1
ATOM 3490 C C . PRO A 1 361 ? 117.565 31.715 28.508 1.00 17.28 361 PRO A C 1
ATOM 3491 O O . PRO A 1 361 ? 117.208 32.799 28.973 1.00 17.59 361 PRO A O 1
ATOM 3495 N N . ASN A 1 362 ? 118.202 30.806 29.233 1.00 19.94 362 ASN A N 1
ATOM 3496 C CA . ASN A 1 362 ? 118.420 31.045 30.648 1.00 20.71 362 ASN A CA 1
ATOM 3497 C C . ASN A 1 362 ? 119.609 30.319 31.263 1.00 21.19 362 ASN A C 1
ATOM 3498 O O . ASN A 1 362 ? 120.108 29.332 30.722 1.00 21.71 362 ASN A O 1
ATOM 3506 N N . ASN A 1 363 ? 120.043 30.834 32.409 1.00 22.49 363 ASN A N 1
ATOM 3507 C CA . ASN A 1 363 ? 121.136 30.268 33.188 1.00 26.10 363 ASN A CA 1
ATOM 3508 C C . ASN A 1 363 ? 120.497 29.843 34.491 1.00 25.89 363 ASN A C 1
ATOM 3509 O O . ASN A 1 363 ? 120.202 30.684 35.345 1.00 22.46 363 ASN A O 1
ATOM 3517 N N . ASN A 1 364 ? 120.200 28.554 34.602 1.00 29.29 364 ASN A N 1
ATOM 3518 C CA . ASN A 1 364 ? 119.572 27.998 35.798 1.00 34.40 364 ASN A CA 1
ATOM 3519 C C . ASN A 1 364 ? 118.274 28.735 36.139 1.00 32.78 364 ASN A C 1
ATOM 3520 O O . ASN A 1 364 ? 118.014 29.054 37.302 1.00 33.12 364 ASN A O 1
ATOM 3528 N N . GLY A 1 365 ? 117.478 29.043 35.120 1.00 28.47 365 GLY A N 1
ATOM 3529 C CA . GLY A 1 365 ? 116.216 29.723 35.355 1.00 24.16 365 GLY A CA 1
ATOM 3530 C C . GLY A 1 365 ? 116.234 31.234 35.257 1.00 22.31 365 GLY A C 1
ATOM 3531 O O . GLY A 1 365 ? 115.179 31.861 35.223 1.00 22.76 365 GLY A O 1
ATOM 3533 N N . VAL A 1 366 ? 117.418 31.832 35.250 1.00 20.77 366 VAL A N 1
ATOM 3534 C CA . VAL A 1 366 ? 117.528 33.283 35.138 1.00 22.41 366 VAL A CA 1
ATOM 3535 C C . VAL A 1 366 ? 117.662 33.636 33.658 1.00 20.87 366 VAL A C 1
ATOM 3536 O O . VAL A 1 366 ? 118.630 33.234 33.008 1.00 21.49 366 VAL A O 1
ATOM 3541 N N . ILE A 1 367 ? 116.687 34.367 33.128 1.00 20.74 367 ILE A N 1
ATOM 3542 C CA . ILE A 1 367 ? 116.686 34.753 31.716 1.00 20.40 367 ILE A CA 1
ATOM 3543 C C . ILE A 1 367 ? 117.979 35.459 31.296 1.00 19.67 367 ILE A C 1
ATOM 3544 O O . ILE A 1 367 ? 118.428 36.393 31.960 1.00 20.42 367 ILE A O 1
ATOM 3550 N N . LYS A 1 368 ? 118.583 34.977 30.212 1.00 20.64 368 LYS A N 1
ATOM 3551 C CA . LYS A 1 368 ? 119.819 35.545 29.674 1.00 22.81 368 LYS A CA 1
ATOM 3552 C C . LYS A 1 368 ? 119.567 36.913 29.044 1.00 23.23 368 LYS A C 1
ATOM 3553 O O . LYS A 1 368 ? 118.491 37.175 28.502 1.00 21.30 368 LYS A O 1
ATOM 3563 N N . GLU A 1 369 ? 120.566 37.783 29.101 1.00 22.25 369 GLU A N 1
ATOM 3564 C CA . GLU A 1 369 ? 120.427 39.105 28.513 1.00 24.48 369 GLU A CA 1
ATOM 3565 C C . GLU A 1 369 ? 120.516 38.991 26.994 1.00 21.32 369 GLU A C 1
ATOM 3566 O O . GLU A 1 369 ? 121.011 37.995 26.463 1.00 19.64 369 GLU A O 1
ATOM 3573 N N . VAL A 1 370 ? 120.001 39.995 26.299 1.00 21.03 370 VAL A N 1
ATOM 3574 C CA . VAL A 1 370 ? 120.046 40.003 24.846 1.00 20.83 370 VAL A CA 1
ATOM 3575 C C . VAL A 1 370 ? 121.349 40.676 24.441 1.00 21.18 370 VAL A C 1
ATOM 3576 O O . VAL A 1 370 ? 121.567 41.852 24.738 1.00 21.38 370 VAL A O 1
ATOM 3581 N N . THR A 1 371 ? 122.238 39.912 23.824 1.00 20.80 371 THR A N 1
ATOM 3582 C CA . THR A 1 371 ? 123.513 40.448 23.389 1.00 23.48 371 THR A CA 1
ATOM 3583 C C . THR A 1 371 ? 123.444 40.815 21.908 1.00 24.39 371 THR A C 1
ATOM 3584 O O . THR A 1 371 ? 122.896 40.062 21.096 1.00 24.45 371 THR A O 1
ATOM 3590 N N . ILE A 1 372 ? 123.965 41.987 21.569 1.00 24.61 372 ILE A N 1
ATOM 3591 C CA . ILE A 1 372 ? 123.958 42.465 20.194 1.00 26.55 372 ILE A CA 1
ATOM 3592 C C . ILE A 1 372 ? 125.329 42.277 19.544 1.00 29.49 372 ILE A C 1
ATOM 3593 O O . ILE A 1 372 ? 126.344 42.733 20.074 1.00 31.31 372 ILE A O 1
ATOM 3599 N N . ASN A 1 373 ? 125.350 41.588 18.410 1.00 29.96 373 ASN A N 1
ATOM 3600 C CA . ASN A 1 373 ? 126.583 41.346 17.675 1.00 33.18 373 ASN A CA 1
ATOM 3601 C C . ASN A 1 373 ? 126.873 42.525 16.747 1.00 36.56 373 ASN A C 1
ATOM 3602 O O . ASN A 1 373 ? 125.977 43.313 16.428 1.00 35.89 373 ASN A O 1
ATOM 3610 N N . ALA A 1 374 ? 128.113 42.617 16.274 1.00 39.33 374 ALA A N 1
ATOM 3611 C CA . ALA A 1 374 ? 128.526 43.708 15.387 1.00 41.12 374 ALA A CA 1
ATOM 3612 C C . ALA A 1 374 ? 127.695 43.808 14.113 1.00 40.53 374 ALA A C 1
ATOM 3613 O O . ALA A 1 374 ? 127.528 44.894 13.558 1.00 42.64 374 ALA A O 1
ATOM 3616 N N . ASP A 1 375 ? 127.179 42.674 13.651 1.00 39.65 375 ASP A N 1
ATOM 3617 C CA . ASP A 1 375 ? 126.364 42.642 12.443 1.00 39.93 375 ASP A CA 1
ATOM 3618 C C . ASP A 1 375 ? 124.894 42.942 12.731 1.00 38.40 375 ASP A C 1
ATOM 3619 O O . ASP A 1 375 ? 124.023 42.606 11.932 1.00 40.36 375 ASP A O 1
ATOM 3625 N N . THR A 1 376 ? 124.640 43.552 13.888 1.00 35.85 376 THR A N 1
ATOM 3626 C CA . THR A 1 376 ? 123.302 43.922 14.363 1.00 34.53 376 THR A CA 1
ATOM 3627 C C . THR A 1 376 ? 122.360 42.762 14.690 1.00 31.30 376 THR A C 1
ATOM 3628 O O . THR A 1 376 ? 121.169 42.977 14.921 1.00 31.84 376 THR A O 1
ATOM 3634 N N . THR A 1 377 ? 122.880 41.539 14.687 1.00 29.46 377 THR A N 1
ATOM 3635 C CA . THR A 1 377 ? 122.066 40.377 15.021 1.00 28.88 377 THR A CA 1
ATOM 3636 C C . THR A 1 377 ? 122.202 40.155 16.525 1.00 28.41 377 THR A C 1
ATOM 3637 O O . THR A 1 377 ? 123.033 40.802 17.177 1.00 27.31 377 THR A O 1
ATOM 3643 N N . CYS A 1 378 ? 121.392 39.254 17.076 1.00 26.96 378 CYS A N 1
ATOM 3644 C CA . CYS A 1 378 ? 121.431 38.963 18.504 1.00 22.83 378 CYS A CA 1
ATOM 3645 C C . CYS A 1 378 ? 122.097 37.641 18.827 1.00 23.10 378 CYS A C 1
ATOM 3646 O O . CYS A 1 378 ? 122.127 36.721 18.003 1.00 24.98 378 CYS A O 1
ATOM 3650 N N . GLY A 1 379 ? 122.622 37.557 20.045 1.00 23.51 379 GLY A N 1
ATOM 3651 C CA . GLY A 1 379 ? 123.260 36.344 20.519 1.00 22.89 379 GLY A CA 1
ATOM 3652 C C . GLY A 1 379 ? 122.389 35.764 21.620 1.00 24.56 379 GLY A C 1
ATOM 3653 O O . GLY A 1 379 ? 121.244 36.187 21.789 1.00 22.76 379 GLY A O 1
ATOM 3655 N N . ASN A 1 380 ? 122.924 34.804 22.367 1.00 24.77 380 ASN A N 1
ATOM 3656 C CA . ASN A 1 380 ? 122.204 34.158 23.467 1.00 26.11 380 ASN A CA 1
ATOM 3657 C C . ASN A 1 380 ? 120.890 33.496 23.066 1.00 25.97 380 ASN A C 1
ATOM 3658 O O . ASN A 1 380 ? 119.971 33.371 23.879 1.00 26.61 380 ASN A O 1
ATOM 3666 N N . ASP A 1 381 ? 120.823 33.062 21.810 1.00 24.19 381 ASP A N 1
ATOM 3667 C CA . ASP A 1 381 ? 119.659 32.376 21.259 1.00 22.94 381 ASP A CA 1
ATOM 3668 C C . ASP A 1 381 ? 118.387 33.175 21.011 1.00 19.39 381 ASP A C 1
ATOM 3669 O O . ASP A 1 381 ? 117.324 32.598 20.798 1.00 19.21 381 ASP A O 1
ATOM 3675 N N . TRP A 1 382 ? 118.488 34.496 21.040 1.00 16.64 382 TRP A N 1
ATOM 3676 C CA . TRP A 1 382 ? 117.350 35.349 20.742 1.00 16.02 382 TRP A CA 1
ATOM 3677 C C . TRP A 1 382 ? 117.465 35.483 19.225 1.00 18.56 382 TRP A C 1
ATOM 3678 O O . TRP A 1 382 ? 118.547 35.804 18.722 1.00 18.86 382 TRP A O 1
ATOM 3691 N N . VAL A 1 383 ? 116.401 35.182 18.481 1.00 18.77 383 VAL A N 1
ATOM 3692 C CA . VAL A 1 383 ? 116.506 35.281 17.024 1.00 19.01 383 VAL A CA 1
ATOM 3693 C C . VAL A 1 383 ? 116.415 36.704 16.474 1.00 17.20 383 VAL A C 1
ATOM 3694 O O . VAL A 1 383 ? 117.036 37.021 15.455 1.00 18.22 383 VAL A O 1
ATOM 3699 N N . CYS A 1 384 ? 115.681 37.566 17.169 1.00 14.17 384 CYS A N 1
ATOM 3700 C CA . CYS A 1 384 ? 115.546 38.968 16.781 1.00 13.64 384 CYS A CA 1
ATOM 3701 C C . CYS A 1 384 ? 115.127 39.223 15.326 1.00 16.53 384 CYS A C 1
ATOM 3702 O O . CYS A 1 384 ? 115.782 39.981 14.605 1.00 14.65 384 CYS A O 1
ATOM 3706 N N . GLU A 1 385 ? 113.997 38.652 14.919 1.00 14.49 385 GLU A N 1
ATOM 3707 C CA . GLU A 1 385 ? 113.498 38.847 13.557 1.00 14.09 385 GLU A CA 1
ATOM 3708 C C . GLU A 1 385 ? 113.334 40.330 13.266 1.00 14.85 385 GLU A C 1
ATOM 3709 O O . GLU A 1 385 ? 113.518 40.766 12.136 1.00 14.84 385 GLU A O 1
ATOM 3716 N N . HIS A 1 386 ? 113.011 41.110 14.295 1.00 13.26 386 HIS A N 1
ATOM 3717 C CA . HIS A 1 386 ? 112.803 42.541 14.121 1.00 12.51 386 HIS A CA 1
ATOM 3718 C C . HIS A 1 386 ? 114.063 43.269 13.697 1.00 12.60 386 HIS A C 1
ATOM 3719 O O . HIS A 1 386 ? 114.002 44.428 13.307 1.00 15.32 386 HIS A O 1
ATOM 3729 N N . ARG A 1 387 ? 115.202 42.596 13.816 1.00 13.88 387 ARG A N 1
ATOM 3730 C CA . ARG A 1 387 ? 116.483 43.165 13.432 1.00 13.84 387 ARG A CA 1
ATOM 3731 C C . ARG A 1 387 ? 116.931 42.710 12.038 1.00 16.51 387 ARG A C 1
ATOM 3732 O O . ARG A 1 387 ? 117.923 43.212 11.516 1.00 20.64 387 ARG A O 1
ATOM 3746 N N . TRP A 1 388 ? 116.229 41.746 11.446 1.00 14.38 388 TRP A N 1
ATOM 3747 C CA . TRP A 1 388 ? 116.573 41.282 10.102 1.00 15.52 388 TRP A CA 1
ATOM 3748 C C . TRP A 1 388 ? 116.352 42.472 9.178 1.00 15.05 388 TRP A C 1
ATOM 3749 O O . TRP A 1 388 ? 115.300 43.107 9.239 1.00 15.66 388 TRP A O 1
ATOM 3762 N N . ARG A 1 389 ? 117.314 42.761 8.307 1.00 16.58 389 ARG A N 1
ATOM 3763 C CA . ARG A 1 389 ? 117.205 43.907 7.391 1.00 17.43 389 ARG A CA 1
ATOM 3764 C C . ARG A 1 389 ? 115.882 43.958 6.632 1.00 14.14 389 ARG A C 1
ATOM 3765 O O . ARG A 1 389 ? 115.237 45.005 6.560 1.00 15.90 389 ARG A O 1
ATOM 3779 N N . GLU A 1 390 ? 115.494 42.813 6.082 1.00 14.80 390 GLU A N 1
ATOM 3780 C CA . GLU A 1 390 ? 114.274 42.673 5.292 1.00 13.53 390 GLU A CA 1
ATOM 3781 C C . GLU A 1 390 ? 113.012 43.021 6.058 1.00 15.93 390 GLU A C 1
ATOM 3782 O O . GLU A 1 390 ? 112.058 43.547 5.492 1.00 18.74 390 GLU A O 1
ATOM 3789 N N . ILE A 1 391 ? 112.998 42.706 7.347 1.00 14.71 391 ILE A N 1
ATOM 3790 C CA . ILE A 1 391 ? 111.842 43.001 8.170 1.00 12.93 391 ILE A CA 1
ATOM 3791 C C . ILE A 1 391 ? 111.939 44.432 8.679 1.00 11.67 391 ILE A C 1
ATOM 3792 O O . ILE A 1 391 ? 110.976 45.190 8.597 1.00 14.97 391 ILE A O 1
ATOM 3798 N N . ARG A 1 392 ? 113.134 44.823 9.107 1.00 12.51 392 ARG A N 1
ATOM 3799 C CA . ARG A 1 392 ? 113.389 46.167 9.600 1.00 12.61 392 ARG A CA 1
ATOM 3800 C C . ARG A 1 392 ? 112.995 47.202 8.544 1.00 13.36 392 ARG A C 1
ATOM 3801 O O . ARG A 1 392 ? 112.291 48.175 8.828 1.00 11.39 392 ARG A O 1
ATOM 3815 N N . ASN A 1 393 ? 113.446 46.983 7.314 1.00 13.22 393 ASN A N 1
ATOM 3816 C CA . ASN A 1 393 ? 113.151 47.912 6.232 1.00 12.56 393 ASN A CA 1
ATOM 3817 C C . ASN A 1 393 ? 111.701 47.921 5.799 1.00 10.98 393 ASN A C 1
ATOM 3818 O O . ASN A 1 393 ? 111.203 48.942 5.327 1.00 15.34 393 ASN A O 1
ATOM 3826 N N . MET A 1 394 ? 111.005 46.805 5.977 1.00 12.31 394 MET A N 1
ATOM 3827 C CA . MET A 1 394 ? 109.590 46.776 5.636 1.00 13.11 394 MET A CA 1
ATOM 3828 C C . MET A 1 394 ? 108.726 47.494 6.692 1.00 14.23 394 MET A C 1
ATOM 3829 O O . MET A 1 394 ? 107.654 48.015 6.360 1.00 12.10 394 MET A O 1
ATOM 3835 N N . VAL A 1 395 ? 109.166 47.548 7.954 1.00 13.11 395 VAL A N 1
ATOM 3836 C CA . VAL A 1 395 ? 108.358 48.288 8.933 1.00 13.91 395 VAL A CA 1
ATOM 3837 C C . VAL A 1 395 ? 108.545 49.768 8.625 1.00 12.21 395 VAL A C 1
ATOM 3838 O O . VAL A 1 395 ? 107.640 50.570 8.831 1.00 13.07 395 VAL A O 1
ATOM 3843 N N . TRP A 1 396 ? 109.710 50.116 8.083 1.00 13.01 396 TRP A N 1
ATOM 3844 C CA . TRP A 1 396 ? 109.975 51.494 7.699 1.00 15.08 396 TRP A CA 1
ATOM 3845 C C . TRP A 1 396 ? 109.093 51.822 6.485 1.00 12.58 396 TRP A C 1
ATOM 3846 O O . TRP A 1 396 ? 108.491 52.883 6.414 1.00 13.57 396 TRP A O 1
ATOM 3859 N N . PHE A 1 397 ? 109.026 50.889 5.540 1.00 14.21 397 PHE A N 1
ATOM 3860 C CA . PHE A 1 397 ? 108.202 51.018 4.338 1.00 13.21 397 PHE A CA 1
ATOM 3861 C C . PHE A 1 397 ? 106.762 51.333 4.756 1.00 15.09 397 PHE A C 1
ATOM 3862 O O . PHE A 1 397 ? 106.155 52.274 4.239 1.00 15.33 397 PHE A O 1
ATOM 3871 N N . ARG A 1 398 ? 106.228 50.576 5.717 1.00 13.76 398 ARG A N 1
ATOM 3872 C CA . ARG A 1 398 ? 104.858 50.799 6.182 1.00 11.64 398 ARG A CA 1
ATOM 3873 C C . ARG A 1 398 ? 104.633 52.206 6.741 1.00 14.16 398 ARG A C 1
ATOM 3874 O O . ARG A 1 398 ? 103.562 52.785 6.546 1.00 17.50 398 ARG A O 1
ATOM 3888 N N . ASN A 1 399 ? 105.632 52.752 7.433 1.00 14.06 399 ASN A N 1
ATOM 3889 C CA . ASN A 1 399 ? 105.534 54.105 7.981 1.00 12.89 399 ASN A CA 1
ATOM 3890 C C . ASN A 1 399 ? 105.481 55.119 6.831 1.00 15.80 399 ASN A C 1
ATOM 3891 O O . ASN A 1 399 ? 104.673 56.047 6.838 1.00 15.24 399 ASN A O 1
ATOM 3899 N N . VAL A 1 400 ? 106.346 54.914 5.840 1.00 18.33 400 VAL A N 1
ATOM 3900 C CA . VAL A 1 400 ? 106.457 55.795 4.677 1.00 16.97 400 VAL A CA 1
ATOM 3901 C C . VAL A 1 400 ? 105.195 55.879 3.823 1.00 15.69 400 VAL A C 1
ATOM 3902 O O . VAL A 1 400 ? 104.806 56.962 3.394 1.00 17.45 400 VAL A O 1
ATOM 3907 N N . VAL A 1 401 ? 104.545 54.746 3.600 1.00 15.32 401 VAL A N 1
ATOM 3908 C CA . VAL A 1 401 ? 103.351 54.704 2.769 1.00 15.95 401 VAL A CA 1
ATOM 3909 C C . VAL A 1 401 ? 102.043 54.857 3.539 1.00 20.96 401 VAL A C 1
ATOM 3910 O O . VAL A 1 401 ? 100.961 54.802 2.949 1.00 19.97 401 VAL A O 1
ATOM 3915 N N . ASP A 1 402 ? 102.146 55.066 4.849 1.00 22.96 402 ASP A N 1
ATOM 3916 C CA . ASP A 1 402 ? 100.979 55.198 5.720 1.00 25.55 402 ASP A CA 1
ATOM 3917 C C . ASP A 1 402 ? 99.882 56.100 5.143 1.00 24.49 402 ASP A C 1
ATOM 3918 O O . ASP A 1 402 ? 100.098 57.291 4.899 1.00 25.04 402 ASP A O 1
ATOM 3924 N N . GLY A 1 403 ? 98.716 55.509 4.890 1.00 22.03 403 GLY A N 1
ATOM 3925 C CA . GLY A 1 403 ? 97.596 56.269 4.363 1.00 23.56 403 GLY A CA 1
ATOM 3926 C C . GLY A 1 403 ? 97.384 56.164 2.864 1.00 24.84 403 GLY A C 1
ATOM 3927 O O . GLY A 1 403 ? 96.283 56.404 2.375 1.00 27.93 403 GLY A O 1
ATOM 3929 N N . GLN A 1 404 ? 98.431 55.814 2.129 1.00 24.10 404 GLN A N 1
ATOM 3930 C CA . GLN A 1 404 ? 98.341 55.684 0.675 1.00 22.76 404 GLN A CA 1
ATOM 3931 C C . GLN A 1 404 ? 97.500 54.473 0.277 1.00 21.63 404 GLN A C 1
ATOM 3932 O O . GLN A 1 404 ? 97.634 53.398 0.851 1.00 23.76 404 GLN A O 1
ATOM 3941 N N . PRO A 1 405 ? 96.608 54.635 -0.708 1.00 21.20 405 PRO A N 1
ATOM 3942 C CA . PRO A 1 405 ? 95.761 53.525 -1.149 1.00 20.76 405 PRO A CA 1
ATOM 3943 C C . PRO A 1 405 ? 96.478 52.419 -1.912 1.00 20.25 405 PRO A C 1
ATOM 3944 O O . PRO A 1 405 ? 97.535 52.630 -2.504 1.00 22.37 405 PRO A O 1
ATOM 3948 N N . PHE A 1 406 ? 95.894 51.230 -1.867 1.00 19.31 406 PHE A N 1
ATOM 3949 C CA . PHE A 1 406 ? 96.400 50.069 -2.585 1.00 20.30 406 PHE A CA 1
ATOM 3950 C C . PHE A 1 406 ? 96.205 50.456 -4.060 1.00 20.01 406 PHE A C 1
ATOM 3951 O O . PHE A 1 406 ? 95.124 50.922 -4.446 1.00 18.31 406 PHE A O 1
ATOM 3960 N N . ALA A 1 407 ? 97.250 50.313 -4.868 1.00 18.93 407 ALA A N 1
ATOM 3961 C CA . ALA A 1 407 ? 97.159 50.685 -6.275 1.00 19.89 407 ALA A CA 1
ATOM 3962 C C . ALA A 1 407 ? 98.106 49.899 -7.174 1.00 20.31 407 ALA A C 1
ATOM 3963 O O . ALA A 1 407 ? 98.948 49.143 -6.699 1.00 20.40 407 ALA A O 1
ATOM 3966 N N . ASN A 1 408 ? 97.919 50.052 -8.481 1.00 18.11 408 ASN A N 1
ATOM 3967 C CA . ASN A 1 408 ? 98.755 49.415 -9.494 1.00 16.97 408 ASN A CA 1
ATOM 3968 C C . ASN A 1 408 ? 99.074 47.945 -9.311 1.00 15.90 408 ASN A C 1
ATOM 3969 O O . ASN A 1 408 ? 100.229 47.537 -9.426 1.00 15.96 408 ASN A O 1
ATOM 3977 N N . TRP A 1 409 ? 98.055 47.146 -9.026 1.00 17.27 409 TRP A N 1
ATOM 3978 C CA . TRP A 1 409 ? 98.255 45.715 -8.875 1.00 16.97 409 TRP A CA 1
ATOM 3979 C C . TRP A 1 409 ? 98.590 45.090 -10.235 1.00 19.52 409 TRP A C 1
ATOM 3980 O O . TRP A 1 409 ? 98.043 45.485 -11.272 1.00 20.20 409 TRP A O 1
ATOM 3993 N N . TRP A 1 410 ? 99.481 44.108 -10.213 1.00 17.52 410 TRP A N 1
ATOM 3994 C CA . TRP A 1 410 ? 99.886 43.373 -11.397 1.00 17.71 410 TRP A CA 1
ATOM 3995 C C . TRP A 1 410 ? 100.168 41.943 -10.965 1.00 19.24 410 TRP A C 1
ATOM 3996 O O . TRP A 1 410 ? 100.589 41.705 -9.833 1.00 18.83 410 TRP A O 1
ATOM 4009 N N . ASP A 1 411 ? 99.907 40.991 -11.854 1.00 17.48 411 ASP A N 1
ATOM 4010 C CA . ASP A 1 411 ? 100.200 39.586 -11.595 1.00 18.07 411 ASP A CA 1
ATOM 4011 C C . ASP A 1 411 ? 100.362 38.884 -12.934 1.00 17.92 411 ASP A C 1
ATOM 4012 O O . ASP A 1 411 ? 99.821 39.338 -13.941 1.00 19.03 411 ASP A O 1
ATOM 4018 N N . ASN A 1 412 ? 101.128 37.804 -12.947 1.00 15.56 412 ASN A N 1
ATOM 4019 C CA . ASN A 1 412 ? 101.377 37.043 -14.166 1.00 16.73 412 ASN A CA 1
ATOM 4020 C C . ASN A 1 412 ? 100.437 35.841 -14.284 1.00 19.02 412 ASN A C 1
ATOM 4021 O O . ASN A 1 412 ? 100.718 34.900 -15.025 1.00 20.28 412 ASN A O 1
ATOM 4029 N N . GLY A 1 413 ? 99.351 35.858 -13.516 1.00 17.72 413 GLY A N 1
ATOM 4030 C CA . GLY A 1 413 ? 98.388 34.770 -13.538 1.00 16.44 413 GLY A CA 1
ATOM 4031 C C . GLY A 1 413 ? 98.842 33.554 -12.758 1.00 17.47 413 GLY A C 1
ATOM 4032 O O . GLY A 1 413 ? 98.144 32.547 -12.716 1.00 18.39 413 GLY A O 1
ATOM 4034 N N . SER A 1 414 ? 100.014 33.644 -12.137 1.00 17.85 414 SER A N 1
ATOM 4035 C CA . SER A 1 414 ? 100.562 32.536 -11.365 1.00 16.70 414 SER A CA 1
ATOM 4036 C C . SER A 1 414 ? 101.023 33.035 -9.978 1.00 15.75 414 SER A C 1
ATOM 4037 O O . SER A 1 414 ? 100.193 33.450 -9.168 1.00 15.59 414 SER A O 1
ATOM 4042 N N . ASN A 1 415 ? 102.327 33.042 -9.718 1.00 14.15 415 ASN A N 1
ATOM 4043 C CA . ASN A 1 415 ? 102.845 33.485 -8.423 1.00 15.32 415 ASN A CA 1
ATOM 4044 C C . ASN A 1 415 ? 103.766 34.695 -8.449 1.00 16.40 415 ASN A C 1
ATOM 4045 O O . ASN A 1 415 ? 104.643 34.829 -7.596 1.00 18.40 415 ASN A O 1
ATOM 4053 N N . GLN A 1 416 ? 103.609 35.550 -9.453 1.00 15.11 416 GLN A N 1
ATOM 4054 C CA . GLN A 1 416 ? 104.405 36.766 -9.553 1.00 15.33 416 GLN A CA 1
ATOM 4055 C C . GLN A 1 416 ? 103.367 37.857 -9.393 1.00 14.80 416 GLN A C 1
ATOM 4056 O O . GLN A 1 416 ? 102.376 37.921 -10.131 1.00 15.20 416 GLN A O 1
ATOM 4065 N N . VAL A 1 417 ? 103.598 38.710 -8.408 1.00 13.70 417 VAL A N 1
ATOM 4066 C CA . VAL A 1 417 ? 102.649 39.737 -8.040 1.00 14.20 417 VAL A CA 1
ATOM 4067 C C . VAL A 1 417 ? 103.360 41.043 -7.722 1.00 13.38 417 VAL A C 1
ATOM 4068 O O . VAL A 1 417 ? 104.531 41.040 -7.345 1.00 15.61 417 VAL A O 1
ATOM 4073 N N . ALA A 1 418 ? 102.645 42.154 -7.863 1.00 11.42 418 ALA A N 1
ATOM 4074 C CA . ALA A 1 418 ? 103.200 43.466 -7.578 1.00 12.41 418 ALA A CA 1
ATOM 4075 C C . ALA A 1 418 ? 102.083 44.439 -7.283 1.00 12.40 418 ALA A C 1
ATOM 4076 O O . ALA A 1 418 ? 100.980 44.296 -7.799 1.00 14.82 418 ALA A O 1
ATOM 4079 N N . PHE A 1 419 ? 102.356 45.404 -6.415 1.00 13.42 419 PHE A N 1
ATOM 4080 C CA . PHE A 1 419 ? 101.385 46.432 -6.083 1.00 14.44 419 PHE A CA 1
ATOM 4081 C C . PHE A 1 419 ? 102.081 47.586 -5.398 1.00 12.84 419 PHE A C 1
ATOM 4082 O O . PHE A 1 419 ? 103.200 47.448 -4.896 1.00 14.39 419 PHE A O 1
ATOM 4091 N N . GLY A 1 420 ? 101.433 48.737 -5.432 1.00 13.64 420 GLY A N 1
ATOM 4092 C CA . GLY A 1 420 ? 101.991 49.916 -4.817 1.00 16.11 420 GLY A CA 1
ATOM 4093 C C . GLY A 1 420 ? 101.030 50.525 -3.828 1.00 15.45 420 GLY A C 1
ATOM 4094 O O . GLY A 1 420 ? 99.898 50.069 -3.671 1.00 16.98 420 GLY A O 1
ATOM 4096 N N . ARG A 1 421 ? 101.500 51.557 -3.149 1.00 15.66 421 ARG A N 1
ATOM 4097 C CA . ARG A 1 421 ? 100.709 52.266 -2.168 1.00 16.25 421 ARG A CA 1
ATOM 4098 C C . ARG A 1 421 ? 100.764 53.722 -2.599 1.00 15.98 421 ARG A C 1
ATOM 4099 O O . ARG A 1 421 ? 101.745 54.426 -2.342 1.00 16.59 421 ARG A O 1
ATOM 4113 N N . GLY A 1 422 ? 99.739 54.138 -3.332 1.00 15.50 422 GLY A N 1
ATOM 4114 C CA . GLY A 1 422 ? 99.686 55.498 -3.832 1.00 19.05 422 GLY A CA 1
ATOM 4115 C C . GLY A 1 422 ? 100.933 55.768 -4.652 1.00 19.42 422 GLY A C 1
ATOM 4116 O O . GLY A 1 422 ? 101.328 54.955 -5.494 1.00 20.40 422 GLY A O 1
ATOM 4118 N N . ASN A 1 423 ? 101.595 56.876 -4.357 1.00 19.90 423 ASN A N 1
ATOM 4119 C CA . ASN A 1 423 ? 102.808 57.235 -5.066 1.00 22.34 423 ASN A CA 1
ATOM 4120 C C . ASN A 1 423 ? 104.000 57.226 -4.121 1.00 23.38 423 ASN A C 1
ATOM 4121 O O . ASN A 1 423 ? 105.023 57.850 -4.412 1.00 23.50 423 ASN A O 1
ATOM 4129 N N . ARG A 1 424 ? 103.891 56.498 -3.010 1.00 21.55 424 ARG A N 1
ATOM 4130 C CA . ARG A 1 424 ? 104.981 56.452 -2.040 1.00 19.46 424 ARG A CA 1
ATOM 4131 C C . ARG A 1 424 ? 105.741 55.135 -1.935 1.00 17.98 424 ARG A C 1
ATOM 4132 O O . ARG A 1 424 ? 106.851 55.112 -1.401 1.00 19.91 424 ARG A O 1
ATOM 4146 N N . GLY A 1 425 ? 105.169 54.045 -2.437 1.00 14.90 425 GLY A N 1
ATOM 4147 C CA . GLY A 1 425 ? 105.863 52.773 -2.356 1.00 13.47 425 GLY A CA 1
ATOM 4148 C C . GLY A 1 425 ? 105.372 51.738 -3.346 1.00 14.70 425 GLY A C 1
ATOM 4149 O O . GLY A 1 425 ? 104.216 51.785 -3.771 1.00 15.22 425 GLY A O 1
ATOM 4151 N N . PHE A 1 426 ? 106.248 50.802 -3.702 1.00 13.85 426 PHE A N 1
ATOM 4152 C CA . PHE A 1 426 ? 105.923 49.738 -4.642 1.00 13.69 426 PHE A CA 1
ATOM 4153 C C . PHE A 1 426 ? 106.694 48.488 -4.235 1.00 12.14 426 PHE A C 1
ATOM 4154 O O . PHE A 1 426 ? 107.853 48.566 -3.816 1.00 14.75 426 PHE A O 1
ATOM 4163 N N . ILE A 1 427 ? 106.060 47.332 -4.369 1.00 11.32 427 ILE A N 1
ATOM 4164 C CA . ILE A 1 427 ? 106.694 46.083 -4.001 1.00 12.05 427 ILE A CA 1
ATOM 4165 C C . ILE A 1 427 ? 106.362 45.008 -5.050 1.00 14.35 427 ILE A C 1
ATOM 4166 O O . ILE A 1 427 ? 105.268 45.012 -5.628 1.00 16.80 427 ILE A O 1
ATOM 4172 N N . VAL A 1 428 ? 107.319 44.129 -5.332 1.00 11.34 428 VAL A N 1
ATOM 4173 C CA . VAL A 1 428 ? 107.124 43.075 -6.321 1.00 14.14 428 VAL A CA 1
ATOM 4174 C C . VAL A 1 428 ? 107.680 41.751 -5.816 1.00 14.23 428 VAL A C 1
ATOM 4175 O O . VAL A 1 428 ? 108.784 41.698 -5.275 1.00 15.05 428 VAL A O 1
ATOM 4180 N N . PHE A 1 429 ? 106.894 40.689 -5.979 1.00 14.92 429 PHE A N 1
ATOM 4181 C CA . PHE A 1 429 ? 107.261 39.352 -5.520 1.00 13.62 429 PHE A CA 1
ATOM 4182 C C . PHE A 1 429 ? 107.337 38.347 -6.649 1.00 14.25 429 PHE A C 1
ATOM 4183 O O . PHE A 1 429 ? 106.501 38.361 -7.561 1.00 15.90 429 PHE A O 1
ATOM 4192 N N . ASN A 1 430 ? 108.292 37.431 -6.539 1.00 13.92 430 ASN A N 1
ATOM 4193 C CA . ASN A 1 430 ? 108.419 36.346 -7.504 1.00 16.46 430 ASN A CA 1
ATOM 4194 C C . ASN A 1 430 ? 108.392 35.042 -6.727 1.00 15.14 430 ASN A C 1
ATOM 4195 O O . ASN A 1 430 ? 109.415 34.611 -6.198 1.00 17.64 430 ASN A O 1
ATOM 4203 N N . ASN A 1 431 ? 107.215 34.438 -6.612 1.00 14.50 431 ASN A N 1
ATOM 4204 C CA . ASN A 1 431 ? 107.103 33.172 -5.908 1.00 16.94 431 ASN A CA 1
ATOM 4205 C C . ASN A 1 431 ? 106.903 32.021 -6.900 1.00 17.22 431 ASN A C 1
ATOM 4206 O O . ASN A 1 431 ? 106.397 30.958 -6.549 1.00 18.10 431 ASN A O 1
ATOM 4214 N N . ASP A 1 432 ? 107.275 32.249 -8.156 1.00 18.04 432 ASP A N 1
ATOM 4215 C CA . ASP A 1 432 ? 107.163 31.215 -9.179 1.00 17.95 432 ASP A CA 1
ATOM 4216 C C . ASP A 1 432 ? 108.512 30.547 -9.330 1.00 18.00 432 ASP A C 1
ATOM 4217 O O . ASP A 1 432 ? 109.537 31.120 -8.955 1.00 17.90 432 ASP A O 1
ATOM 4223 N N . ASP A 1 433 ? 108.509 29.353 -9.917 1.00 21.04 433 ASP A N 1
ATOM 4224 C CA . ASP A 1 433 ? 109.735 28.596 -10.136 1.00 24.16 433 ASP A CA 1
ATOM 4225 C C . ASP A 1 433 ? 110.443 29.007 -11.419 1.00 24.49 433 ASP A C 1
ATOM 4226 O O . ASP A 1 433 ? 111.039 28.178 -12.100 1.00 26.14 433 ASP A O 1
ATOM 4232 N N . TRP A 1 434 ? 110.366 30.291 -11.745 1.00 21.19 434 TRP A N 1
ATOM 4233 C CA . TRP A 1 434 ? 111.021 30.821 -12.924 1.00 21.71 434 TRP A CA 1
ATOM 4234 C C . TRP A 1 434 ? 111.296 32.296 -12.721 1.00 22.90 434 TRP A C 1
ATOM 4235 O O . TRP A 1 434 ? 110.800 32.907 -11.773 1.00 22.91 434 TRP A O 1
ATOM 4248 N N . GLN A 1 435 ? 112.137 32.844 -13.586 1.00 23.27 435 GLN A N 1
ATOM 4249 C CA . GLN A 1 435 ? 112.530 34.241 -13.524 1.00 24.56 435 GLN A CA 1
ATOM 4250 C C . GLN A 1 435 ? 111.379 35.209 -13.757 1.00 22.93 435 GLN A C 1
ATOM 4251 O O . GLN A 1 435 ? 110.399 34.887 -14.432 1.00 22.50 435 GLN A O 1
ATOM 4260 N N . LEU A 1 436 ? 111.485 36.378 -13.140 1.00 21.75 436 LEU A N 1
ATOM 4261 C CA . LEU A 1 436 ? 110.507 37.431 -13.303 1.00 20.54 436 LEU A CA 1
ATOM 4262 C C . LEU A 1 436 ? 111.264 38.492 -14.075 1.00 23.75 436 LEU A C 1
ATOM 4263 O O . LEU A 1 436 ? 112.298 38.990 -13.617 1.00 23.66 436 LEU A O 1
ATOM 4269 N N . SER A 1 437 ? 110.772 38.816 -15.260 1.00 24.95 437 SER A N 1
ATOM 4270 C CA . SER A 1 437 ? 111.402 39.833 -16.077 1.00 26.51 437 SER A CA 1
ATOM 4271 C C . SER A 1 437 ? 110.259 40.554 -16.750 1.00 25.87 437 SER A C 1
ATOM 4272 O O . SER A 1 437 ? 109.635 40.019 -17.665 1.00 29.08 437 SER A O 1
ATOM 4277 N N . SER A 1 438 ? 109.931 41.730 -16.231 1.00 22.32 438 SER A N 1
ATOM 4278 C CA . SER A 1 438 ? 108.845 42.527 -16.772 1.00 23.64 438 SER A CA 1
ATOM 4279 C C . SER A 1 438 ? 109.047 43.974 -16.412 1.00 21.59 438 SER A C 1
ATOM 4280 O O . SER A 1 438 ? 109.763 44.301 -15.466 1.00 22.68 438 SER A O 1
ATOM 4285 N N . THR A 1 439 ? 108.418 44.837 -17.191 1.00 21.91 439 THR A N 1
ATOM 4286 C CA . THR A 1 439 ? 108.469 46.261 -16.954 1.00 22.25 439 THR A CA 1
ATOM 4287 C C . THR A 1 439 ? 107.095 46.551 -16.372 1.00 21.67 439 THR A C 1
ATOM 4288 O O . THR A 1 439 ? 106.079 46.192 -16.969 1.00 24.04 439 THR A O 1
ATOM 4294 N N . LEU A 1 440 ? 107.058 47.161 -15.195 1.00 20.27 440 LEU A N 1
ATOM 4295 C CA . LEU A 1 440 ? 105.786 47.441 -14.547 1.00 19.11 440 LEU A CA 1
ATOM 4296 C C . LEU A 1 440 ? 105.594 48.900 -14.204 1.00 17.19 440 LEU A C 1
ATOM 4297 O O . LEU A 1 440 ? 106.560 49.646 -14.053 1.00 18.08 440 LEU A O 1
ATOM 4303 N N . GLN A 1 441 ? 104.332 49.298 -14.085 1.00 15.41 441 GLN A N 1
ATOM 4304 C CA . GLN A 1 441 ? 103.974 50.652 -13.694 1.00 18.79 441 GLN A CA 1
ATOM 4305 C C . GLN A 1 441 ? 104.048 50.654 -12.161 1.00 19.61 441 GLN A C 1
ATOM 4306 O O . GLN A 1 441 ? 103.326 49.905 -11.497 1.00 21.30 441 GLN A O 1
ATOM 4315 N N . THR A 1 442 ? 104.938 51.469 -11.611 1.00 17.88 442 THR A N 1
ATOM 4316 C CA . THR A 1 442 ? 105.129 51.535 -10.166 1.00 19.76 442 THR A CA 1
ATOM 4317 C C . THR A 1 442 ? 104.297 52.620 -9.479 1.00 19.54 442 THR A C 1
ATOM 4318 O O . THR A 1 442 ? 104.098 52.585 -8.265 1.00 21.66 442 THR A O 1
ATOM 4324 N N . GLY A 1 443 ? 103.850 53.600 -10.255 1.00 19.47 443 GLY A N 1
ATOM 4325 C CA . GLY A 1 443 ? 103.072 54.690 -9.703 1.00 15.44 443 GLY A CA 1
ATOM 4326 C C . GLY A 1 443 ? 103.954 55.694 -8.990 1.00 17.51 443 GLY A C 1
ATOM 4327 O O . GLY A 1 443 ? 103.455 56.677 -8.438 1.00 19.42 443 GLY A O 1
ATOM 4329 N N . LEU A 1 444 ? 105.264 55.467 -9.016 1.00 18.22 444 LEU A N 1
ATOM 4330 C CA . LEU A 1 444 ? 106.222 56.348 -8.349 1.00 20.84 444 LEU A CA 1
ATOM 4331 C C . LEU A 1 444 ? 106.867 57.366 -9.282 1.00 22.94 444 LEU A C 1
ATOM 4332 O O . LEU A 1 444 ? 106.940 57.157 -10.494 1.00 23.05 444 LEU A O 1
ATOM 4338 N N . PRO A 1 445 ? 107.329 58.496 -8.723 1.00 23.51 445 PRO A N 1
ATOM 4339 C CA . PRO A 1 445 ? 107.984 59.554 -9.495 1.00 22.10 445 PRO A CA 1
ATOM 4340 C C . PRO A 1 445 ? 109.266 58.981 -10.091 1.00 22.55 445 PRO A C 1
ATOM 4341 O O . PRO A 1 445 ? 109.902 58.114 -9.483 1.00 23.57 445 PRO A O 1
ATOM 4345 N N . GLY A 1 446 ? 109.647 59.463 -11.268 1.00 21.75 446 GLY A N 1
ATOM 4346 C CA . GLY A 1 446 ? 110.852 58.976 -11.909 1.00 19.04 446 GLY A CA 1
ATOM 4347 C C . GLY A 1 446 ? 112.070 59.202 -11.039 1.00 17.60 446 GLY A C 1
ATOM 4348 O O . GLY A 1 446 ? 112.107 60.153 -10.255 1.00 19.34 446 GLY A O 1
ATOM 4350 N N . GLY A 1 447 ? 113.057 58.323 -11.168 1.00 19.56 447 GLY A N 1
ATOM 4351 C CA . GLY A 1 447 ? 114.278 58.432 -10.391 1.00 19.88 447 GLY A CA 1
ATOM 4352 C C . GLY A 1 447 ? 114.895 57.067 -10.156 1.00 19.69 447 GLY A C 1
ATOM 4353 O O . GLY A 1 447 ? 114.418 56.066 -10.691 1.00 21.66 447 GLY A O 1
ATOM 4355 N N . THR A 1 448 ? 115.973 57.023 -9.384 1.00 19.43 448 THR A N 1
ATOM 4356 C CA . THR A 1 448 ? 116.638 55.766 -9.066 1.00 20.11 448 THR A CA 1
ATOM 4357 C C . THR A 1 448 ? 116.364 55.484 -7.594 1.00 19.62 448 THR A C 1
ATOM 4358 O O . THR A 1 448 ? 116.528 56.365 -6.753 1.00 19.16 448 THR A O 1
ATOM 4364 N N . TYR A 1 449 ? 115.891 54.279 -7.297 1.00 19.91 449 TYR A N 1
ATOM 4365 C CA . TYR A 1 449 ? 115.558 53.895 -5.929 1.00 18.33 449 TYR A CA 1
ATOM 4366 C C . TYR A 1 449 ? 116.356 52.699 -5.462 1.00 17.52 449 TYR A C 1
ATOM 4367 O O . TYR A 1 449 ? 116.656 51.791 -6.240 1.00 17.09 449 TYR A O 1
ATOM 4378 N N . CYS A 1 450 ? 116.688 52.691 -4.179 1.00 17.86 450 CYS A N 1
ATOM 4379 C CA . CYS A 1 450 ? 117.408 51.570 -3.603 1.00 15.37 450 CYS A CA 1
ATOM 4380 C C . CYS A 1 450 ? 116.372 50.554 -3.177 1.00 15.85 450 CYS A C 1
ATOM 4381 O O . CYS A 1 450 ? 115.333 50.915 -2.610 1.00 17.77 450 CYS A O 1
ATOM 4385 N N . ASP A 1 451 ? 116.616 49.298 -3.518 1.00 15.78 451 ASP A N 1
ATOM 4386 C CA . ASP A 1 451 ? 115.740 48.216 -3.106 1.00 16.26 451 ASP A CA 1
ATOM 4387 C C . ASP A 1 451 ? 116.076 48.070 -1.620 1.00 18.54 451 ASP A C 1
ATOM 4388 O O . ASP A 1 451 ? 117.248 47.888 -1.273 1.00 17.67 451 ASP A O 1
ATOM 4394 N N . VAL A 1 452 ? 115.077 48.208 -0.747 1.00 16.94 452 VAL A N 1
ATOM 4395 C CA . VAL A 1 452 ? 115.310 48.087 0.693 1.00 16.60 452 VAL A CA 1
ATOM 4396 C C . VAL A 1 452 ? 115.330 46.649 1.222 1.00 16.96 452 VAL A C 1
ATOM 4397 O O . VAL A 1 452 ? 115.544 46.423 2.410 1.00 14.77 452 VAL A O 1
ATOM 4402 N N . ILE A 1 453 ? 115.132 45.678 0.339 1.00 14.91 453 ILE A N 1
ATOM 4403 C CA . ILE A 1 453 ? 115.151 44.275 0.737 1.00 15.70 453 ILE A CA 1
ATOM 4404 C C . ILE A 1 453 ? 116.573 43.715 0.671 1.00 17.95 453 ILE A C 1
ATOM 4405 O O . ILE A 1 453 ? 117.013 43.011 1.577 1.00 18.44 453 ILE A O 1
ATOM 4411 N N . SER A 1 454 ? 117.295 44.044 -0.395 1.00 18.37 454 SER A N 1
ATOM 4412 C CA . SER A 1 454 ? 118.665 43.565 -0.578 1.00 18.03 454 SER A CA 1
ATOM 4413 C C . SER A 1 454 ? 119.701 44.508 0.008 1.00 15.05 454 SER A C 1
ATOM 4414 O O . SER A 1 454 ? 120.874 44.160 0.121 1.00 20.32 454 SER A O 1
ATOM 4419 N N . GLY A 1 455 ? 119.288 45.711 0.357 1.00 15.66 455 GLY A N 1
ATOM 4420 C CA . GLY A 1 455 ? 120.253 46.638 0.902 1.00 18.13 455 GLY A CA 1
ATOM 4421 C C . GLY A 1 455 ? 119.603 47.831 1.538 1.00 19.18 455 GLY A C 1
ATOM 4422 O O . GLY A 1 455 ? 118.445 47.773 1.940 1.00 20.23 455 GLY A O 1
ATOM 4424 N N . ASP A 1 456 ? 120.343 48.927 1.589 1.00 19.07 456 ASP A N 1
ATOM 4425 C CA . ASP A 1 456 ? 119.874 50.154 2.199 1.00 21.43 456 ASP A CA 1
ATOM 4426 C C . ASP A 1 456 ? 120.381 51.319 1.387 1.00 23.59 456 ASP A C 1
ATOM 4427 O O . ASP A 1 456 ? 121.277 51.169 0.554 1.00 25.18 456 ASP A O 1
ATOM 4433 N N . LYS A 1 457 ? 119.803 52.484 1.634 1.00 25.94 457 LYS A N 1
ATOM 4434 C CA . LYS A 1 457 ? 120.263 53.691 0.984 1.00 26.38 457 LYS A CA 1
ATOM 4435 C C . LYS A 1 457 ? 121.253 54.272 1.992 1.00 28.50 457 LYS A C 1
ATOM 4436 O O . LYS A 1 457 ? 120.872 54.659 3.099 1.00 29.15 457 LYS A O 1
ATOM 4446 N N . VAL A 1 458 ? 122.533 54.241 1.652 1.00 29.26 458 VAL A N 1
ATOM 4447 C CA . VAL A 1 458 ? 123.547 54.782 2.533 1.00 29.24 458 VAL A CA 1
ATOM 4448 C C . VAL A 1 458 ? 124.211 55.953 1.834 1.00 31.41 458 VAL A C 1
ATOM 4449 O O . VAL A 1 458 ? 124.859 55.790 0.794 1.00 32.24 458 VAL A O 1
ATOM 4454 N N . GLY A 1 459 ? 124.005 57.141 2.385 1.00 32.21 459 GLY A N 1
ATOM 4455 C CA . GLY A 1 459 ? 124.593 58.333 1.813 1.00 34.40 459 GLY A CA 1
ATOM 4456 C C . GLY A 1 459 ? 124.092 58.592 0.412 1.00 34.37 459 GLY A C 1
ATOM 4457 O O . GLY A 1 459 ? 122.894 58.754 0.189 1.00 38.06 459 GLY A O 1
ATOM 4459 N N . ASN A 1 460 ? 125.011 58.592 -0.542 1.00 33.67 460 ASN A N 1
ATOM 4460 C CA . ASN A 1 460 ? 124.668 58.852 -1.932 1.00 33.25 460 ASN A CA 1
ATOM 4461 C C . ASN A 1 460 ? 124.535 57.593 -2.782 1.00 30.84 460 ASN A C 1
ATOM 4462 O O . ASN A 1 460 ? 124.513 57.681 -4.014 1.00 30.30 460 ASN A O 1
ATOM 4470 N N . SER A 1 461 ? 124.457 56.428 -2.147 1.00 26.18 461 SER A N 1
ATOM 4471 C CA . SER A 1 461 ? 124.350 55.192 -2.902 1.00 25.14 461 SER A CA 1
ATOM 4472 C C . SER A 1 461 ? 123.499 54.113 -2.244 1.00 23.07 461 SER A C 1
ATOM 4473 O O . SER A 1 461 ? 123.036 54.273 -1.121 1.00 22.47 461 SER A O 1
ATOM 4478 N N . CYS A 1 462 ? 123.263 53.035 -2.985 1.00 21.19 462 CYS A N 1
ATOM 4479 C CA . CYS A 1 462 ? 122.491 51.900 -2.511 1.00 19.78 462 CYS A CA 1
ATOM 4480 C C . CYS A 1 462 ? 123.494 50.797 -2.260 1.00 21.29 462 CYS A C 1
ATOM 4481 O O . CYS A 1 462 ? 124.489 50.689 -2.976 1.00 22.46 462 CYS A O 1
ATOM 4485 N N . THR A 1 463 ? 123.238 49.972 -1.256 1.00 21.15 463 THR A N 1
ATOM 4486 C CA . THR A 1 463 ? 124.138 48.874 -0.953 1.00 19.50 463 THR A CA 1
ATOM 4487 C C . THR A 1 463 ? 123.705 47.599 -1.664 1.00 18.88 463 THR A C 1
ATOM 4488 O O . THR A 1 463 ? 124.465 46.636 -1.756 1.00 21.18 463 THR A O 1
ATOM 4494 N N . GLY A 1 464 ? 122.481 47.602 -2.174 1.00 17.89 464 GLY A N 1
ATOM 4495 C CA . GLY A 1 464 ? 121.979 46.438 -2.878 1.00 18.91 464 GLY A CA 1
ATOM 4496 C C . GLY A 1 464 ? 121.491 46.801 -4.266 1.00 19.61 464 GLY A C 1
ATOM 4497 O O . GLY A 1 464 ? 122.068 47.652 -4.944 1.00 23.29 464 GLY A O 1
ATOM 4499 N N . ILE A 1 465 ? 120.395 46.179 -4.671 1.00 19.63 465 ILE A N 1
ATOM 4500 C CA . ILE A 1 465 ? 119.799 46.414 -5.977 1.00 19.30 465 ILE A CA 1
ATOM 4501 C C . ILE A 1 465 ? 119.305 47.854 -6.136 1.00 20.43 465 ILE A C 1
ATOM 4502 O O . ILE A 1 465 ? 118.901 48.499 -5.161 1.00 18.35 465 ILE A O 1
ATOM 4508 N N . LYS A 1 466 ? 119.394 48.365 -7.361 1.00 19.37 466 LYS A N 1
ATOM 4509 C CA . LYS A 1 466 ? 118.928 49.709 -7.688 1.00 20.13 466 LYS A CA 1
ATOM 4510 C C . LYS A 1 466 ? 117.821 49.539 -8.720 1.00 17.93 466 LYS A C 1
ATOM 4511 O O . LYS A 1 466 ? 117.918 48.682 -9.598 1.00 20.78 466 LYS A O 1
ATOM 4521 N N . VAL A 1 467 ? 116.741 50.293 -8.572 1.00 16.83 467 VAL A N 1
ATOM 4522 C CA . VAL A 1 467 ? 115.622 50.220 -9.505 1.00 18.64 467 VAL A CA 1
ATOM 4523 C C . VAL A 1 467 ? 115.512 51.584 -10.181 1.00 17.27 467 VAL A C 1
ATOM 4524 O O . VAL A 1 467 ? 115.514 52.615 -9.517 1.00 17.92 467 VAL A O 1
ATOM 4529 N N . TYR A 1 468 ? 115.451 51.589 -11.506 1.00 19.29 468 TYR A N 1
ATOM 4530 C CA . TYR A 1 468 ? 115.375 52.837 -12.258 1.00 17.99 468 TYR A CA 1
ATOM 4531 C C . TYR A 1 468 ? 113.976 53.039 -12.809 1.00 16.79 468 TYR A C 1
ATOM 4532 O O . TYR A 1 468 ? 113.550 52.315 -13.708 1.00 20.45 468 TYR A O 1
ATOM 4543 N N . VAL A 1 469 ? 113.250 53.997 -12.254 1.00 18.30 469 VAL A N 1
ATOM 4544 C CA . VAL A 1 469 ? 111.893 54.271 -12.700 1.00 21.81 469 VAL A CA 1
ATOM 4545 C C . VAL A 1 469 ? 111.879 55.460 -13.658 1.00 22.51 469 VAL A C 1
ATOM 4546 O O . VAL A 1 469 ? 112.338 56.556 -13.329 1.00 22.85 469 VAL A O 1
ATOM 4551 N N . SE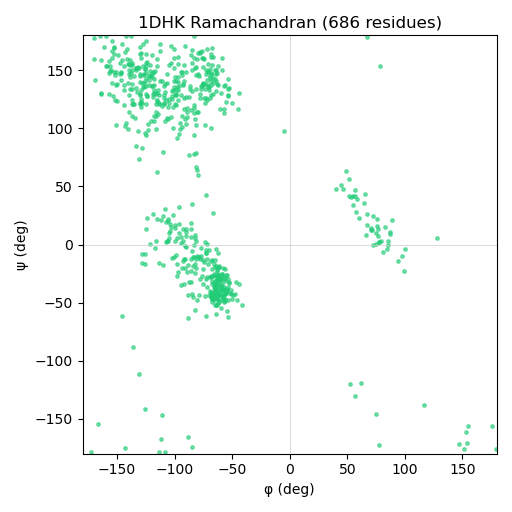R A 1 470 ? 111.415 55.201 -14.874 1.00 24.96 470 SER A N 1
ATOM 4552 C CA . SER A 1 470 ? 111.336 56.213 -15.917 1.00 23.77 470 SER A CA 1
ATOM 4553 C C . SER A 1 470 ? 110.301 57.285 -15.596 1.00 26.02 470 SER A C 1
ATOM 4554 O O . SER A 1 470 ? 109.486 57.126 -14.681 1.00 26.60 470 SER A O 1
ATOM 4559 N N . SER A 1 471 ? 110.318 58.365 -16.371 1.00 25.07 471 SER A N 1
ATOM 4560 C CA . SER A 1 471 ? 109.401 59.479 -16.174 1.00 25.76 471 SER A CA 1
ATOM 4561 C C . SER A 1 471 ? 107.926 59.073 -16.146 1.00 23.64 471 SER A C 1
ATOM 4562 O O . SER A 1 471 ? 107.116 59.702 -15.469 1.00 24.58 471 SER A O 1
ATOM 4567 N N . ASP A 1 472 ? 107.582 58.012 -16.866 1.00 23.53 472 ASP A N 1
ATOM 4568 C CA . ASP A 1 472 ? 106.200 57.550 -16.909 1.00 27.28 472 ASP A CA 1
ATOM 4569 C C . ASP A 1 472 ? 105.842 56.610 -15.758 1.00 28.64 472 ASP A C 1
ATOM 4570 O O . ASP A 1 472 ? 104.761 56.016 -15.755 1.00 30.23 472 ASP A O 1
ATOM 4576 N N . GLY A 1 473 ? 106.767 56.446 -14.813 1.00 27.35 473 GLY A N 1
ATOM 4577 C CA . GLY A 1 473 ? 106.526 55.579 -13.672 1.00 20.91 473 GLY A CA 1
ATOM 4578 C C . GLY A 1 473 ? 106.813 54.106 -13.892 1.00 22.16 473 GLY A C 1
ATOM 4579 O O . GLY A 1 473 ? 106.706 53.314 -12.957 1.00 22.72 473 GLY A O 1
ATOM 4581 N N . THR A 1 474 ? 107.182 53.715 -15.106 1.00 18.96 474 THR A N 1
ATOM 4582 C CA . THR A 1 474 ? 107.468 52.315 -15.376 1.00 17.82 474 THR A CA 1
ATOM 4583 C C . THR A 1 474 ? 108.911 51.982 -15.016 1.00 19.18 474 THR A C 1
ATOM 4584 O O . THR A 1 474 ? 109.782 52.849 -15.061 1.00 19.17 474 THR A O 1
ATOM 4590 N N . ALA A 1 475 ? 109.157 50.737 -14.625 1.00 19.09 475 ALA A N 1
ATOM 4591 C CA . ALA A 1 475 ? 110.496 50.306 -14.255 1.00 20.97 475 ALA A CA 1
ATOM 4592 C C . ALA A 1 475 ? 110.707 48.847 -14.629 1.00 21.32 475 ALA A C 1
ATOM 4593 O O . ALA A 1 475 ? 109.759 48.058 -14.625 1.00 20.58 475 ALA A O 1
ATOM 4596 N N . GLN A 1 476 ? 111.937 48.504 -15.003 1.00 21.53 476 GLN A N 1
ATOM 4597 C CA . GLN A 1 476 ? 112.290 47.136 -15.366 1.00 24.13 476 GLN A CA 1
ATOM 4598 C C . GLN A 1 476 ? 112.629 46.362 -14.095 1.00 23.57 476 GLN A C 1
ATOM 4599 O O . GLN A 1 476 ? 113.414 46.838 -13.270 1.00 24.52 476 GLN A O 1
ATOM 4608 N N . PHE A 1 477 ? 112.065 45.167 -13.954 1.00 22.19 477 PHE A N 1
ATOM 4609 C CA . PHE A 1 477 ? 112.325 44.320 -12.798 1.00 21.28 477 PHE A CA 1
ATOM 4610 C C . PHE A 1 477 ? 112.814 42.958 -13.258 1.00 21.13 477 PHE A C 1
ATOM 4611 O O . PHE A 1 477 ? 112.289 42.385 -14.218 1.00 22.74 477 PHE A O 1
ATOM 4620 N N . SER A 1 478 ? 113.838 42.451 -12.586 1.00 21.66 478 SER A N 1
ATOM 4621 C CA . SER A 1 478 ? 114.395 41.144 -12.905 1.00 23.93 478 SER A CA 1
ATOM 4622 C C . SER A 1 478 ? 114.637 40.447 -11.587 1.00 22.56 478 SER A C 1
ATOM 4623 O O . SER A 1 478 ? 115.496 40.864 -10.810 1.00 27.28 478 SER A O 1
ATOM 4628 N N . ILE A 1 479 ? 113.852 39.417 -11.307 1.00 20.39 479 ILE A N 1
ATOM 4629 C CA . ILE A 1 479 ? 114.007 38.694 -10.059 1.00 19.14 479 ILE A CA 1
ATOM 4630 C C . ILE A 1 479 ? 114.116 37.221 -10.341 1.00 18.38 479 ILE A C 1
ATOM 4631 O O . ILE A 1 479 ? 113.203 36.613 -10.894 1.00 19.01 479 ILE A O 1
ATOM 4637 N N . SER A 1 480 ? 115.253 36.652 -9.973 1.00 21.09 480 SER A N 1
ATOM 4638 C CA . SER A 1 480 ? 115.490 35.234 -10.157 1.00 24.19 480 SER A CA 1
ATOM 4639 C C . SER A 1 480 ? 114.778 34.463 -9.053 1.00 24.29 480 SER A C 1
ATOM 4640 O O . SER A 1 480 ? 114.720 34.911 -7.908 1.00 25.23 480 SER A O 1
ATOM 4645 N N . ASN A 1 481 ? 114.266 33.289 -9.391 1.00 24.50 481 ASN A N 1
ATOM 4646 C CA . ASN A 1 481 ? 113.586 32.453 -8.414 1.00 27.32 481 ASN A CA 1
ATOM 4647 C C . ASN A 1 481 ? 114.612 31.844 -7.461 1.00 28.25 481 ASN A C 1
ATOM 4648 O O . ASN A 1 481 ? 114.258 31.182 -6.491 1.00 30.36 481 ASN A O 1
ATOM 4656 N N . SER A 1 482 ? 115.890 32.049 -7.760 1.00 28.60 482 SER A N 1
ATOM 4657 C CA . SER A 1 482 ? 116.969 31.529 -6.929 1.00 29.54 482 SER A CA 1
ATOM 4658 C C . SER A 1 482 ? 117.529 32.603 -6.010 1.00 27.10 482 SER A C 1
ATOM 4659 O O . SER A 1 482 ? 118.518 32.373 -5.319 1.00 27.71 482 SER A O 1
ATOM 4664 N N . ALA A 1 483 ? 116.939 33.793 -6.042 1.00 24.57 483 ALA A N 1
ATOM 4665 C CA . ALA A 1 483 ? 117.415 34.881 -5.199 1.00 23.70 483 ALA A CA 1
ATOM 4666 C C . ALA A 1 483 ? 117.151 34.540 -3.738 1.00 25.30 483 ALA A C 1
ATOM 4667 O O . ALA A 1 483 ? 116.158 33.879 -3.424 1.00 23.62 483 ALA A O 1
ATOM 4670 N N . GLU A 1 484 ? 118.040 34.979 -2.850 1.00 28.26 484 GLU A N 1
ATOM 4671 C CA . GLU A 1 484 ? 117.873 34.715 -1.421 1.00 31.97 484 GLU A CA 1
ATOM 4672 C C . GLU A 1 484 ? 116.545 35.301 -0.950 1.00 26.00 484 GLU A C 1
ATOM 4673 O O . GLU A 1 484 ? 115.824 34.671 -0.186 1.00 27.50 484 GLU A O 1
ATOM 4680 N N . ASP A 1 485 ? 116.237 36.514 -1.399 1.00 21.65 485 ASP A N 1
ATOM 4681 C CA . ASP A 1 485 ? 114.972 37.175 -1.078 1.00 18.24 485 ASP A CA 1
ATOM 4682 C C . ASP A 1 485 ? 114.333 37.490 -2.426 1.00 17.53 485 ASP A C 1
ATOM 4683 O O . ASP A 1 485 ? 114.681 38.482 -3.068 1.00 17.09 485 ASP A O 1
ATOM 4689 N N . PRO A 1 486 ? 113.400 36.641 -2.879 1.00 15.98 486 PRO A N 1
ATOM 4690 C CA . PRO A 1 486 ? 112.715 36.813 -4.160 1.00 15.89 486 PRO A CA 1
ATOM 4691 C C . PRO A 1 486 ? 111.679 37.940 -4.235 1.00 18.33 486 PRO A C 1
ATOM 4692 O O . PRO A 1 486 ? 110.596 37.768 -4.807 1.00 19.42 486 PRO A O 1
ATOM 4696 N N . PHE A 1 487 ? 112.008 39.095 -3.665 1.00 16.45 487 PHE A N 1
ATOM 4697 C CA . PHE A 1 487 ? 111.112 40.236 -3.714 1.00 14.09 487 PHE A CA 1
ATOM 4698 C C . PHE A 1 487 ? 111.879 41.536 -3.550 1.00 13.85 487 PHE A C 1
ATOM 4699 O O . PHE A 1 487 ? 112.953 41.562 -2.940 1.00 16.13 487 PHE A O 1
ATOM 4708 N N . ILE A 1 488 ? 111.355 42.590 -4.171 1.00 13.68 488 ILE A N 1
ATOM 4709 C CA . ILE A 1 488 ? 111.962 43.918 -4.167 1.00 12.98 488 ILE A CA 1
ATOM 4710 C C . ILE A 1 488 ? 110.951 44.958 -3.701 1.00 12.68 488 ILE A C 1
ATOM 4711 O O . ILE A 1 488 ? 109.776 44.903 -4.071 1.00 14.58 488 ILE A O 1
ATOM 4717 N N . ALA A 1 489 ? 111.409 45.904 -2.886 1.00 11.60 489 ALA A N 1
ATOM 4718 C CA . ALA A 1 489 ? 110.535 46.950 -2.382 1.00 12.35 489 ALA A CA 1
ATOM 4719 C C . ALA A 1 489 ? 111.255 48.286 -2.407 1.00 11.97 489 ALA A C 1
ATOM 4720 O O . ALA A 1 489 ? 112.422 48.382 -2.017 1.00 12.68 489 ALA A O 1
ATOM 4723 N N . ILE A 1 490 ? 110.563 49.307 -2.900 1.00 13.13 490 ILE A N 1
ATOM 4724 C CA . ILE A 1 490 ? 111.110 50.652 -2.992 1.00 14.02 490 ILE A CA 1
ATOM 4725 C C . ILE A 1 490 ? 110.074 51.635 -2.476 1.00 12.64 490 ILE A C 1
ATOM 4726 O O . ILE A 1 490 ? 108.873 51.362 -2.520 1.00 14.65 490 ILE A O 1
ATOM 4732 N N . HIS A 1 491 ? 110.534 52.762 -1.949 1.00 14.78 491 HIS A N 1
ATOM 4733 C CA . HIS A 1 491 ? 109.622 53.777 -1.438 1.00 16.56 491 HIS A CA 1
ATOM 4734 C C . HIS A 1 491 ? 110.235 55.165 -1.513 1.00 17.15 491 HIS A C 1
ATOM 4735 O O . HIS A 1 491 ? 111.437 55.307 -1.747 1.00 17.64 491 HIS A O 1
ATOM 4745 N N . ALA A 1 492 ? 109.410 56.181 -1.279 1.00 18.38 492 ALA A N 1
ATOM 4746 C CA . ALA A 1 492 ? 109.834 57.578 -1.342 1.00 19.79 492 ALA A CA 1
ATOM 4747 C C . ALA A 1 492 ? 111.139 57.905 -0.622 1.00 20.13 492 ALA A C 1
ATOM 4748 O O . ALA A 1 492 ? 111.896 58.764 -1.064 1.00 21.53 492 ALA A O 1
ATOM 4751 N N . GLU A 1 493 ? 111.420 57.203 0.468 1.00 21.06 493 GLU A N 1
ATOM 4752 C CA . GLU A 1 493 ? 112.635 57.478 1.228 1.00 22.72 493 GLU A CA 1
ATOM 4753 C C . GLU A 1 493 ? 113.875 56.679 0.850 1.00 22.18 493 GLU A C 1
ATOM 4754 O O . GLU A 1 493 ? 114.934 56.853 1.454 1.00 22.54 493 GLU A O 1
ATOM 4761 N N . SER A 1 494 ? 113.747 55.786 -0.126 1.00 20.62 494 SER A N 1
ATOM 4762 C CA . SER A 1 494 ? 114.902 55.016 -0.572 1.00 19.00 494 SER A CA 1
ATOM 4763 C C . SER A 1 494 ? 115.371 55.569 -1.922 1.00 18.44 494 SER A C 1
ATOM 4764 O O . SER A 1 494 ? 116.285 55.035 -2.539 1.00 21.15 494 SER A O 1
ATOM 4769 N N . LYS A 1 495 ? 114.750 56.662 -2.354 1.00 18.71 495 LYS A N 1
ATOM 4770 C CA . LYS A 1 495 ? 115.080 57.306 -3.614 1.00 20.84 495 LYS A CA 1
ATOM 4771 C C . LYS A 1 495 ? 116.392 58.069 -3.481 1.00 22.47 495 LYS A C 1
ATOM 4772 O O . LYS A 1 495 ? 116.644 58.714 -2.463 1.00 20.50 495 LYS A O 1
ATOM 4782 N N . LEU A 1 496 ? 117.226 57.965 -4.509 1.00 22.05 496 LEU A N 1
ATOM 4783 C CA . LEU A 1 496 ? 118.517 58.638 -4.550 1.00 24.82 496 LEU A CA 1
ATOM 4784 C C . LEU A 1 496 ? 118.356 60.095 -4.981 1.00 26.21 496 LEU A C 1
ATOM 4785 O O . LEU A 1 496 ? 117.422 60.386 -5.756 1.00 27.24 496 LEU A O 1
ATOM 4792 N N . ALA B 2 1 ? 61.907 7.985 2.340 1.00 20.00 1 ALA B N 1
ATOM 4793 C CA . ALA B 2 1 ? 63.088 7.756 3.205 1.00 20.00 1 ALA B CA 1
ATOM 4794 C C . ALA B 2 1 ? 64.309 7.576 2.335 1.00 20.00 1 ALA B C 1
ATOM 4795 O O . ALA B 2 1 ? 64.193 7.158 1.178 1.00 20.00 1 ALA B O 1
ATOM 4800 N N . THR B 2 2 ? 65.472 7.851 2.915 1.00 21.81 2 THR B N 1
ATOM 4801 C CA . THR B 2 2 ? 66.748 7.719 2.228 1.00 18.62 2 THR B CA 1
ATOM 4802 C C . THR B 2 2 ? 67.714 6.918 3.093 1.00 21.20 2 THR B C 1
ATOM 4803 O O . THR B 2 2 ? 67.860 7.202 4.280 1.00 21.68 2 THR B O 1
ATOM 4809 N N . GLU B 2 3 ? 68.198 5.858 2.607 1.00 21.81 3 GLU B N 1
ATOM 4810 C CA . GLU B 2 3 ? 69.318 5.119 3.199 1.00 22.34 3 GLU B CA 1
ATOM 4811 C C . GLU B 2 3 ? 70.586 5.492 2.477 1.00 22.38 3 GLU B C 1
ATOM 4812 O O . GLU B 2 3 ? 70.627 5.551 1.245 1.00 18.38 3 GLU B O 1
ATOM 4819 N N . THR B 2 4 ? 71.660 5.788 3.218 1.00 22.28 4 THR B N 1
ATOM 4820 C CA . THR B 2 4 ? 72.866 6.053 2.430 1.00 26.12 4 THR B CA 1
ATOM 4821 C C . THR B 2 4 ? 74.106 5.421 3.131 1.00 27.06 4 THR B C 1
ATOM 4822 O O . THR B 2 4 ? 74.063 4.978 4.297 1.00 27.16 4 THR B O 1
ATOM 4828 N N . SER B 2 5 ? 75.063 5.166 2.249 1.00 23.65 5 SER B N 1
ATOM 4829 C CA . SER B 2 5 ? 76.302 4.442 2.536 1.00 23.82 5 SER B CA 1
ATOM 4830 C C . SER B 2 5 ? 77.433 5.046 1.745 1.00 23.13 5 SER B C 1
ATOM 4831 O O . SER B 2 5 ? 77.264 5.345 0.549 1.00 24.06 5 SER B O 1
ATOM 4836 N N . PHE B 2 6 ? 78.564 5.200 2.360 1.00 19.50 6 PHE B N 1
ATOM 4837 C CA . PHE B 2 6 ? 79.733 5.699 1.655 1.00 17.69 6 PHE B CA 1
ATOM 4838 C C . PHE B 2 6 ? 80.999 5.150 2.285 1.00 18.38 6 PHE B C 1
ATOM 4839 O O . PHE B 2 6 ? 81.025 4.829 3.476 1.00 16.28 6 PHE B O 1
ATOM 4848 N N . ILE B 2 7 ? 82.015 4.962 1.454 1.00 17.95 7 ILE B N 1
ATOM 4849 C CA . ILE B 2 7 ? 83.299 4.452 1.899 1.00 18.07 7 ILE B CA 1
ATOM 4850 C C . ILE B 2 7 ? 84.362 5.392 1.354 1.00 18.38 7 ILE B C 1
ATOM 4851 O O . ILE B 2 7 ? 84.436 5.619 0.147 1.00 16.72 7 ILE B O 1
ATOM 4857 N N . ILE B 2 8 ? 85.133 5.984 2.259 1.00 17.58 8 ILE B N 1
ATOM 4858 C CA . ILE B 2 8 ? 86.196 6.909 1.903 1.00 17.71 8 ILE B CA 1
ATOM 4859 C C . ILE B 2 8 ? 87.512 6.308 2.379 1.00 20.01 8 ILE B C 1
ATOM 4860 O O . ILE B 2 8 ? 87.728 6.163 3.584 1.00 19.36 8 ILE B O 1
ATOM 4866 N N . ASP B 2 9 ? 88.359 5.893 1.441 1.00 18.02 9 ASP B N 1
ATOM 4867 C CA . ASP B 2 9 ? 89.657 5.316 1.792 1.00 19.19 9 ASP B CA 1
ATOM 4868 C C . ASP B 2 9 ? 90.746 6.381 1.836 1.00 19.08 9 ASP B C 1
ATOM 4869 O O . ASP B 2 9 ? 91.859 6.131 2.297 1.00 23.11 9 ASP B O 1
ATOM 4875 N N . ALA B 2 10 ? 90.417 7.555 1.313 1.00 17.46 10 ALA B N 1
ATOM 4876 C CA . ALA B 2 10 ? 91.314 8.703 1.267 1.00 18.37 10 ALA B CA 1
ATOM 4877 C C . ALA B 2 10 ? 90.393 9.881 0.986 1.00 18.60 10 ALA B C 1
ATOM 4878 O O . ALA B 2 10 ? 89.542 9.819 0.091 1.00 18.67 10 ALA B O 1
ATOM 4881 N N . PHE B 2 11 ? 90.536 10.925 1.786 1.00 16.70 11 PHE B N 1
ATOM 4882 C CA . PHE B 2 11 ? 89.695 12.104 1.700 1.00 15.47 11 PHE B CA 1
ATOM 4883 C C . PHE B 2 11 ? 89.951 13.075 0.564 1.00 17.82 11 PHE B C 1
ATOM 4884 O O . PHE B 2 11 ? 91.030 13.106 -0.029 1.00 18.23 11 PHE B O 1
ATOM 4893 N N . ASN B 2 12 ? 88.935 13.886 0.291 1.00 17.07 12 ASN B N 1
ATOM 4894 C CA . ASN B 2 12 ? 88.985 14.916 -0.734 1.00 19.48 12 ASN B CA 1
ATOM 4895 C C . ASN B 2 12 ? 88.042 16.007 -0.268 1.00 18.83 12 ASN B C 1
ATOM 4896 O O . ASN B 2 12 ? 86.949 15.711 0.200 1.00 21.92 12 ASN B O 1
ATOM 4903 N N . LYS B 2 13 ? 88.445 17.262 -0.410 1.00 19.16 13 LYS B N 1
ATOM 4904 C CA . LYS B 2 13 ? 87.614 18.381 0.023 1.00 22.50 13 LYS B CA 1
ATOM 4905 C C . LYS B 2 13 ? 86.271 18.459 -0.688 1.00 21.22 13 LYS B C 1
ATOM 4906 O O . LYS B 2 13 ? 85.286 18.923 -0.114 1.00 21.31 13 LYS B O 1
ATOM 4916 N N . THR B 2 14 ? 86.238 17.999 -1.934 1.00 19.51 14 THR B N 1
ATOM 4917 C CA . THR B 2 14 ? 85.036 18.074 -2.756 1.00 18.07 14 THR B CA 1
ATOM 4918 C C . THR B 2 14 ? 83.696 17.655 -2.143 1.00 14.77 14 THR B C 1
ATOM 4919 O O . THR B 2 14 ? 82.712 18.377 -2.283 1.00 17.06 14 THR B O 1
ATOM 4925 N N . ASN B 2 15 ? 83.639 16.503 -1.482 1.00 14.38 15 ASN B N 1
ATOM 4926 C CA . ASN B 2 15 ? 82.379 16.052 -0.894 1.00 13.80 15 ASN B CA 1
ATOM 4927 C C . ASN B 2 15 ? 82.288 16.281 0.613 1.00 15.83 15 ASN B C 1
ATOM 4928 O O . ASN B 2 15 ? 81.495 15.625 1.296 1.00 16.39 15 ASN B O 1
ATOM 4936 N N . LEU B 2 16 ? 83.035 17.266 1.108 1.00 16.33 16 LEU B N 1
ATOM 4937 C CA . LEU B 2 16 ? 83.067 17.590 2.534 1.00 17.26 16 LEU B CA 1
ATOM 4938 C C . LEU B 2 16 ? 82.700 19.042 2.821 1.00 16.19 16 LEU B C 1
ATOM 4939 O O . LEU B 2 16 ? 82.782 19.899 1.947 1.00 16.37 16 LEU B O 1
ATOM 4945 N N . ILE B 2 17 ? 82.243 19.296 4.041 1.00 14.79 17 ILE B N 1
ATOM 4946 C CA . ILE B 2 17 ? 81.927 20.642 4.497 1.00 14.48 17 ILE B CA 1
ATOM 4947 C C . ILE B 2 17 ? 82.965 20.846 5.600 1.00 14.67 17 ILE B C 1
ATOM 4948 O O . ILE B 2 17 ? 82.960 20.126 6.602 1.00 16.93 17 ILE B O 1
ATOM 4954 N N . LEU B 2 18 ? 83.905 21.754 5.371 1.00 13.97 18 LEU B N 1
ATOM 4955 C CA . LEU B 2 18 ? 84.973 22.014 6.326 1.00 14.18 18 LEU B CA 1
ATOM 4956 C C . LEU B 2 18 ? 84.770 23.352 7.007 1.00 15.61 18 LEU B C 1
ATOM 4957 O O . LEU B 2 18 ? 84.520 24.361 6.353 1.00 16.71 18 LEU B O 1
ATOM 4963 N N . GLN B 2 19 ? 84.874 23.357 8.328 1.00 15.50 19 GLN B N 1
ATOM 4964 C CA . GLN B 2 19 ? 84.691 24.571 9.101 1.00 14.84 19 GLN B CA 1
ATOM 4965 C C . GLN B 2 19 ? 85.862 24.732 10.045 1.00 15.61 19 GLN B C 1
ATOM 4966 O O . GLN B 2 19 ? 86.277 23.777 10.705 1.00 14.26 19 GLN B O 1
ATOM 4975 N N . GLY B 2 20 ? 86.416 25.936 10.071 1.00 15.95 20 GLY B N 1
ATOM 4976 C CA . GLY B 2 20 ? 87.549 26.213 10.931 1.00 15.66 20 GLY B CA 1
ATOM 4977 C C . GLY B 2 20 ? 88.826 25.615 10.384 1.00 15.42 20 GLY B C 1
ATOM 4978 O O . GLY B 2 20 ? 89.005 25.501 9.169 1.00 16.93 20 GLY B O 1
ATOM 4980 N N . ASP B 2 21 ? 89.692 25.184 11.291 1.00 13.22 21 ASP B N 1
ATOM 4981 C CA . ASP B 2 21 ? 90.981 24.608 10.940 1.00 13.62 21 ASP B CA 1
ATOM 4982 C C . ASP B 2 21 ? 90.874 23.133 10.548 1.00 13.57 21 ASP B C 1
ATOM 4983 O O . ASP B 2 21 ? 91.373 22.248 11.251 1.00 13.14 21 ASP B O 1
ATOM 4989 N N . ALA B 2 22 ? 90.216 22.878 9.421 1.00 12.61 22 ALA B N 1
ATOM 4990 C CA . ALA B 2 22 ? 90.049 21.528 8.900 1.00 13.01 22 ALA B CA 1
ATOM 4991 C C . ALA B 2 22 ? 90.480 21.566 7.438 1.00 15.86 22 ALA B C 1
ATOM 4992 O O . ALA B 2 22 ? 90.002 22.398 6.669 1.00 17.15 22 ALA B O 1
ATOM 4995 N N . THR B 2 23 ? 91.412 20.702 7.061 1.00 17.11 23 THR B N 1
ATOM 4996 C CA . THR B 2 23 ? 91.894 20.660 5.685 1.00 18.39 23 THR B CA 1
ATOM 4997 C C . THR B 2 23 ? 92.131 19.209 5.280 1.00 17.30 23 THR B C 1
ATOM 4998 O O . THR B 2 23 ? 92.089 18.307 6.119 1.00 17.56 23 THR B O 1
ATOM 5004 N N . VAL B 2 24 ? 92.337 18.979 3.988 1.00 14.07 24 VAL B N 1
ATOM 5005 C CA . VAL B 2 24 ? 92.634 17.642 3.499 1.00 13.15 24 VAL B CA 1
ATOM 5006 C C . VAL B 2 24 ? 94.052 17.774 2.949 1.00 15.06 24 VAL B C 1
ATOM 5007 O O . VAL B 2 24 ? 94.337 18.674 2.153 1.00 16.12 24 VAL B O 1
ATOM 5012 N N . SER B 2 25 ? 94.964 16.948 3.437 1.00 16.94 25 SER B N 1
ATOM 5013 C CA . SER B 2 25 ? 96.344 17.017 2.981 1.00 17.17 25 SER B CA 1
ATOM 5014 C C . SER B 2 25 ? 96.524 16.353 1.614 1.00 18.85 25 SER B C 1
ATOM 5015 O O . SER B 2 25 ? 95.659 15.602 1.159 1.00 16.84 25 SER B O 1
ATOM 5020 N N . SER B 2 26 ? 97.660 16.619 0.976 1.00 19.99 26 SER B N 1
ATOM 5021 C CA . SER B 2 26 ? 97.973 16.061 -0.336 1.00 22.76 26 SER B CA 1
ATOM 5022 C C . SER B 2 26 ? 97.843 14.544 -0.400 1.00 21.67 26 SER B C 1
ATOM 5023 O O . SER B 2 26 ? 97.491 13.999 -1.442 1.00 23.45 26 SER B O 1
ATOM 5028 N N . ASN B 2 27 ? 98.120 13.863 0.706 1.00 20.86 27 ASN B N 1
ATOM 5029 C CA . ASN B 2 27 ? 98.012 12.412 0.732 1.00 22.22 27 ASN B CA 1
ATOM 5030 C C . ASN B 2 27 ? 96.634 11.875 1.148 1.00 20.53 27 ASN B C 1
ATOM 5031 O O . ASN B 2 27 ? 96.491 10.691 1.443 1.00 22.96 27 ASN B O 1
ATOM 5039 N N . GLY B 2 28 ? 95.625 12.744 1.170 1.00 18.36 28 GLY B N 1
ATOM 5040 C CA . GLY B 2 28 ? 94.273 12.312 1.498 1.00 15.05 28 GLY B CA 1
ATOM 5041 C C . GLY B 2 28 ? 93.848 12.165 2.947 1.00 18.67 28 GLY B C 1
ATOM 5042 O O . GLY B 2 28 ? 92.825 11.534 3.226 1.00 16.47 28 GLY B O 1
ATOM 5044 N N . ASN B 2 29 ? 94.622 12.721 3.872 1.00 17.18 29 ASN B N 1
ATOM 5045 C CA . ASN B 2 29 ? 94.274 12.652 5.288 1.00 17.38 29 ASN B CA 1
ATOM 5046 C C . ASN B 2 29 ? 93.486 13.886 5.665 1.00 15.25 29 ASN B C 1
ATOM 5047 O O . ASN B 2 29 ? 93.823 14.986 5.229 1.00 16.06 29 ASN B O 1
ATOM 5055 N N . LEU B 2 30 ? 92.431 13.706 6.453 1.00 15.04 30 LEU B N 1
ATOM 5056 C CA . LEU B 2 30 ? 91.636 14.829 6.940 1.00 12.98 30 LEU B CA 1
ATOM 5057 C C . LEU B 2 30 ? 92.421 15.300 8.163 1.00 14.74 30 LEU B C 1
ATOM 5058 O O . LEU B 2 30 ? 92.657 14.518 9.087 1.00 15.50 30 LEU B O 1
ATOM 5064 N N . GLN B 2 31 ? 92.869 16.547 8.145 1.00 12.26 31 GLN B N 1
ATOM 5065 C CA . GLN B 2 31 ? 93.659 17.093 9.238 1.00 14.03 31 GLN B CA 1
ATOM 5066 C C . GLN B 2 31 ? 92.943 18.223 9.950 1.00 15.78 31 GLN B C 1
ATOM 5067 O O . GLN B 2 31 ? 92.472 19.172 9.315 1.00 16.26 31 GLN B O 1
ATOM 5076 N N . LEU B 2 32 ? 92.892 18.138 11.276 1.00 13.70 32 LEU B N 1
ATOM 5077 C CA . LEU B 2 32 ? 92.231 19.153 12.080 1.00 12.74 32 LEU B CA 1
ATOM 5078 C C . LEU B 2 32 ? 93.129 19.635 13.215 1.00 13.03 32 LEU B C 1
ATOM 5079 O O . LEU B 2 32 ? 93.853 18.844 13.827 1.00 12.98 32 LEU B O 1
ATOM 5085 N N . SER B 2 33 ? 93.087 20.943 13.464 1.00 11.71 33 SER B N 1
ATOM 5086 C CA . SER B 2 33 ? 93.835 21.598 14.539 1.00 13.93 33 SER B CA 1
ATOM 5087 C C . SER B 2 33 ? 95.332 21.822 14.304 1.00 14.10 33 SER B C 1
ATOM 5088 O O . SER B 2 33 ? 96.034 22.305 15.196 1.00 13.45 33 SER B O 1
ATOM 5093 N N . TYR B 2 34 ? 95.818 21.550 13.099 1.00 12.36 34 TYR B N 1
ATOM 5094 C CA . TYR B 2 34 ? 97.240 21.722 12.816 1.00 12.08 34 TYR B CA 1
ATOM 5095 C C . TYR B 2 34 ? 97.800 23.132 12.922 1.00 11.95 34 TYR B C 1
ATOM 5096 O O . TYR B 2 34 ? 98.948 23.314 13.323 1.00 13.82 34 TYR B O 1
ATOM 5107 N N . ASN B 2 35 ? 96.997 24.121 12.556 1.00 10.94 35 ASN B N 1
ATOM 5108 C CA . ASN B 2 35 ? 97.431 25.513 12.534 1.00 13.22 35 ASN B CA 1
ATOM 5109 C C . ASN B 2 35 ? 96.876 26.414 13.616 1.00 13.69 35 ASN B C 1
ATOM 5110 O O . ASN B 2 35 ? 97.199 27.593 13.647 1.00 15.52 35 ASN B O 1
ATOM 5118 N N . SER B 2 36 ? 96.079 25.874 14.522 1.00 13.70 36 SER B N 1
ATOM 5119 C CA . SER B 2 36 ? 95.456 26.719 15.535 1.00 14.60 36 SER B CA 1
ATOM 5120 C C . SER B 2 36 ? 95.436 26.159 16.948 1.00 12.07 36 SER B C 1
ATOM 5121 O O . SER B 2 36 ? 95.918 25.051 17.212 1.00 12.96 36 SER B O 1
ATOM 5126 N N . TYR B 2 37 ? 94.874 26.935 17.861 1.00 13.25 37 TYR B N 1
ATOM 5127 C CA . TYR B 2 37 ? 94.762 26.520 19.251 1.00 11.75 37 TYR B CA 1
ATOM 5128 C C . TYR B 2 37 ? 93.510 27.145 19.827 1.00 13.97 37 TYR B C 1
ATOM 5129 O O . TYR B 2 37 ? 92.929 28.050 19.217 1.00 11.12 37 TYR B O 1
ATOM 5140 N N . ASP B 2 38 ? 93.060 26.609 20.958 1.00 13.02 38 ASP B N 1
ATOM 5141 C CA . ASP B 2 38 ? 91.891 27.120 21.667 1.00 14.01 38 ASP B CA 1
ATOM 5142 C C . ASP B 2 38 ? 90.701 27.433 20.753 1.00 14.64 38 ASP B C 1
ATOM 5143 O O . ASP B 2 38 ? 90.118 28.524 20.806 1.00 12.85 38 ASP B O 1
ATOM 5149 N N . SER B 2 39 ? 90.343 26.459 19.925 1.00 14.48 39 SER B N 1
ATOM 5150 C CA . SER B 2 39 ? 89.242 26.616 18.991 1.00 13.17 39 SER B CA 1
ATOM 5151 C C . SER B 2 39 ? 88.765 25.251 18.522 1.00 13.00 39 SER B C 1
ATOM 5152 O O . SER B 2 39 ? 89.432 24.237 18.735 1.00 13.51 39 SER B O 1
ATOM 5157 N N . MET B 2 40 ? 87.638 25.238 17.827 1.00 11.66 40 MET B N 1
ATOM 5158 C CA . MET B 2 40 ? 87.044 24.010 17.342 1.00 11.09 40 MET B CA 1
ATOM 5159 C C . MET B 2 40 ? 86.994 24.045 15.819 1.00 13.67 40 MET B C 1
ATOM 5160 O O . MET B 2 40 ? 86.785 25.104 15.219 1.00 15.69 40 MET B O 1
ATOM 5166 N N . SER B 2 41 ? 87.241 22.892 15.210 1.00 13.98 41 SER B N 1
ATOM 5167 C CA . SER B 2 41 ? 87.232 22.732 13.758 1.00 14.99 41 SER B CA 1
ATOM 5168 C C . SER B 2 41 ? 86.304 21.572 13.457 1.00 15.05 41 SER B C 1
ATOM 5169 O O . SER B 2 41 ? 86.247 20.612 14.225 1.00 14.95 41 SER B O 1
ATOM 5174 N N . ARG B 2 42 ? 85.597 21.630 12.338 1.00 13.46 42 ARG B N 1
ATOM 5175 C CA . ARG B 2 42 ? 84.672 20.564 12.000 1.00 14.31 42 ARG B CA 1
ATOM 5176 C C . ARG B 2 42 ? 84.727 20.148 10.533 1.00 12.89 42 ARG B C 1
ATOM 5177 O O . ARG B 2 42 ? 85.146 20.923 9.667 1.00 12.25 42 ARG B O 1
ATOM 5191 N N . ALA B 2 43 ? 84.338 18.906 10.275 1.00 12.27 43 ALA B N 1
ATOM 5192 C CA . ALA B 2 43 ? 84.307 18.358 8.921 1.00 14.82 43 ALA B CA 1
ATOM 5193 C C . ALA B 2 43 ? 83.109 17.427 8.829 1.00 13.98 43 ALA B C 1
ATOM 5194 O O . ALA B 2 43 ? 83.011 16.460 9.584 1.00 14.52 43 ALA B O 1
ATOM 5197 N N . PHE B 2 44 ? 82.184 17.731 7.926 1.00 13.47 44 PHE B N 1
ATOM 5198 C CA . PHE B 2 44 ? 80.984 16.921 7.750 1.00 12.75 44 PHE B CA 1
ATOM 5199 C C . PHE B 2 44 ? 80.880 16.392 6.335 1.00 15.94 44 PHE B C 1
ATOM 5200 O O . PHE B 2 44 ? 81.414 16.992 5.399 1.00 14.36 44 PHE B O 1
ATOM 5209 N N . TYR B 2 45 ? 80.176 15.279 6.171 1.00 16.05 45 TYR B N 1
ATOM 5210 C CA . TYR B 2 45 ? 79.943 14.736 4.836 1.00 15.85 45 TYR B CA 1
ATOM 5211 C C . TYR B 2 45 ? 78.939 15.738 4.254 1.00 15.34 45 TYR B C 1
ATOM 5212 O O . TYR B 2 45 ? 78.058 16.219 4.969 1.00 12.33 45 TYR B O 1
ATOM 5223 N N . SER B 2 46 ? 79.074 16.068 2.974 1.00 14.30 46 SER B N 1
ATOM 5224 C CA . SER B 2 46 ? 78.197 17.057 2.353 1.00 15.13 46 SER B CA 1
ATOM 5225 C C . SER B 2 46 ? 76.696 16.783 2.326 1.00 13.84 46 SER B C 1
ATOM 5226 O O . SER B 2 46 ? 75.904 17.720 2.329 1.00 17.89 46 SER B O 1
ATOM 5231 N N . ALA B 2 47 ? 76.292 15.521 2.295 1.00 13.05 47 ALA B N 1
ATOM 5232 C CA . ALA B 2 47 ? 74.863 15.206 2.270 1.00 15.74 47 ALA B CA 1
ATOM 5233 C C . ALA B 2 47 ? 74.318 14.895 3.662 1.00 18.97 47 ALA B C 1
ATOM 5234 O O . ALA B 2 47 ? 74.959 14.180 4.436 1.00 19.84 47 ALA B O 1
ATOM 5237 N N . PRO B 2 48 ? 73.135 15.440 4.005 1.00 20.36 48 PRO B N 1
ATOM 5238 C CA . PRO B 2 48 ? 72.524 15.190 5.314 1.00 19.89 48 PRO B CA 1
ATOM 5239 C C . PRO B 2 48 ? 72.047 13.743 5.336 1.00 21.29 48 PRO B C 1
ATOM 5240 O O . PRO B 2 48 ? 71.678 13.198 4.291 1.00 22.71 48 PRO B O 1
ATOM 5244 N N . ILE B 2 49 ? 72.075 13.117 6.507 1.00 17.79 49 ILE B N 1
ATOM 5245 C CA . ILE B 2 49 ? 71.632 11.740 6.651 1.00 18.99 49 ILE B CA 1
ATOM 5246 C C . ILE B 2 49 ? 70.306 11.724 7.403 1.00 19.13 49 ILE B C 1
ATOM 5247 O O . ILE B 2 49 ? 70.104 12.499 8.337 1.00 17.79 49 ILE B O 1
ATOM 5253 N N . GLN B 2 50 ? 69.380 10.884 6.957 1.00 18.76 50 GLN B N 1
ATOM 5254 C CA . GLN B 2 50 ? 68.087 10.767 7.614 1.00 18.73 50 GLN B CA 1
ATOM 5255 C C . GLN B 2 50 ? 68.194 9.703 8.701 1.00 21.24 50 GLN B C 1
ATOM 5256 O O . GLN B 2 50 ? 68.502 8.543 8.412 1.00 23.72 50 GLN B O 1
ATOM 5265 N N . ILE B 2 51 ? 67.991 10.106 9.953 1.00 23.57 51 ILE B N 1
ATOM 5266 C CA . ILE B 2 51 ? 68.055 9.174 11.079 1.00 23.95 51 ILE B CA 1
ATOM 5267 C C . ILE B 2 51 ? 66.651 8.732 11.469 1.00 26.23 51 ILE B C 1
ATOM 5268 O O . ILE B 2 51 ? 66.450 7.621 11.959 1.00 26.55 51 ILE B O 1
ATOM 5274 N N . ARG B 2 52 ? 65.670 9.582 11.195 1.00 27.51 52 ARG B N 1
ATOM 5275 C CA . ARG B 2 52 ? 64.295 9.267 11.534 1.00 29.44 52 ARG B CA 1
ATOM 5276 C C . ARG B 2 52 ? 63.351 9.701 10.422 1.00 28.78 52 ARG B C 1
ATOM 5277 O O . ARG B 2 52 ? 63.409 10.838 9.943 1.00 27.01 52 ARG B O 1
ATOM 5291 N N . ASP B 2 53 ? 62.507 8.773 9.995 1.00 30.08 53 ASP B N 1
ATOM 5292 C CA . ASP B 2 53 ? 61.531 9.037 8.949 1.00 33.65 53 ASP B CA 1
ATOM 5293 C C . ASP B 2 53 ? 60.246 9.502 9.623 1.00 35.48 53 ASP B C 1
ATOM 5294 O O . ASP B 2 53 ? 59.536 8.702 10.233 1.00 34.36 53 ASP B O 1
ATOM 5300 N N . SER B 2 54 ? 59.941 10.790 9.500 1.00 38.72 54 SER B N 1
ATOM 5301 C CA . SER B 2 54 ? 58.747 11.358 10.119 1.00 42.75 54 SER B CA 1
ATOM 5302 C C . SER B 2 54 ? 57.453 10.712 9.636 1.00 42.56 54 SER B C 1
ATOM 5303 O O . SER B 2 54 ? 56.484 10.619 10.381 1.00 44.06 54 SER B O 1
ATOM 5308 N N . THR B 2 55 ? 57.459 10.250 8.392 1.00 43.99 55 THR B N 1
ATOM 5309 C CA . THR B 2 55 ? 56.294 9.614 7.788 1.00 45.89 55 THR B CA 1
ATOM 5310 C C . THR B 2 55 ? 55.872 8.324 8.496 1.00 45.27 55 THR B C 1
ATOM 5311 O O . THR B 2 55 ? 54.693 7.978 8.506 1.00 44.99 55 THR B O 1
ATOM 5317 N N . THR B 2 56 ? 56.828 7.625 9.097 1.00 46.14 56 THR B N 1
ATOM 5318 C CA . THR B 2 56 ? 56.528 6.367 9.769 1.00 46.05 56 THR B CA 1
ATOM 5319 C C . THR B 2 56 ? 56.984 6.307 11.223 1.00 46.81 56 THR B C 1
ATOM 5320 O O . THR B 2 56 ? 56.690 5.341 11.930 1.00 49.19 56 THR B O 1
ATOM 5326 N N . GLY B 2 57 ? 57.732 7.316 11.658 1.00 45.40 57 GLY B N 1
ATOM 5327 C CA . GLY B 2 57 ? 58.237 7.328 13.020 1.00 45.65 57 GLY B CA 1
ATOM 5328 C C . GLY B 2 57 ? 59.395 6.357 13.186 1.00 44.30 57 GLY B C 1
ATOM 5329 O O . GLY B 2 57 ? 59.977 6.240 14.267 1.00 44.54 57 GLY B O 1
ATOM 5331 N N . ASN B 2 58 ? 59.746 5.685 12.094 1.00 42.45 58 ASN B N 1
ATOM 5332 C CA . ASN B 2 58 ? 60.826 4.709 12.066 1.00 42.17 58 ASN B CA 1
ATOM 5333 C C . ASN B 2 58 ? 62.188 5.380 12.205 1.00 39.23 58 ASN B C 1
ATOM 5334 O O . ASN B 2 58 ? 62.464 6.381 11.539 1.00 38.85 58 ASN B O 1
ATOM 5342 N N . VAL B 2 59 ? 63.028 4.836 13.077 1.00 36.15 59 VAL B N 1
ATOM 5343 C CA . VAL B 2 59 ? 64.370 5.365 13.291 1.00 35.85 59 VAL B CA 1
ATOM 5344 C C . VAL B 2 59 ? 65.382 4.375 12.706 1.00 34.69 59 VAL B C 1
ATOM 5345 O O . VAL B 2 59 ? 65.244 3.156 12.856 1.00 35.13 59 VAL B O 1
ATOM 5350 N N . ALA B 2 60 ? 66.379 4.907 12.010 1.00 30.74 60 ALA B N 1
ATOM 5351 C CA . ALA B 2 60 ? 67.386 4.093 11.352 1.00 27.12 60 ALA B CA 1
ATOM 5352 C C . ALA B 2 60 ? 68.514 3.593 12.229 1.00 27.11 60 ALA B C 1
ATOM 5353 O O . ALA B 2 60 ? 68.828 4.180 13.264 1.00 27.01 60 ALA B O 1
ATOM 5356 N N . SER B 2 61 ? 69.082 2.464 11.822 1.00 23.05 61 SER B N 1
ATOM 5357 C CA . SER B 2 61 ? 70.233 1.890 12.493 1.00 26.21 61 SER B CA 1
ATOM 5358 C C . SER B 2 61 ? 71.405 2.382 11.650 1.00 26.81 61 SER B C 1
ATOM 5359 O O . SER B 2 61 ? 71.269 2.543 10.431 1.00 27.51 61 SER B O 1
ATOM 5364 N N . PHE B 2 62 ? 72.532 2.677 12.281 1.00 25.03 62 PHE B N 1
ATOM 5365 C CA . PHE B 2 62 ? 73.695 3.120 11.529 1.00 23.96 62 PHE B CA 1
ATOM 5366 C C . PHE B 2 62 ? 74.961 2.472 12.069 1.00 24.55 62 PHE B C 1
ATOM 5367 O O . PHE B 2 62 ? 75.002 2.030 13.221 1.00 24.56 62 PHE B O 1
ATOM 5376 N N . ASP B 2 63 ? 75.964 2.358 11.212 1.00 20.73 63 ASP B N 1
ATOM 5377 C CA . ASP B 2 63 ? 77.234 1.752 11.570 1.00 20.63 63 ASP B CA 1
ATOM 5378 C C . ASP B 2 63 ? 78.298 2.598 10.888 1.00 21.08 63 ASP B C 1
ATOM 5379 O O . ASP B 2 63 ? 78.111 3.035 9.752 1.00 20.83 63 ASP B O 1
ATOM 5385 N N . THR B 2 64 ? 79.393 2.866 11.583 1.00 20.58 64 THR B N 1
ATOM 5386 C CA . THR B 2 64 ? 80.453 3.671 11.007 1.00 18.91 64 THR B CA 1
ATOM 5387 C C . THR B 2 64 ? 81.813 3.289 11.568 1.00 19.52 64 THR B C 1
ATOM 5388 O O . THR B 2 64 ? 81.943 2.988 12.756 1.00 18.15 64 THR B O 1
ATOM 5394 N N . ASN B 2 65 ? 82.806 3.224 10.687 1.00 20.60 65 ASN B N 1
ATOM 5395 C CA . ASN B 2 65 ? 84.169 2.896 11.084 1.00 20.68 65 ASN B CA 1
ATOM 5396 C C . ASN B 2 65 ? 85.056 4.007 10.592 1.00 20.20 65 ASN B C 1
ATOM 5397 O O . ASN B 2 65 ? 84.836 4.540 9.504 1.00 20.16 65 ASN B O 1
ATOM 5404 N N . PHE B 2 66 ? 86.066 4.346 11.378 1.00 17.87 66 PHE B N 1
ATOM 5405 C CA . PHE B 2 66 ? 87.044 5.338 10.966 1.00 17.21 66 PHE B CA 1
ATOM 5406 C C . PHE B 2 66 ? 88.342 5.101 11.715 1.00 16.93 66 PHE B C 1
ATOM 5407 O O . PHE B 2 66 ? 88.351 4.496 12.787 1.00 15.69 66 PHE B O 1
ATOM 5416 N N . THR B 2 67 ? 89.446 5.450 11.078 1.00 17.01 67 THR B N 1
ATOM 5417 C CA . THR B 2 67 ? 90.748 5.281 11.691 1.00 21.40 67 THR B CA 1
ATOM 5418 C C . THR B 2 67 ? 91.288 6.686 11.921 1.00 18.86 67 THR B C 1
ATOM 5419 O O . THR B 2 67 ? 91.230 7.540 11.033 1.00 19.13 67 THR B O 1
ATOM 5425 N N . MET B 2 68 ? 91.712 6.954 13.149 1.00 16.43 68 MET B N 1
ATOM 5426 C CA . MET B 2 68 ? 92.223 8.268 13.505 1.00 15.35 68 MET B CA 1
ATOM 5427 C C . MET B 2 68 ? 93.614 8.167 14.104 1.00 16.25 68 MET B C 1
ATOM 5428 O O . MET B 2 68 ? 94.070 7.082 14.464 1.00 16.43 68 MET B O 1
ATOM 5434 N N . ASN B 2 69 ? 94.306 9.294 14.163 1.00 15.92 69 ASN B N 1
ATOM 5435 C CA . ASN B 2 69 ? 95.633 9.338 14.746 1.00 15.32 69 ASN B CA 1
ATOM 5436 C C . ASN B 2 69 ? 95.733 10.659 15.486 1.00 17.44 69 ASN B C 1
ATOM 5437 O O . ASN B 2 69 ? 95.777 11.730 14.868 1.00 19.03 69 ASN B O 1
ATOM 5445 N N . ILE B 2 70 ? 95.650 10.586 16.808 1.00 14.46 70 ILE B N 1
ATOM 5446 C CA . ILE B 2 70 ? 95.732 11.767 17.650 1.00 15.31 70 ILE B CA 1
ATOM 5447 C C . ILE B 2 70 ? 97.149 11.901 18.196 1.00 15.85 70 ILE B C 1
ATOM 5448 O O . ILE B 2 70 ? 97.715 10.932 18.702 1.00 19.37 70 ILE B O 1
ATOM 5454 N N . ARG B 2 71 ? 97.740 13.079 18.045 1.00 15.18 71 ARG B N 1
ATOM 5455 C CA . ARG B 2 71 ? 99.078 13.335 18.564 1.00 18.94 71 ARG B CA 1
ATOM 5456 C C . ARG B 2 71 ? 98.941 14.449 19.588 1.00 17.93 71 ARG B C 1
ATOM 5457 O O . ARG B 2 71 ? 98.752 15.607 19.228 1.00 17.28 71 ARG B O 1
ATOM 5471 N N . THR B 2 72 ? 99.047 14.093 20.864 1.00 18.94 72 THR B N 1
ATOM 5472 C CA . THR B 2 72 ? 98.899 15.050 21.959 1.00 24.06 72 THR B CA 1
ATOM 5473 C C . THR B 2 72 ? 99.955 16.150 22.038 1.00 28.82 72 THR B C 1
ATOM 5474 O O . THR B 2 72 ? 99.642 17.284 22.410 1.00 30.72 72 THR B O 1
ATOM 5480 N N . HIS B 2 73 ? 101.200 15.815 21.704 1.00 32.78 73 HIS B N 1
ATOM 5481 C CA . HIS B 2 73 ? 102.314 16.770 21.762 1.00 37.10 73 HIS B CA 1
ATOM 5482 C C . HIS B 2 73 ? 102.536 17.194 23.209 1.00 41.63 73 HIS B C 1
ATOM 5483 O O . HIS B 2 73 ? 102.868 18.347 23.487 1.00 42.91 73 HIS B O 1
ATOM 5493 N N . ARG B 2 74 ? 102.330 16.253 24.123 1.00 46.63 74 ARG B N 1
ATOM 5494 C CA . ARG B 2 74 ? 102.496 16.501 25.547 1.00 52.12 74 ARG B CA 1
ATOM 5495 C C . ARG B 2 74 ? 103.240 15.321 26.161 1.00 54.90 74 ARG B C 1
ATOM 5496 O O . ARG B 2 74 ? 102.959 14.171 25.752 1.00 56.47 74 ARG B O 1
ATOM 5499 N N . SER B 2 78 ? 84.560 17.891 23.484 1.00 21.03 78 SER B N 1
ATOM 5500 C CA . SER B 2 78 ? 85.724 17.606 24.361 1.00 20.27 78 SER B CA 1
ATOM 5501 C C . SER B 2 78 ? 86.439 18.905 24.667 1.00 20.60 78 SER B C 1
ATOM 5502 O O . SER B 2 78 ? 86.334 19.863 23.901 1.00 20.92 78 SER B O 1
ATOM 5506 N N . ALA B 2 79 ? 87.131 18.940 25.805 1.00 20.45 79 ALA B N 1
ATOM 5507 C CA . ALA B 2 79 ? 87.919 20.102 26.202 1.00 20.01 79 ALA B CA 1
ATOM 5508 C C . ALA B 2 79 ? 89.077 20.172 25.199 1.00 17.35 79 ALA B C 1
ATOM 5509 O O . ALA B 2 79 ? 89.458 21.243 24.720 1.00 17.57 79 ALA B O 1
ATOM 5512 N N . VAL B 2 80 ? 89.645 19.003 24.927 1.00 14.12 80 VAL B N 1
ATOM 5513 C CA . VAL B 2 80 ? 90.737 18.822 23.981 1.00 13.41 80 VAL B CA 1
ATOM 5514 C C . VAL B 2 80 ? 90.505 17.401 23.471 1.00 15.16 80 VAL B C 1
ATOM 5515 O O . VAL B 2 80 ? 90.359 16.472 24.274 1.00 17.08 80 VAL B O 1
ATOM 5520 N N . GLY B 2 81 ? 90.366 17.235 22.160 1.00 13.77 81 GLY B N 1
ATOM 5521 C CA . GLY B 2 81 ? 90.158 15.902 21.630 1.00 14.28 81 GLY B CA 1
ATOM 5522 C C . GLY B 2 81 ? 89.418 15.864 20.314 1.00 15.82 81 GLY B C 1
ATOM 5523 O O . GLY B 2 81 ? 89.201 16.902 19.685 1.00 14.38 81 GLY B O 1
ATOM 5525 N N . LEU B 2 82 ? 89.039 14.659 19.903 1.00 15.42 82 LEU B N 1
ATOM 5526 C CA . LEU B 2 82 ? 88.323 14.442 18.653 1.00 15.93 82 LEU B CA 1
ATOM 5527 C C . LEU B 2 82 ? 86.964 13.838 18.969 1.00 17.15 82 LEU B C 1
ATOM 5528 O O . LEU B 2 82 ? 86.866 12.854 19.708 1.00 19.11 82 LEU B O 1
ATOM 5534 N N . ASP B 2 83 ? 85.915 14.422 18.405 1.00 14.27 83 ASP B N 1
ATOM 5535 C CA . ASP B 2 83 ? 84.560 13.952 18.639 1.00 15.21 83 ASP B CA 1
ATOM 5536 C C . ASP B 2 83 ? 83.860 13.582 17.342 1.00 16.22 83 ASP B C 1
ATOM 5537 O O . ASP B 2 83 ? 84.101 14.198 16.305 1.00 16.32 83 ASP B O 1
ATOM 5543 N N . PHE B 2 84 ? 83.016 12.561 17.397 1.00 14.85 84 PHE B N 1
ATOM 5544 C CA . PHE B 2 84 ? 82.230 12.175 16.238 1.00 15.61 84 PHE B CA 1
ATOM 5545 C C . PHE B 2 84 ? 80.866 12.766 16.566 1.00 16.66 84 PHE B C 1
ATOM 5546 O O . PHE B 2 84 ? 80.357 12.581 17.676 1.00 18.29 84 PHE B O 1
ATOM 5555 N N . VAL B 2 85 ? 80.263 13.471 15.622 1.00 15.63 85 VAL B N 1
ATOM 5556 C CA . VAL B 2 85 ? 78.996 14.120 15.901 1.00 17.56 85 VAL B CA 1
ATOM 5557 C C . VAL B 2 85 ? 77.879 13.913 14.887 1.00 18.35 85 VAL B C 1
ATOM 5558 O O . VAL B 2 85 ? 78.132 13.652 13.711 1.00 18.00 85 VAL B O 1
ATOM 5563 N N . LEU B 2 86 ? 76.646 13.993 15.381 1.00 19.88 86 LEU B N 1
ATOM 5564 C CA . LEU B 2 86 ? 75.440 13.914 14.560 1.00 21.16 86 LEU B CA 1
ATOM 5565 C C . LEU B 2 86 ? 74.763 15.228 14.916 1.00 20.01 86 LEU B C 1
ATOM 5566 O O . LEU B 2 86 ? 74.258 15.390 16.030 1.00 20.12 86 LEU B O 1
ATOM 5572 N N . VAL B 2 87 ? 74.839 16.195 14.009 1.00 20.29 87 VAL B N 1
ATOM 5573 C CA . VAL B 2 87 ? 74.272 17.520 14.237 1.00 20.14 87 VAL B CA 1
ATOM 5574 C C . VAL B 2 87 ? 72.974 17.732 13.462 1.00 24.04 87 VAL B C 1
ATOM 5575 O O . VAL B 2 87 ? 72.960 17.610 12.238 1.00 24.81 87 VAL B O 1
ATOM 5580 N N . PRO B 2 88 ? 71.862 18.030 14.164 1.00 26.38 88 PRO B N 1
ATOM 5581 C CA . PRO B 2 88 ? 70.569 18.254 13.502 1.00 26.93 88 PRO B CA 1
ATOM 5582 C C . PRO B 2 88 ? 70.692 19.368 12.467 1.00 29.13 88 PRO B C 1
ATOM 5583 O O . PRO B 2 88 ? 71.347 20.380 12.727 1.00 25.92 88 PRO B O 1
ATOM 5587 N N . VAL B 2 89 ? 70.095 19.176 11.292 1.00 32.08 89 VAL B N 1
ATOM 5588 C CA . VAL B 2 89 ? 70.167 20.192 10.241 1.00 36.23 89 VAL B CA 1
ATOM 5589 C C . VAL B 2 89 ? 69.398 21.444 10.668 1.00 40.93 89 VAL B C 1
ATOM 5590 O O . VAL B 2 89 ? 69.626 22.528 10.142 1.00 41.92 89 VAL B O 1
ATOM 5595 N N . ASP B 2 96 ? 70.803 19.735 20.350 1.00 55.36 96 ASP B N 1
ATOM 5596 C CA . ASP B 2 96 ? 70.245 18.388 20.347 1.00 51.43 96 ASP B CA 1
ATOM 5597 C C . ASP B 2 96 ? 71.192 17.210 19.715 1.00 47.79 96 ASP B C 1
ATOM 5598 O O . ASP B 2 96 ? 70.917 16.104 19.256 1.00 49.40 96 ASP B O 1
ATOM 5603 N N . THR B 2 97 ? 72.414 17.721 19.669 1.00 40.68 97 THR B N 1
ATOM 5604 C CA . THR B 2 97 ? 73.522 17.007 19.062 1.00 34.32 97 THR B CA 1
ATOM 5605 C C . THR B 2 97 ? 73.917 15.773 19.872 1.00 32.71 97 THR B C 1
ATOM 5606 O O . THR B 2 97 ? 73.928 15.817 21.107 1.00 33.52 97 THR B O 1
ATOM 5612 N N . VAL B 2 98 ? 74.177 14.661 19.186 1.00 29.12 98 VAL B N 1
ATOM 5613 C CA . VAL B 2 98 ? 74.636 13.451 19.862 1.00 27.86 98 VAL B CA 1
ATOM 5614 C C . VAL B 2 98 ? 76.119 13.355 19.482 1.00 27.32 98 VAL B C 1
ATOM 5615 O O . VAL B 2 98 ? 76.487 13.424 18.302 1.00 22.89 98 VAL B O 1
ATOM 5620 N N . THR B 2 99 ? 76.967 13.296 20.500 1.00 24.34 99 THR B N 1
ATOM 5621 C CA . THR B 2 99 ? 78.407 13.271 20.316 1.00 24.55 99 THR B CA 1
ATOM 5622 C C . THR B 2 99 ? 79.082 12.112 21.018 1.00 23.55 99 THR B C 1
ATOM 5623 O O . THR B 2 99 ? 78.633 11.669 22.071 1.00 22.05 99 THR B O 1
ATOM 5629 N N . VAL B 2 100 ? 80.156 11.621 20.411 1.00 21.37 100 VAL B N 1
ATOM 5630 C CA . VAL B 2 100 ? 80.976 10.566 20.981 1.00 18.49 100 VAL B CA 1
ATOM 5631 C C . VAL B 2 100 ? 82.289 11.310 21.172 1.00 19.90 100 VAL B C 1
ATOM 5632 O O . VAL B 2 100 ? 82.921 11.724 20.202 1.00 17.55 100 VAL B O 1
ATOM 5637 N N . GLU B 2 101 ? 82.653 11.551 22.423 1.00 18.04 101 GLU B N 1
ATOM 5638 C CA . GLU B 2 101 ? 83.855 12.303 22.736 1.00 17.50 101 GLU B CA 1
ATOM 5639 C C . GLU B 2 101 ? 85.080 11.497 23.123 1.00 19.61 101 GLU B C 1
ATOM 5640 O O . GLU B 2 101 ? 85.006 10.618 23.986 1.00 18.12 101 GLU B O 1
ATOM 5647 N N . PHE B 2 102 ? 86.197 11.776 22.456 1.00 14.61 102 PHE B N 1
ATOM 5648 C CA . PHE B 2 102 ? 87.466 11.139 22.780 1.00 17.97 102 PHE B CA 1
ATOM 5649 C C . PHE B 2 102 ? 88.255 12.303 23.379 1.00 18.97 102 PHE B C 1
ATOM 5650 O O . PHE B 2 102 ? 89.034 12.973 22.694 1.00 17.88 102 PHE B O 1
ATOM 5659 N N . ASP B 2 103 ? 87.955 12.593 24.643 1.00 18.39 103 ASP B N 1
ATOM 5660 C CA . ASP B 2 103 ? 88.562 13.701 25.368 1.00 19.33 103 ASP B CA 1
ATOM 5661 C C . ASP B 2 103 ? 89.918 13.326 25.957 1.00 20.38 103 ASP B C 1
ATOM 5662 O O . ASP B 2 103 ? 89.995 12.531 26.900 1.00 18.42 103 ASP B O 1
ATOM 5668 N N . THR B 2 104 ? 90.973 13.947 25.435 1.00 17.98 104 THR B N 1
ATOM 5669 C CA . THR B 2 104 ? 92.331 13.682 25.886 1.00 18.01 104 THR B CA 1
ATOM 5670 C C . THR B 2 104 ? 92.699 14.495 27.111 1.00 18.98 104 THR B C 1
ATOM 5671 O O . THR B 2 104 ? 93.685 14.192 27.778 1.00 21.07 104 THR B O 1
ATOM 5677 N N . PHE B 2 105 ? 91.950 15.562 27.369 1.00 17.95 105 PHE B N 1
ATOM 5678 C CA . PHE B 2 105 ? 92.217 16.392 28.532 1.00 18.66 105 PHE B CA 1
ATOM 5679 C C . PHE B 2 105 ? 91.623 15.736 29.771 1.00 21.11 105 PHE B C 1
ATOM 5680 O O . PHE B 2 105 ? 92.279 15.644 30.804 1.00 21.97 105 PHE B O 1
ATOM 5689 N N . LEU B 2 106 ? 90.368 15.306 29.663 1.00 22.64 106 LEU B N 1
ATOM 5690 C CA . LEU B 2 106 ? 89.670 14.649 30.766 1.00 25.32 106 LEU B CA 1
ATOM 5691 C C . LEU B 2 106 ? 89.991 13.158 30.830 1.00 26.99 106 LEU B C 1
ATOM 5692 O O . LEU B 2 106 ? 89.628 12.489 31.795 1.00 29.22 106 LEU B O 1
ATOM 5698 N N . SER B 2 107 ? 90.652 12.643 29.795 1.00 24.53 107 SER B N 1
ATOM 5699 C CA . SER B 2 107 ? 91.008 11.230 29.710 1.00 24.78 107 SER B CA 1
ATOM 5700 C C . SER B 2 107 ? 89.776 10.350 29.833 1.00 24.34 107 SER B C 1
ATOM 5701 O O . SER B 2 107 ? 89.770 9.353 30.555 1.00 23.94 107 SER B O 1
ATOM 5706 N N . ARG B 2 108 ? 88.744 10.713 29.079 1.00 26.50 108 ARG B N 1
ATOM 5707 C CA . ARG B 2 108 ? 87.515 9.924 29.117 1.00 27.85 108 ARG B CA 1
ATOM 5708 C C . ARG B 2 108 ? 86.864 9.872 27.732 1.00 24.97 108 ARG B C 1
ATOM 5709 O O . ARG B 2 108 ? 87.109 10.728 26.876 1.00 24.19 108 ARG B O 1
ATOM 5723 N N . ILE B 2 109 ? 86.112 8.805 27.517 1.00 21.90 109 ILE B N 1
ATOM 5724 C CA . ILE B 2 109 ? 85.379 8.592 26.280 1.00 21.30 109 ILE B CA 1
ATOM 5725 C C . ILE B 2 109 ? 83.929 8.673 26.738 1.00 21.45 109 ILE B C 1
ATOM 5726 O O . ILE B 2 109 ? 83.529 7.947 27.647 1.00 21.67 109 ILE B O 1
ATOM 5732 N N . SER B 2 110 ? 83.164 9.593 26.162 1.00 19.32 110 SER B N 1
ATOM 5733 C CA . SER B 2 110 ? 81.772 9.775 26.551 1.00 20.42 110 SER B CA 1
ATOM 5734 C C . SER B 2 110 ? 80.770 9.700 25.404 1.00 23.10 110 SER B C 1
ATOM 5735 O O . SER B 2 110 ? 81.095 10.004 24.252 1.00 21.39 110 SER B O 1
ATOM 5740 N N . ILE B 2 111 ? 79.560 9.265 25.735 1.00 22.53 111 ILE B N 1
ATOM 5741 C CA . ILE B 2 111 ? 78.455 9.226 24.792 1.00 24.94 111 ILE B CA 1
ATOM 5742 C C . ILE B 2 111 ? 77.635 10.373 25.368 1.00 27.95 111 ILE B C 1
ATOM 5743 O O . ILE B 2 111 ? 77.090 10.292 26.476 1.00 28.11 111 ILE B O 1
ATOM 5749 N N . ASP B 2 112 ? 77.662 11.485 24.659 1.00 27.52 112 ASP B N 1
ATOM 5750 C CA . ASP B 2 112 ? 77.012 12.696 25.088 1.00 30.41 112 ASP B CA 1
ATOM 5751 C C . ASP B 2 112 ? 75.818 13.036 24.207 1.00 34.64 112 ASP B C 1
ATOM 5752 O O . ASP B 2 112 ? 75.854 12.844 22.993 1.00 33.73 112 ASP B O 1
ATOM 5758 N N . VAL B 2 113 ? 74.750 13.512 24.831 1.00 37.23 113 VAL B N 1
ATOM 5759 C CA . VAL B 2 113 ? 73.551 13.913 24.110 1.00 41.37 113 VAL B CA 1
ATOM 5760 C C . VAL B 2 113 ? 73.109 15.217 24.751 1.00 45.32 113 VAL B C 1
ATOM 5761 O O . VAL B 2 113 ? 72.919 15.277 25.969 1.00 46.35 113 VAL B O 1
ATOM 5766 N N . ASN B 2 114 ? 73.029 16.274 23.948 1.00 50.69 114 ASN B N 1
ATOM 5767 C CA . ASN B 2 114 ? 72.630 17.593 24.437 1.00 57.75 114 ASN B CA 1
ATOM 5768 C C . ASN B 2 114 ? 73.531 18.059 25.574 1.00 59.45 114 ASN B C 1
ATOM 5769 O O . ASN B 2 114 ? 73.058 18.618 26.562 1.00 60.59 114 ASN B O 1
ATOM 5777 N N . ASN B 2 115 ? 74.830 17.818 25.429 1.00 61.95 115 ASN B N 1
ATOM 5778 C CA . ASN B 2 115 ? 75.830 18.198 26.430 1.00 63.98 115 ASN B CA 1
ATOM 5779 C C . ASN B 2 115 ? 75.810 17.365 27.710 1.00 63.62 115 ASN B C 1
ATOM 5780 O O . ASN B 2 115 ? 76.660 17.549 28.585 1.00 64.38 115 ASN B O 1
ATOM 5788 N N . ASN B 2 116 ? 74.901 16.397 27.781 1.00 62.02 116 ASN B N 1
ATOM 5789 C CA . ASN B 2 116 ? 74.793 15.524 28.945 1.00 59.63 116 ASN B CA 1
ATOM 5790 C C . ASN B 2 116 ? 75.449 14.185 28.653 1.00 57.59 116 ASN B C 1
ATOM 5791 O O . ASN B 2 116 ? 75.057 13.482 27.719 1.00 56.75 116 ASN B O 1
ATOM 5799 N N . ASP B 2 117 ? 76.476 13.850 29.423 1.00 53.98 117 ASP B N 1
ATOM 5800 C CA . ASP B 2 117 ? 77.171 12.587 29.230 1.00 53.67 117 ASP B CA 1
ATOM 5801 C C . ASP B 2 117 ? 76.320 11.434 29.726 1.00 51.94 117 ASP B C 1
ATOM 5802 O O . ASP B 2 117 ? 76.193 11.217 30.928 1.00 53.57 117 ASP B O 1
ATOM 5808 N N . ILE B 2 118 ? 75.715 10.718 28.788 1.00 49.10 118 ILE B N 1
ATOM 5809 C CA . ILE B 2 118 ? 74.867 9.576 29.099 1.00 47.48 118 ILE B CA 1
ATOM 5810 C C . ILE B 2 118 ? 75.678 8.410 29.659 1.00 44.77 118 ILE B C 1
ATOM 5811 O O . ILE B 2 118 ? 75.169 7.604 30.437 1.00 45.66 118 ILE B O 1
ATOM 5817 N N . LYS B 2 119 ? 76.941 8.326 29.268 1.00 40.20 119 LYS B N 1
ATOM 5818 C CA . LYS B 2 119 ? 77.802 7.246 29.718 1.00 39.47 119 LYS B CA 1
ATOM 5819 C C . LYS B 2 119 ? 79.238 7.575 29.327 1.00 38.94 119 LYS B C 1
ATOM 5820 O O . LYS B 2 119 ? 79.481 8.130 28.257 1.00 36.01 119 LYS B O 1
ATOM 5830 N N . SER B 2 120 ? 80.185 7.262 30.203 1.00 35.69 120 SER B N 1
ATOM 5831 C CA . SER B 2 120 ? 81.583 7.520 29.910 1.00 34.58 120 SER B CA 1
ATOM 5832 C C . SER B 2 120 ? 82.489 6.555 30.645 1.00 33.16 120 SER B C 1
ATOM 5833 O O . SER B 2 120 ? 82.147 6.065 31.718 1.00 35.23 120 SER B O 1
ATOM 5838 N N . VAL B 2 121 ? 83.616 6.238 30.025 1.00 30.00 121 VAL B N 1
ATOM 5839 C CA . VAL B 2 121 ? 84.602 5.345 30.606 1.00 28.68 121 VAL B CA 1
ATOM 5840 C C . VAL B 2 121 ? 85.941 6.046 30.485 1.00 28.39 121 VAL B C 1
ATOM 5841 O O . VAL B 2 121 ? 86.109 6.928 29.642 1.00 25.08 121 VAL B O 1
ATOM 5846 N N . PRO B 2 122 ? 86.874 5.753 31.396 1.00 29.57 122 PRO B N 1
ATOM 5847 C CA . PRO B 2 122 ? 88.168 6.423 31.274 1.00 28.25 122 PRO B CA 1
ATOM 5848 C C . PRO B 2 122 ? 89.004 5.706 30.221 1.00 26.31 122 PRO B C 1
ATOM 5849 O O . PRO B 2 122 ? 88.706 4.567 29.859 1.00 25.74 122 PRO B O 1
ATOM 5853 N N . TRP B 2 123 ? 90.000 6.393 29.681 1.00 24.79 123 TRP B N 1
ATOM 5854 C CA . TRP B 2 123 ? 90.883 5.784 28.700 1.00 27.13 123 TRP B CA 1
ATOM 5855 C C . TRP B 2 123 ? 92.273 6.363 28.861 1.00 28.52 123 TRP B C 1
ATOM 5856 O O . TRP B 2 123 ? 92.438 7.505 29.301 1.00 27.89 123 TRP B O 1
ATOM 5869 N N . ASP B 2 124 ? 93.256 5.532 28.571 1.00 30.71 124 ASP B N 1
ATOM 5870 C CA . ASP B 2 124 ? 94.637 5.969 28.661 1.00 33.09 124 ASP B CA 1
ATOM 5871 C C . ASP B 2 124 ? 95.103 6.421 27.287 1.00 31.63 124 ASP B C 1
ATOM 5872 O O . ASP B 2 124 ? 95.408 5.595 26.423 1.00 30.67 124 ASP B O 1
ATOM 5878 N N . VAL B 2 125 ? 95.097 7.731 27.073 1.00 32.70 125 VAL B N 1
ATOM 5879 C CA . VAL B 2 125 ? 95.503 8.313 25.797 1.00 32.53 125 VAL B CA 1
ATOM 5880 C C . VAL B 2 125 ? 96.908 7.844 25.405 1.00 33.23 125 VAL B C 1
ATOM 5881 O O . VAL B 2 125 ? 97.240 7.762 24.224 1.00 34.06 125 VAL B O 1
ATOM 5886 N N . HIS B 2 126 ? 97.715 7.493 26.401 1.00 33.65 126 HIS B N 1
ATOM 5887 C CA . HIS B 2 126 ? 99.075 7.025 26.160 1.00 35.98 126 HIS B CA 1
ATOM 5888 C C . HIS B 2 126 ? 99.118 5.742 25.326 1.00 32.47 126 HIS B C 1
ATOM 5889 O O . HIS B 2 126 ? 100.103 5.472 24.643 1.00 30.96 126 HIS B O 1
ATOM 5899 N N . ASP B 2 127 ? 98.051 4.957 25.382 1.00 30.13 127 ASP B N 1
ATOM 5900 C CA . ASP B 2 127 ? 97.987 3.715 24.623 1.00 31.96 127 ASP B CA 1
ATOM 5901 C C . ASP B 2 127 ? 97.677 3.923 23.139 1.00 30.64 127 ASP B C 1
ATOM 5902 O O . ASP B 2 127 ? 97.804 2.991 22.343 1.00 30.29 127 ASP B O 1
ATOM 5908 N N . TYR B 2 128 ? 97.262 5.130 22.767 1.00 27.19 128 TYR B N 1
ATOM 5909 C CA . TYR B 2 128 ? 96.905 5.421 21.380 1.00 27.28 128 TYR B CA 1
ATOM 5910 C C . TYR B 2 128 ? 97.603 6.647 20.804 1.00 27.68 128 TYR B C 1
ATOM 5911 O O . TYR B 2 128 ? 97.497 6.918 19.607 1.00 28.11 128 TYR B O 1
ATOM 5922 N N . ASP B 2 129 ? 98.302 7.390 21.652 1.00 26.34 129 ASP B N 1
ATOM 5923 C CA . ASP B 2 129 ? 98.986 8.605 21.233 1.00 26.44 129 ASP B CA 1
ATOM 5924 C C . ASP B 2 129 ? 99.960 8.396 20.072 1.00 26.27 129 ASP B C 1
ATOM 5925 O O . ASP B 2 129 ? 100.873 7.575 20.152 1.00 26.82 129 ASP B O 1
ATOM 5931 N N . GLY B 2 130 ? 99.730 9.132 18.987 1.00 24.15 130 GLY B N 1
ATOM 5932 C CA . GLY B 2 130 ? 100.580 9.054 17.808 1.00 24.53 130 GLY B CA 1
ATOM 5933 C C . GLY B 2 130 ? 100.450 7.775 17.000 1.00 24.23 130 GLY B C 1
ATOM 5934 O O . GLY B 2 130 ? 101.239 7.533 16.090 1.00 24.92 130 GLY B O 1
ATOM 5936 N N . GLN B 2 131 ? 99.420 6.984 17.274 1.00 25.19 131 GLN B N 1
ATOM 5937 C CA . GLN B 2 131 ? 99.230 5.721 16.576 1.00 25.43 131 GLN B CA 1
ATOM 5938 C C . GLN B 2 131 ? 97.848 5.568 15.959 1.00 24.30 131 GLN B C 1
ATOM 5939 O O . GLN B 2 131 ? 96.870 6.131 16.447 1.00 23.00 131 GLN B O 1
ATOM 5948 N N . ASN B 2 132 ? 97.802 4.747 14.891 1.00 20.00 132 ASN B N 1
ATOM 5949 C CA . ASN B 2 132 ? 96.517 4.624 14.222 1.00 20.00 132 ASN B CA 1
ATOM 5950 C C . ASN B 2 132 ? 95.542 3.785 15.111 1.00 20.00 132 ASN B C 1
ATOM 5951 O O . ASN B 2 132 ? 95.864 2.705 15.638 1.00 20.00 132 ASN B O 1
ATOM 5959 N N . ALA B 2 133 ? 94.402 4.405 15.350 1.00 20.35 133 ALA B N 1
ATOM 5960 C CA . ALA B 2 133 ? 93.385 3.833 16.211 1.00 22.19 133 ALA B CA 1
ATOM 5961 C C . ALA B 2 133 ? 92.152 3.607 15.357 1.00 23.01 133 ALA B C 1
ATOM 5962 O O . ALA B 2 133 ? 91.774 4.474 14.566 1.00 23.26 133 ALA B O 1
ATOM 5965 N N . GLU B 2 134 ? 91.558 2.426 15.468 1.00 24.23 134 GLU B N 1
ATOM 5966 C CA . GLU B 2 134 ? 90.354 2.105 14.712 1.00 24.30 134 GLU B CA 1
ATOM 5967 C C . GLU B 2 134 ? 89.136 2.295 15.608 1.00 23.32 134 GLU B C 1
ATOM 5968 O O . GLU B 2 134 ? 89.093 1.792 16.733 1.00 24.20 134 GLU B O 1
ATOM 5975 N N . VAL B 2 135 ? 88.161 3.047 15.116 1.00 19.10 135 VAL B N 1
ATOM 5976 C CA . VAL B 2 135 ? 86.954 3.330 15.873 1.00 18.05 135 VAL B CA 1
ATOM 5977 C C . VAL B 2 135 ? 85.709 2.829 15.157 1.00 19.49 135 VAL B C 1
ATOM 5978 O O . VAL B 2 135 ? 85.580 2.983 13.940 1.00 20.59 135 VAL B O 1
ATOM 5983 N N . ARG B 2 136 ? 84.809 2.206 15.907 1.00 19.69 136 ARG B N 1
ATOM 5984 C CA . ARG B 2 136 ? 83.546 1.743 15.348 1.00 21.55 136 ARG B CA 1
ATOM 5985 C C . ARG B 2 136 ? 82.426 2.224 16.245 1.00 21.05 136 ARG B C 1
ATOM 5986 O O . ARG B 2 136 ? 82.482 2.061 17.462 1.00 22.53 136 ARG B O 1
ATOM 6000 N N . ILE B 2 137 ? 81.439 2.869 15.647 1.00 20.87 137 ILE B N 1
ATOM 6001 C CA . ILE B 2 137 ? 80.291 3.372 16.379 1.00 19.90 137 ILE B CA 1
ATOM 6002 C C . ILE B 2 137 ? 79.081 2.761 15.696 1.00 23.54 137 ILE B C 1
ATOM 6003 O O . ILE B 2 137 ? 78.944 2.836 14.472 1.00 22.99 137 ILE B O 1
ATOM 6009 N N . THR B 2 138 ? 78.224 2.126 16.480 1.00 23.86 138 THR B N 1
ATOM 6010 C CA . THR B 2 138 ? 77.055 1.469 15.930 1.00 25.77 138 THR B CA 1
ATOM 6011 C C . THR B 2 138 ? 75.813 1.775 16.745 1.00 27.16 138 THR B C 1
ATOM 6012 O O . THR B 2 138 ? 75.888 1.955 17.960 1.00 28.42 138 THR B O 1
ATOM 6018 N N . TYR B 2 139 ? 74.679 1.885 16.066 1.00 25.91 139 TYR B N 1
ATOM 6019 C CA . TYR B 2 139 ? 73.421 2.133 16.744 1.00 27.26 139 TYR B CA 1
ATOM 6020 C C . TYR B 2 139 ? 72.362 1.211 16.162 1.00 30.77 139 TYR B C 1
ATOM 6021 O O . TYR B 2 139 ? 72.122 1.203 14.951 1.00 30.36 139 TYR B O 1
ATOM 6032 N N . ASN B 2 140 ? 71.775 0.392 17.024 1.00 32.28 140 ASN B N 1
ATOM 6033 C CA . ASN B 2 140 ? 70.733 -0.539 16.619 1.00 32.11 140 ASN B CA 1
ATOM 6034 C C . ASN B 2 140 ? 69.432 0.079 17.091 1.00 30.09 140 ASN B C 1
ATOM 6035 O O . ASN B 2 140 ? 69.186 0.157 18.290 1.00 26.50 140 ASN B O 1
ATOM 6042 N N . SER B 2 141 ? 68.615 0.549 16.158 1.00 31.23 141 SER B N 1
ATOM 6043 C CA . SER B 2 141 ? 67.353 1.188 16.513 1.00 33.15 141 SER B CA 1
ATOM 6044 C C . SER B 2 141 ? 66.339 0.265 17.180 1.00 34.92 141 SER B C 1
ATOM 6045 O O . SER B 2 141 ? 65.400 0.746 17.808 1.00 34.24 141 SER B O 1
ATOM 6050 N N . SER B 2 142 ? 66.509 -1.048 17.026 1.00 37.58 142 SER B N 1
ATOM 6051 C CA . SER B 2 142 ? 65.595 -2.013 17.643 1.00 43.31 142 SER B CA 1
ATOM 6052 C C . SER B 2 142 ? 65.839 -2.050 19.149 1.00 44.48 142 SER B C 1
ATOM 6053 O O . SER B 2 142 ? 64.953 -1.731 19.944 1.00 47.39 142 SER B O 1
ATOM 6058 N N . THR B 2 143 ? 67.056 -2.428 19.528 1.00 42.97 143 THR B N 1
ATOM 6059 C CA . THR B 2 143 ? 67.445 -2.518 20.927 1.00 39.94 143 THR B CA 1
ATOM 6060 C C . THR B 2 143 ? 67.802 -1.153 21.510 1.00 40.07 143 THR B C 1
ATOM 6061 O O . THR B 2 143 ? 68.001 -1.015 22.719 1.00 41.49 143 THR B O 1
ATOM 6067 N N . LYS B 2 144 ? 67.906 -0.156 20.634 1.00 39.02 144 LYS B N 1
ATOM 6068 C CA . LYS B 2 144 ? 68.242 1.216 21.009 1.00 38.05 144 LYS B CA 1
ATOM 6069 C C . LYS B 2 144 ? 69.615 1.322 21.682 1.00 34.08 144 LYS B C 1
ATOM 6070 O O . LYS B 2 144 ? 69.906 2.284 22.397 1.00 32.38 144 LYS B O 1
ATOM 6080 N N . VAL B 2 145 ? 70.469 0.341 21.408 1.00 29.65 145 VAL B N 1
ATOM 6081 C CA . VAL B 2 145 ? 71.815 0.310 21.964 1.00 31.69 145 VAL B CA 1
ATOM 6082 C C . VAL B 2 145 ? 72.818 1.037 21.060 1.00 31.92 145 VAL B C 1
ATOM 6083 O O . VAL B 2 145 ? 72.929 0.752 19.859 1.00 30.92 145 VAL B O 1
ATOM 6088 N N . PHE B 2 146 ? 73.535 1.976 21.662 1.00 28.91 146 PHE B N 1
ATOM 6089 C CA . PHE B 2 146 ? 74.545 2.784 20.998 1.00 26.07 146 PHE B CA 1
ATOM 6090 C C . PHE B 2 146 ? 75.871 2.278 21.557 1.00 25.80 146 PHE B C 1
ATOM 6091 O O . PHE B 2 146 ? 76.066 2.302 22.772 1.00 28.37 146 PHE B O 1
ATOM 6100 N N . SER B 2 147 ? 76.763 1.784 20.703 1.00 25.00 147 SER B N 1
ATOM 6101 C CA . SER B 2 147 ? 78.050 1.282 21.181 1.00 25.61 147 SER B CA 1
ATOM 6102 C C . SER B 2 147 ? 79.247 1.927 20.494 1.00 25.51 147 SER B C 1
ATOM 6103 O O . SER B 2 147 ? 79.174 2.329 19.333 1.00 25.84 147 SER B O 1
ATOM 6108 N N . VAL B 2 148 ? 80.352 2.003 21.227 1.00 24.38 148 VAL B N 1
ATOM 6109 C CA . VAL B 2 148 ? 81.593 2.592 20.747 1.00 22.33 148 VAL B CA 1
ATOM 6110 C C . VAL B 2 148 ? 82.739 1.620 21.028 1.00 25.17 148 VAL B C 1
ATOM 6111 O O . VAL B 2 148 ? 82.882 1.120 22.150 1.00 23.78 148 VAL B O 1
ATOM 6116 N N . SER B 2 149 ? 83.538 1.340 20.005 1.00 23.98 149 SER B N 1
ATOM 6117 C CA . SER B 2 149 ? 84.676 0.440 20.124 1.00 28.02 149 SER B CA 1
ATOM 6118 C C . SER B 2 149 ? 85.911 1.181 19.648 1.00 27.24 149 SER B C 1
ATOM 6119 O O . SER B 2 149 ? 85.909 1.763 18.567 1.00 26.61 149 SER B O 1
ATOM 6124 N N . LEU B 2 150 ? 86.958 1.163 20.456 1.00 25.86 150 LEU B N 1
ATOM 6125 C CA . LEU B 2 150 ? 88.207 1.819 20.114 1.00 27.19 150 LEU B CA 1
ATOM 6126 C C . LEU B 2 150 ? 89.271 0.743 20.275 1.00 29.53 150 LEU B C 1
ATOM 6127 O O . LEU B 2 150 ? 89.238 -0.015 21.246 1.00 29.07 150 LEU B O 1
ATOM 6133 N N . SER B 2 151 ? 90.191 0.643 19.324 1.00 29.78 151 SER B N 1
ATOM 6134 C CA . SER B 2 151 ? 91.246 -0.349 19.437 1.00 31.56 151 SER B CA 1
ATOM 6135 C C . SER B 2 151 ? 92.519 0.063 18.720 1.00 31.16 151 SER B C 1
ATOM 6136 O O . SER B 2 151 ? 92.484 0.778 17.716 1.00 28.68 151 SER B O 1
ATOM 6141 N N . ASN B 2 152 ? 93.650 -0.323 19.294 1.00 29.89 152 ASN B N 1
ATOM 6142 C CA . ASN B 2 152 ? 94.937 -0.039 18.694 1.00 33.36 152 ASN B CA 1
ATOM 6143 C C . ASN B 2 152 ? 95.293 -1.374 18.056 1.00 38.35 152 ASN B C 1
ATOM 6144 O O . ASN B 2 152 ? 95.728 -2.298 18.746 1.00 38.92 152 ASN B O 1
ATOM 6152 N N . PRO B 2 153 ? 95.091 -1.500 16.734 1.00 40.72 153 PRO B N 1
ATOM 6153 C CA . PRO B 2 153 ? 95.380 -2.734 15.994 1.00 42.02 153 PRO B CA 1
ATOM 6154 C C . PRO B 2 153 ? 96.811 -3.255 16.138 1.00 44.39 153 PRO B C 1
ATOM 6155 O O . PRO B 2 153 ? 97.051 -4.457 16.009 1.00 45.94 153 PRO B O 1
ATOM 6159 N N . SER B 2 154 ? 97.748 -2.357 16.426 1.00 45.85 154 SER B N 1
ATOM 6160 C CA . SER B 2 154 ? 99.150 -2.724 16.582 1.00 48.02 154 SER B CA 1
ATOM 6161 C C . SER B 2 154 ? 99.473 -3.359 17.939 1.00 49.33 154 SER B C 1
ATOM 6162 O O . SER B 2 154 ? 100.200 -4.349 18.008 1.00 51.23 154 SER B O 1
ATOM 6167 N N . THR B 2 155 ? 98.929 -2.789 19.010 1.00 49.41 155 THR B N 1
ATOM 6168 C CA . THR B 2 155 ? 99.185 -3.281 20.362 1.00 49.31 155 THR B CA 1
ATOM 6169 C C . THR B 2 155 ? 98.094 -4.199 20.927 1.00 47.78 155 THR B C 1
ATOM 6170 O O . THR B 2 155 ? 98.320 -4.925 21.898 1.00 48.59 155 THR B O 1
ATOM 6176 N N . GLY B 2 156 ? 96.917 -4.177 20.313 1.00 45.81 156 GLY B N 1
ATOM 6177 C CA . GLY B 2 156 ? 95.829 -5.015 20.780 1.00 42.35 156 GLY B CA 1
ATOM 6178 C C . GLY B 2 156 ? 95.001 -4.412 21.899 1.00 40.86 156 GLY B C 1
ATOM 6179 O O . GLY B 2 156 ? 94.095 -5.065 22.412 1.00 41.73 156 GLY B O 1
ATOM 6181 N N . LYS B 2 157 ? 95.303 -3.174 22.284 1.00 38.97 157 LYS B N 1
ATOM 6182 C CA . LYS B 2 157 ? 94.551 -2.509 23.346 1.00 38.59 157 LYS B CA 1
ATOM 6183 C C . LYS B 2 157 ? 93.176 -2.117 22.823 1.00 36.06 157 LYS B C 1
ATOM 6184 O O . LYS B 2 157 ? 93.016 -1.851 21.630 1.00 35.12 157 LYS B O 1
ATOM 6194 N N . SER B 2 158 ? 92.189 -2.088 23.711 1.00 35.96 158 SER B N 1
ATOM 6195 C CA . SER B 2 158 ? 90.830 -1.735 23.328 1.00 36.32 158 SER B CA 1
ATOM 6196 C C . SER B 2 158 ? 90.105 -1.021 24.449 1.00 35.55 158 SER B C 1
ATOM 6197 O O . SER B 2 158 ? 90.446 -1.174 25.617 1.00 36.79 158 SER B O 1
ATOM 6202 N N . ASN B 2 159 ? 89.093 -0.252 24.075 1.00 35.05 159 ASN B N 1
ATOM 6203 C CA . ASN B 2 159 ? 88.257 0.491 25.004 1.00 35.65 159 ASN B CA 1
ATOM 6204 C C . ASN B 2 159 ? 86.878 0.433 24.382 1.00 35.18 159 ASN B C 1
ATOM 6205 O O . ASN B 2 159 ? 86.728 0.656 23.185 1.00 35.15 159 ASN B O 1
ATOM 6213 N N . ASN B 2 160 ? 85.875 0.110 25.183 1.00 37.03 160 ASN B N 1
ATOM 6214 C CA . ASN B 2 160 ? 84.512 0.000 24.685 1.00 39.82 160 ASN B CA 1
ATOM 6215 C C . ASN B 2 160 ? 83.544 0.654 25.661 1.00 40.24 160 ASN B C 1
ATOM 6216 O O . ASN B 2 160 ? 83.807 0.713 26.865 1.00 40.49 160 ASN B O 1
ATOM 6224 N N . VAL B 2 161 ? 82.446 1.176 25.132 1.00 38.03 161 VAL B N 1
ATOM 6225 C CA . VAL B 2 161 ? 81.424 1.815 25.942 1.00 36.93 161 VAL B CA 1
ATOM 6226 C C . VAL B 2 161 ? 80.107 1.775 25.180 1.00 38.11 161 VAL B C 1
ATOM 6227 O O . VAL B 2 161 ? 80.051 2.099 23.992 1.00 37.29 161 VAL B O 1
ATOM 6232 N N . SER B 2 162 ? 79.065 1.302 25.847 1.00 37.59 162 SER B N 1
ATOM 6233 C CA . SER B 2 162 ? 77.754 1.214 25.235 1.00 39.21 162 SER B CA 1
ATOM 6234 C C . SER B 2 162 ? 76.694 1.682 26.210 1.00 39.56 162 SER B C 1
ATOM 6235 O O . SER B 2 162 ? 76.903 1.671 27.425 1.00 40.43 162 SER B O 1
ATOM 6240 N N . THR B 2 163 ? 75.568 2.121 25.670 1.00 38.63 163 THR B N 1
ATOM 6241 C CA . THR B 2 163 ? 74.468 2.601 26.477 1.00 37.94 163 THR B CA 1
ATOM 6242 C C . THR B 2 163 ? 73.255 2.637 25.562 1.00 39.46 163 THR B C 1
ATOM 6243 O O . THR B 2 163 ? 73.347 2.257 24.395 1.00 35.16 163 THR B O 1
ATOM 6249 N N . THR B 2 164 ? 72.110 3.033 26.101 1.00 41.41 164 THR B N 1
ATOM 6250 C CA . THR B 2 164 ? 70.897 3.114 25.309 1.00 44.91 164 THR B CA 1
ATOM 6251 C C . THR B 2 164 ? 70.558 4.579 25.114 1.00 45.78 164 THR B C 1
ATOM 6252 O O . THR B 2 164 ? 70.507 5.345 26.078 1.00 46.41 164 THR B O 1
ATOM 6258 N N . VAL B 2 165 ? 70.395 4.979 23.862 1.00 46.93 165 VAL B N 1
ATOM 6259 C CA . VAL B 2 165 ? 70.056 6.355 23.553 1.00 48.64 165 VAL B CA 1
ATOM 6260 C C . VAL B 2 165 ? 68.747 6.345 22.783 1.00 49.92 165 VAL B C 1
ATOM 6261 O O . VAL B 2 165 ? 68.468 5.421 22.015 1.00 48.26 165 VAL B O 1
ATOM 6266 N N . GLU B 2 166 ? 67.935 7.364 23.015 1.00 52.77 166 GLU B N 1
ATOM 6267 C CA . GLU B 2 166 ? 66.641 7.472 22.365 1.00 57.63 166 GLU B CA 1
ATOM 6268 C C . GLU B 2 166 ? 66.740 8.542 21.290 1.00 57.27 166 GLU B C 1
ATOM 6269 O O . GLU B 2 166 ? 66.871 9.726 21.595 1.00 58.32 166 GLU B O 1
ATOM 6276 N N . LEU B 2 167 ? 66.730 8.118 20.034 1.00 55.95 167 LEU B N 1
ATOM 6277 C CA . LEU B 2 167 ? 66.809 9.056 18.925 1.00 55.78 167 LEU B CA 1
ATOM 6278 C C . LEU B 2 167 ? 65.442 9.220 18.269 1.00 57.94 167 LEU B C 1
ATOM 6279 O O . LEU B 2 167 ? 65.323 9.831 17.210 1.00 59.33 167 LEU B O 1
ATOM 6285 N N . GLU B 2 168 ? 64.406 8.709 18.925 1.00 60.20 168 GLU B N 1
ATOM 6286 C CA . GLU B 2 168 ? 63.048 8.778 18.401 1.00 62.65 168 GLU B CA 1
ATOM 6287 C C . GLU B 2 168 ? 62.404 10.145 18.649 1.00 62.28 168 GLU B C 1
ATOM 6288 O O . GLU B 2 168 ? 61.368 10.246 19.303 1.00 63.43 168 GLU B O 1
ATOM 6295 N N . LYS B 2 169 ? 63.024 11.193 18.114 1.00 62.24 169 LYS B N 1
ATOM 6296 C CA . LYS B 2 169 ? 62.532 12.559 18.271 1.00 60.16 169 LYS B CA 1
ATOM 6297 C C . LYS B 2 169 ? 62.658 13.293 16.942 1.00 58.29 169 LYS B C 1
ATOM 6298 O O . LYS B 2 169 ? 63.602 13.063 16.184 1.00 55.81 169 LYS B O 1
ATOM 6308 N N . GLU B 2 170 ? 61.728 14.209 16.692 1.00 56.33 170 GLU B N 1
ATOM 6309 C CA . GLU B 2 170 ? 61.693 14.984 15.453 1.00 55.45 170 GLU B CA 1
ATOM 6310 C C . GLU B 2 170 ? 63.023 15.658 15.111 1.00 53.48 170 GLU B C 1
ATOM 6311 O O . GLU B 2 170 ? 63.426 15.686 13.952 1.00 52.53 170 GLU B O 1
ATOM 6318 N N . VAL B 2 171 ? 63.708 16.179 16.125 1.00 51.81 171 VAL B N 1
ATOM 6319 C CA . VAL B 2 171 ? 64.987 16.867 15.928 1.00 50.95 171 VAL B CA 1
ATOM 6320 C C . VAL B 2 171 ? 66.033 15.999 15.221 1.00 46.46 171 VAL B C 1
ATOM 6321 O O . VAL B 2 171 ? 66.887 16.513 14.496 1.00 44.68 171 VAL B O 1
ATOM 6326 N N . TYR B 2 172 ? 65.933 14.685 15.402 1.00 41.73 172 TYR B N 1
ATOM 6327 C CA . TYR B 2 172 ? 66.879 13.754 14.804 1.00 38.70 172 TYR B CA 1
ATOM 6328 C C . TYR B 2 172 ? 66.478 13.264 13.422 1.00 34.88 172 TYR B C 1
ATOM 6329 O O . TYR B 2 172 ? 67.085 12.331 12.899 1.00 35.24 172 TYR B O 1
ATOM 6340 N N . ASP B 2 173 ? 65.462 13.882 12.825 1.00 29.55 173 ASP B N 1
ATOM 6341 C CA . ASP B 2 173 ? 65.025 13.473 11.494 1.00 27.01 173 ASP B CA 1
ATOM 6342 C C . ASP B 2 173 ? 66.185 13.499 10.505 1.00 21.16 173 ASP B C 1
ATOM 6343 O O . ASP B 2 173 ? 66.514 12.476 9.908 1.00 22.59 173 ASP B O 1
ATOM 6349 N N . TRP B 2 174 ? 66.817 14.659 10.364 1.00 17.51 174 TRP B N 1
ATOM 6350 C CA . TRP B 2 174 ? 67.945 14.815 9.457 1.00 17.47 174 TRP B CA 1
ATOM 6351 C C . TRP B 2 174 ? 69.117 15.422 10.214 1.00 16.61 174 TRP B C 1
ATOM 6352 O O . TRP B 2 174 ? 68.947 16.377 10.973 1.00 19.83 174 TRP B O 1
ATOM 6365 N N . VAL B 2 175 ? 70.310 14.874 9.998 1.00 16.58 175 VAL B N 1
ATOM 6366 C CA . VAL B 2 175 ? 71.516 15.352 10.668 1.00 18.37 175 VAL B CA 1
ATOM 6367 C C . VAL B 2 175 ? 72.727 15.351 9.738 1.00 17.85 175 VAL B C 1
ATOM 6368 O O . VAL B 2 175 ? 72.735 14.672 8.717 1.00 18.04 175 VAL B O 1
ATOM 6373 N N . SER B 2 176 ? 73.741 16.125 10.097 1.00 17.59 176 SER B N 1
ATOM 6374 C CA . SER B 2 176 ? 74.988 16.163 9.348 1.00 19.45 176 SER B CA 1
ATOM 6375 C C . SER B 2 176 ? 75.913 15.293 10.192 1.00 19.47 176 SER B C 1
ATOM 6376 O O . SER B 2 176 ? 75.940 15.417 11.415 1.00 21.09 176 SER B O 1
ATOM 6381 N N . VAL B 2 177 ? 76.621 14.376 9.555 1.00 18.50 177 VAL B N 1
ATOM 6382 C CA . VAL B 2 177 ? 77.514 13.480 10.268 1.00 18.47 177 VAL B CA 1
ATOM 6383 C C . VAL B 2 177 ? 78.955 13.885 10.019 1.00 17.74 177 VAL B C 1
ATOM 6384 O O . VAL B 2 177 ? 79.314 14.260 8.903 1.00 14.68 177 VAL B O 1
ATOM 6389 N N . GLY B 2 178 ? 79.777 13.845 11.058 1.00 15.11 178 GLY B N 1
ATOM 6390 C CA . GLY B 2 178 ? 81.161 14.219 10.873 1.00 12.78 178 GLY B CA 1
ATOM 6391 C C . GLY B 2 178 ? 82.023 14.243 12.117 1.00 14.74 178 GLY B C 1
ATOM 6392 O O . GLY B 2 178 ? 81.723 13.601 13.125 1.00 15.42 178 GLY B O 1
ATOM 6394 N N . PHE B 2 179 ? 83.087 15.029 12.041 1.00 14.38 179 PHE B N 1
ATOM 6395 C CA . PHE B 2 179 ? 84.052 15.144 13.114 1.00 13.56 179 PHE B CA 1
ATOM 6396 C C . PHE B 2 179 ? 84.188 16.562 13.628 1.00 13.98 179 PHE B C 1
ATOM 6397 O O . PHE B 2 179 ? 84.022 17.527 12.887 1.00 14.90 179 PHE B O 1
ATOM 6406 N N . SER B 2 180 ? 84.500 16.678 14.909 1.00 14.87 180 SER B N 1
ATOM 6407 C CA . SER B 2 180 ? 84.683 17.967 15.545 1.00 13.95 180 SER B CA 1
ATOM 6408 C C . SER B 2 180 ? 85.917 17.791 16.402 1.00 14.48 180 SER B C 1
ATOM 6409 O O . SER B 2 180 ? 85.987 16.859 17.200 1.00 17.21 180 SER B O 1
ATOM 6414 N N . ALA B 2 181 ? 86.914 18.639 16.200 1.00 13.85 181 ALA B N 1
ATOM 6415 C CA . ALA B 2 181 ? 88.138 18.535 16.972 1.00 13.76 181 ALA B CA 1
ATOM 6416 C C . ALA B 2 181 ? 88.381 19.832 17.702 1.00 14.68 181 ALA B C 1
ATOM 6417 O O . ALA B 2 181 ? 88.189 20.912 17.143 1.00 13.30 181 ALA B O 1
ATOM 6420 N N . THR B 2 182 ? 88.787 19.723 18.962 1.00 16.20 182 THR B N 1
ATOM 6421 C CA . THR B 2 182 ? 89.054 20.893 19.779 1.00 14.66 182 THR B CA 1
ATOM 6422 C C . THR B 2 182 ? 90.504 20.913 20.255 1.00 13.76 182 THR B C 1
ATOM 6423 O O . THR B 2 182 ? 91.076 19.883 20.622 1.00 13.84 182 THR B O 1
ATOM 6429 N N . SER B 2 183 ? 91.112 22.086 20.180 1.00 16.08 183 SER B N 1
ATOM 6430 C CA . SER B 2 183 ? 92.485 22.274 20.603 1.00 15.38 183 SER B CA 1
ATOM 6431 C C . SER B 2 183 ? 92.390 23.174 21.828 1.00 13.94 183 SER B C 1
ATOM 6432 O O . SER B 2 183 ? 91.550 24.071 21.860 1.00 15.84 183 SER B O 1
ATOM 6437 N N . GLY B 2 184 ? 93.211 22.916 22.842 1.00 12.07 184 GLY B N 1
ATOM 6438 C CA . GLY B 2 184 ? 93.168 23.720 24.052 1.00 10.87 184 GLY B CA 1
ATOM 6439 C C . GLY B 2 184 ? 94.064 24.943 24.015 1.00 14.51 184 GLY B C 1
ATOM 6440 O O . GLY B 2 184 ? 94.541 25.356 22.950 1.00 11.47 184 GLY B O 1
ATOM 6442 N N . ALA B 2 185 ? 94.292 25.537 25.181 1.00 11.92 185 ALA B N 1
ATOM 6443 C CA . ALA B 2 185 ? 95.132 26.715 25.272 1.00 11.06 185 ALA B CA 1
ATOM 6444 C C . ALA B 2 185 ? 96.430 26.427 26.026 1.00 13.73 185 ALA B C 1
ATOM 6445 O O . ALA B 2 185 ? 96.575 25.381 26.670 1.00 13.94 185 ALA B O 1
ATOM 6448 N N . TYR B 2 186 ? 97.372 27.363 25.921 1.00 14.77 186 TYR B N 1
ATOM 6449 C CA . TYR B 2 186 ? 98.678 27.287 26.579 1.00 14.81 186 TYR B CA 1
ATOM 6450 C C . TYR B 2 186 ? 99.399 25.972 26.282 1.00 16.68 186 TYR B C 1
ATOM 6451 O O . TYR B 2 186 ? 99.603 25.645 25.117 1.00 15.11 186 TYR B O 1
ATOM 6462 N N . GLN B 2 187 ? 99.715 25.179 27.302 1.00 15.95 187 GLN B N 1
ATOM 6463 C CA . GLN B 2 187 ? 100.431 23.927 27.073 1.00 15.75 187 GLN B CA 1
ATOM 6464 C C . GLN B 2 187 ? 99.602 22.873 26.338 1.00 16.63 187 GLN B C 1
ATOM 6465 O O . GLN B 2 187 ? 100.148 21.888 25.845 1.00 18.73 187 GLN B O 1
ATOM 6474 N N . TRP B 2 188 ? 98.293 23.091 26.256 1.00 15.61 188 TRP B N 1
ATOM 6475 C CA . TRP B 2 188 ? 97.393 22.167 25.579 1.00 15.46 188 TRP B CA 1
ATOM 6476 C C . TRP B 2 188 ? 97.060 22.650 24.159 1.00 15.08 188 TRP B C 1
ATOM 6477 O O . TRP B 2 188 ? 96.091 22.189 23.558 1.00 13.91 188 TRP B O 1
ATOM 6490 N N . SER B 2 189 ? 97.861 23.579 23.638 1.00 13.27 189 SER B N 1
ATOM 6491 C CA . SER B 2 189 ? 97.650 24.160 22.312 1.00 11.44 189 SER B CA 1
ATOM 6492 C C . SER B 2 189 ? 98.123 23.333 21.131 1.00 13.57 189 SER B C 1
ATOM 6493 O O . SER B 2 189 ? 97.771 23.647 19.989 1.00 16.52 189 SER B O 1
ATOM 6498 N N . TYR B 2 190 ? 98.876 22.268 21.378 1.00 13.52 190 TYR B N 1
ATOM 6499 C CA . TYR B 2 190 ? 99.487 21.524 20.282 1.00 14.93 190 TYR B CA 1
ATOM 6500 C C . TYR B 2 190 ? 99.004 20.170 19.786 1.00 15.59 190 TYR B C 1
ATOM 6501 O O . TYR B 2 190 ? 99.666 19.559 18.947 1.00 19.25 190 TYR B O 1
ATOM 6512 N N . GLU B 2 191 ? 97.843 19.718 20.238 1.00 13.84 191 GLU B N 1
ATOM 6513 C CA . GLU B 2 191 ? 97.332 18.435 19.781 1.00 14.12 191 GLU B CA 1
ATOM 6514 C C . GLU B 2 191 ? 96.812 18.505 18.337 1.00 14.19 191 GLU B C 1
ATOM 6515 O O . GLU B 2 191 ? 96.111 19.451 17.967 1.00 16.27 191 GLU B O 1
ATOM 6522 N N . THR B 2 192 ? 97.186 17.524 17.519 1.00 14.07 192 THR B N 1
ATOM 6523 C CA . THR B 2 192 ? 96.732 17.465 16.129 1.00 14.51 192 THR B CA 1
ATOM 6524 C C . THR B 2 192 ? 95.871 16.221 15.951 1.00 13.85 192 THR B C 1
ATOM 6525 O O . THR B 2 192 ? 96.009 15.251 16.705 1.00 12.48 192 THR B O 1
ATOM 6531 N N . HIS B 2 193 ? 94.956 16.260 14.988 1.00 11.63 193 HIS B N 1
ATOM 6532 C CA . HIS B 2 193 ? 94.057 15.139 14.750 1.00 12.51 193 HIS B CA 1
ATOM 6533 C C . HIS B 2 193 ? 94.001 14.793 13.272 1.00 13.05 193 HIS B C 1
ATOM 6534 O O . HIS B 2 193 ? 93.849 15.677 12.435 1.00 16.15 193 HIS B O 1
ATOM 6544 N N . ASP B 2 194 ? 94.145 13.512 12.965 1.00 12.97 194 ASP B N 1
ATOM 6545 C CA . ASP B 2 194 ? 94.098 13.015 11.594 1.00 14.62 194 ASP B CA 1
ATOM 6546 C C . ASP B 2 194 ? 93.063 11.909 11.506 1.00 16.63 194 ASP B C 1
ATOM 6547 O O . ASP B 2 194 ? 92.928 11.103 12.435 1.00 14.70 194 ASP B O 1
ATOM 6553 N N . VAL B 2 195 ? 92.319 11.885 10.406 1.00 14.71 195 VAL B N 1
ATOM 6554 C CA . VAL B 2 195 ? 91.354 10.824 10.148 1.00 12.42 195 VAL B CA 1
ATOM 6555 C C . VAL B 2 195 ? 91.815 10.331 8.778 1.00 14.85 195 VAL B C 1
ATOM 6556 O O . VAL B 2 195 ? 91.934 11.116 7.828 1.00 14.42 195 VAL B O 1
ATOM 6561 N N . LEU B 2 196 ? 92.157 9.052 8.698 1.00 15.70 196 LEU B N 1
ATOM 6562 C CA . LEU B 2 196 ? 92.678 8.469 7.469 1.00 18.27 196 LEU B CA 1
ATOM 6563 C C . LEU B 2 196 ? 91.646 7.851 6.540 1.00 17.04 196 LEU B C 1
ATOM 6564 O O . LEU B 2 196 ? 91.826 7.863 5.326 1.00 19.44 196 LEU B O 1
ATOM 6570 N N . SER B 2 197 ? 90.595 7.274 7.110 1.00 16.05 197 SER B N 1
ATOM 6571 C CA . SER B 2 197 ? 89.548 6.636 6.327 1.00 15.60 197 SER B CA 1
ATOM 6572 C C . SER B 2 197 ? 88.257 6.692 7.123 1.00 16.23 197 SER B C 1
ATOM 6573 O O . SER B 2 197 ? 88.288 6.905 8.336 1.00 17.09 197 SER B O 1
ATOM 6578 N N . TRP B 2 198 ? 87.131 6.470 6.456 1.00 14.96 198 TRP B N 1
ATOM 6579 C CA . TRP B 2 198 ? 85.829 6.547 7.113 1.00 13.36 198 TRP B CA 1
ATOM 6580 C C . TRP B 2 198 ? 84.764 5.884 6.251 1.00 15.05 198 TRP B C 1
ATOM 6581 O O . TRP B 2 198 ? 84.692 6.131 5.053 1.00 15.04 198 TRP B O 1
ATOM 6594 N N . SER B 2 199 ? 83.982 4.994 6.848 1.00 15.11 199 SER B N 1
ATOM 6595 C CA . SER B 2 199 ? 82.893 4.326 6.146 1.00 19.79 199 SER B CA 1
ATOM 6596 C C . SER B 2 199 ? 81.647 4.503 7.004 1.00 19.23 199 SER B C 1
ATOM 6597 O O . SER B 2 199 ? 81.715 4.420 8.233 1.00 20.29 199 SER B O 1
ATOM 6602 N N . PHE B 2 200 ? 80.516 4.771 6.373 1.00 18.46 200 PHE B N 1
ATOM 6603 C CA . PHE B 2 200 ? 79.280 4.993 7.105 1.00 17.95 200 PHE B CA 1
ATOM 6604 C C . PHE B 2 200 ? 78.140 4.327 6.364 1.00 20.29 200 PHE B C 1
ATOM 6605 O O . PHE B 2 200 ? 78.134 4.288 5.138 1.00 18.95 200 PHE B O 1
ATOM 6614 N N . SER B 2 201 ? 77.161 3.833 7.110 1.00 21.88 201 SER B N 1
ATOM 6615 C CA . SER B 2 201 ? 76.017 3.168 6.512 1.00 23.35 201 SER B CA 1
ATOM 6616 C C . SER B 2 201 ? 74.809 3.286 7.433 1.00 25.26 201 SER B C 1
ATOM 6617 O O . SER B 2 201 ? 74.920 3.028 8.630 1.00 25.05 201 SER B O 1
ATOM 6622 N N . SER B 2 202 ? 73.687 3.755 6.891 1.00 25.15 202 SER B N 1
ATOM 6623 C CA . SER B 2 202 ? 72.441 3.880 7.646 1.00 26.03 202 SER B CA 1
ATOM 6624 C C . SER B 2 202 ? 71.415 2.995 6.954 1.00 29.78 202 SER B C 1
ATOM 6625 O O . SER B 2 202 ? 71.459 2.820 5.731 1.00 31.14 202 SER B O 1
ATOM 6630 N N . LYS B 2 203 ? 70.494 2.427 7.720 1.00 31.67 203 LYS B N 1
ATOM 6631 C CA . LYS B 2 203 ? 69.492 1.549 7.141 1.00 34.67 203 LYS B CA 1
ATOM 6632 C C . LYS B 2 203 ? 68.244 1.506 7.987 1.00 33.89 203 LYS B C 1
ATOM 6633 O O . LYS B 2 203 ? 68.329 1.518 9.211 1.00 34.85 203 LYS B O 1
ATOM 6643 N N . PHE B 2 204 ? 67.088 1.518 7.331 1.00 33.08 204 PHE B N 1
ATOM 6644 C CA . PHE B 2 204 ? 65.808 1.444 8.023 1.00 35.50 204 PHE B CA 1
ATOM 6645 C C . PHE B 2 204 ? 65.343 -0.014 8.000 1.00 39.84 204 PHE B C 1
ATOM 6646 O O . PHE B 2 204 ? 65.515 -0.672 6.949 1.00 42.70 204 PHE B O 1
#

Sequence (690 aa):
YAPQTQSGRTSIVHLFEWRWVDIALECERYLGPKGFGGVQVSPPNENVVVTNPSRPWWERYQPVSYKLCTRSGNENEFRDMVTRCNNVGVRIYVDAVINHMCGSGAAAGTGTTCGSYCNPGSREFPAVPYSAWDFNDGKCKTASGGIESYNDPYQVRDCQLVGLLDLALEKDYVRSMIADYLNKLIDIGVAGFRIDASKHMWPGDIKAVLDKLHNLNTNWFPAGSRPFIFQEVIDLGGEAIQSSEYFGNGRVTEFKYGAKLGTVVRKWSGEKMSYLKNWGEGWGFMPSDRALVFVDNHDNQRGHGAGGASILTFWDARLYKVAVGFMLAHPYGFTRVMSSYRWARNFVNGEDVNDWIGPPNNNGVIKEVTINADTTCGNDWVCEHRWREIRNMVWFRNVVDGQPFANWWDNGSNQVAFGRGNRGFIVFNNDDWQLSSTLQTGLPGGTYCDVISGDKVGNSCTGIKVYVSSDGTAQFSISNSAEDPFIAIHAESKLATETSFIIDAFNKTNLILQGDATVSSNGNLQLSYNSYDSMSRAFYSAPIQIRDSTTGNVASFDTNFTMNIRTHRSAVGLDFVLVPVDTVTVEFDTFLSRISIDVNNNDIKSVPWDVHDYDGQNAEVRITYNSSTKVFSVSLSNPSTGKSNNVSTTVELEKEVYDWVSVGFSATSGAYQWSYETHDVLSWSFSSKF

Nearest PDB structures (foldseek):
  1dhk-assembly1_A-2  TM=1.002E+00  e=0.000E+00  Sus scrofa
  1ua3-assembly1_A  TM=9.902E-01  e=0.000E+00  Sus scrofa
  1jfh-assembly1_A  TM=9.899E-01  e=0.000E+00  Sus scrofa
  1wo2-assembly1_A  TM=9.901E-01  e=0.000E+00  Sus scrofa
  3oli-assembly1_A  TM=9.897E-01  e=1.895E-103  Homo sapiens